Protein AF-0000000073617512 (afdb_homodimer)

Solvent-accessible surface area (backbone atoms only — not comparable to full-atom values): 23741 Å² total; per-residue (Å²): 112,66,62,58,48,48,47,46,51,42,56,72,45,36,41,57,59,31,53,53,16,34,51,36,30,54,50,8,42,49,33,20,38,52,28,38,46,51,22,51,51,40,49,53,52,50,40,54,72,69,28,33,79,49,63,83,48,45,46,67,49,50,52,52,48,52,51,50,44,53,50,36,54,52,49,48,54,50,51,55,53,50,40,50,50,52,36,51,52,33,45,53,68,53,35,68,53,55,67,65,57,76,48,72,65,55,36,53,52,48,31,53,50,29,50,49,50,37,51,51,49,51,53,49,47,57,56,47,50,54,51,41,30,57,42,40,50,62,38,49,54,44,49,38,49,51,52,51,34,51,45,58,74,36,52,90,81,36,88,44,60,51,72,71,49,52,49,47,40,33,59,73,62,67,29,50,73,62,34,59,72,26,44,37,39,26,68,62,35,39,53,50,60,70,34,66,62,46,50,51,26,44,52,24,31,47,44,13,38,52,10,39,51,37,27,50,52,14,48,52,39,37,38,40,43,35,29,31,53,27,37,53,34,51,48,60,62,64,51,54,63,92,112,66,63,59,50,48,48,46,51,42,56,71,45,35,41,56,60,30,53,53,18,33,52,37,30,52,51,9,41,47,33,21,38,53,27,37,45,51,22,51,52,40,47,52,52,49,39,53,72,70,27,33,80,49,63,84,47,44,45,67,50,50,51,51,48,52,52,51,45,53,49,34,54,51,49,46,52,50,51,53,52,50,39,50,50,52,40,51,51,34,46,54,69,53,36,68,54,55,67,65,57,73,50,72,66,54,35,52,53,47,31,53,50,30,49,50,49,37,51,51,48,51,55,49,46,55,56,46,48,54,51,40,30,58,40,41,50,63,38,48,54,43,49,38,49,52,50,51,33,51,44,59,75,36,51,90,79,36,88,44,60,51,70,72,49,51,49,49,41,31,60,73,64,68,29,52,74,63,32,60,73,24,45,39,38,25,70,64,35,38,54,49,60,67,34,66,62,45,48,50,25,46,52,24,31,47,44,14,40,52,11,40,52,37,27,51,53,14,49,52,40,38,39,40,43,34,30,32,51,28,38,51,35,51,47,58,63,64,51,55,64,95

Sequence (484 aa):
SSLLECCARCLVGAPFASLVATGLCFFGVALFCGCGHEALTGTEKLIETYFSKNYQDYEYLINVIHAFQYVIYGTASFFFLYGALLLAEGFYTTGAVRQIFGDYKTTICGKGLSATFVGITYALTVVWLLVFACSAVPVYIYFNTWTTCQSIAAPSKTSASIGTLCADARMYGVLPWNAFPGKVCGSNLLSICKTAEFQMTFHLFIAAFVGAAATLVSLLTFMIAATYNFAVLKLMGRGTKFSSLLECCARCLVGAPFASLVATGLCFFGVALFCGCGHEALTGTEKLIETYFSKNYQDYEYLINVIHAFQYVIYGTASFFFLYGALLLAEGFYTTGAVRQIFGDYKTTICGKGLSATFVGITYALTVVWLLVFACSAVPVYIYFNTWTTCQSIAAPSKTSASIGTLCADARMYGVLPWNAFPGKVCGSNLLSICKTAEFQMTFHLFIAAFVGAAATLVSLLTFMIAATYNFAVLKLMGRGTKF

Structure (mmCIF, N/CA/C/O backbone):
data_AF-0000000073617512-model_v1
#
loop_
_entity.id
_entity.type
_entity.pdbx_description
1 polymer 'Myelin proteolipid protein'
#
loop_
_atom_site.group_PDB
_atom_site.id
_atom_site.type_symbol
_atom_site.label_atom_id
_atom_site.label_alt_id
_atom_site.label_comp_id
_atom_site.label_asym_id
_atom_site.label_entity_id
_atom_site.label_seq_id
_atom_site.pdbx_PDB_ins_code
_atom_site.Cartn_x
_atom_site.Cartn_y
_atom_site.Cartn_z
_atom_site.occupancy
_atom_site.B_iso_or_equiv
_atom_site.auth_seq_id
_atom_site.auth_comp_id
_atom_site.auth_asym_id
_atom_site.auth_atom_id
_atom_site.pdbx_PDB_model_num
ATOM 1 N N . SER A 1 1 ? 34.281 -29.438 -24.172 1 50.84 1 SER A N 1
ATOM 2 C CA . SER A 1 1 ? 33.125 -29.641 -25.031 1 50.84 1 SER A CA 1
ATOM 3 C C . SER A 1 1 ? 31.969 -30.266 -24.266 1 50.84 1 SER A C 1
ATOM 5 O O . SER A 1 1 ? 30.828 -29.812 -24.391 1 50.84 1 SER A O 1
ATOM 7 N N . SER A 1 2 ? 32.219 -31.203 -23.469 1 51.16 2 SER A N 1
ATOM 8 C CA . SER A 1 2 ? 31.172 -31.906 -22.734 1 51.16 2 SER A CA 1
ATOM 9 C C . SER A 1 2 ? 30.609 -31.062 -21.594 1 51.16 2 SER A C 1
ATOM 11 O O . SER A 1 2 ? 29.406 -31.031 -21.375 1 51.16 2 SER A O 1
ATOM 13 N N . LEU A 1 3 ? 31.406 -30.359 -20.953 1 47.97 3 LEU A N 1
ATOM 14 C CA . LEU A 1 3 ? 30.969 -29.531 -19.844 1 47.97 3 LEU A CA 1
ATOM 15 C C . LEU A 1 3 ? 30.125 -28.359 -20.344 1 47.97 3 LEU A C 1
ATOM 17 O O . LEU A 1 3 ? 29.109 -28.016 -19.719 1 47.97 3 LEU A O 1
ATOM 21 N N . LEU A 1 4 ? 30.562 -27.781 -21.359 1 46.97 4 LEU A N 1
ATOM 22 C CA . LEU A 1 4 ? 29.781 -26.703 -21.922 1 46.97 4 LEU A CA 1
ATOM 23 C C . LEU A 1 4 ? 28.438 -27.203 -22.422 1 46.97 4 LEU A C 1
ATOM 25 O O . LEU A 1 4 ? 27.422 -26.5 -22.281 1 46.97 4 LEU A O 1
ATOM 29 N N . GLU A 1 5 ? 28.438 -28.359 -23.047 1 47.91 5 GLU A N 1
ATOM 30 C CA . GLU A 1 5 ? 27.156 -28.922 -23.484 1 47.91 5 GLU A CA 1
ATOM 31 C C . GLU A 1 5 ? 26.266 -29.25 -22.297 1 47.91 5 GLU A C 1
ATOM 33 O O . GLU A 1 5 ? 25.047 -29.078 -22.359 1 47.91 5 GLU A O 1
ATOM 38 N N . CYS A 1 6 ? 26.812 -29.781 -21.234 1 46.03 6 CYS A N 1
ATOM 39 C CA . CYS A 1 6 ? 26.047 -30.047 -20.031 1 46.03 6 CYS A CA 1
ATOM 40 C C . CYS A 1 6 ? 25.5 -28.75 -19.438 1 46.03 6 CYS A C 1
ATOM 42 O O . CYS A 1 6 ? 24.344 -28.688 -19.031 1 46.03 6 CYS A O 1
ATOM 44 N N . CYS A 1 7 ? 26.406 -27.844 -19.406 1 46.84 7 CYS A N 1
ATOM 45 C CA . CYS A 1 7 ? 25.984 -26.547 -18.891 1 46.84 7 CYS A CA 1
ATOM 46 C C . CYS A 1 7 ? 24.875 -25.953 -19.75 1 46.84 7 CYS A C 1
ATOM 48 O O . CYS A 1 7 ? 23.922 -25.359 -19.234 1 46.84 7 CYS A O 1
ATOM 50 N N . ALA A 1 8 ? 25.094 -26.078 -21.031 1 45.34 8 ALA A N 1
ATOM 51 C CA . ALA A 1 8 ? 24.094 -25.562 -21.969 1 45.34 8 ALA A CA 1
ATOM 52 C C . ALA A 1 8 ? 22.766 -26.312 -21.797 1 45.34 8 ALA A C 1
ATOM 54 O O . ALA A 1 8 ? 21.703 -25.703 -21.844 1 45.34 8 ALA A O 1
ATOM 55 N N . ARG A 1 9 ? 22.812 -27.625 -21.766 1 47.62 9 ARG A N 1
ATOM 56 C CA . ARG A 1 9 ? 21.609 -28.406 -21.5 1 47.62 9 ARG A CA 1
ATOM 57 C C . ARG A 1 9 ? 21 -28.047 -20.156 1 47.62 9 ARG A C 1
ATOM 59 O O . ARG A 1 9 ? 19.766 -28 -20.031 1 47.62 9 ARG A O 1
ATOM 66 N N . CYS A 1 10 ? 21.922 -27.812 -19.234 1 46.22 10 CYS A N 1
ATOM 67 C CA . CYS A 1 10 ? 21.469 -27.375 -17.922 1 46.22 10 CYS A CA 1
ATOM 68 C C . CYS A 1 10 ? 20.828 -26 -17.984 1 46.22 10 CYS A C 1
ATOM 70 O O . CYS A 1 10 ? 19.859 -25.719 -17.281 1 46.22 10 CYS A O 1
ATOM 72 N N . LEU A 1 11 ? 21.5 -25.234 -18.688 1 47.91 11 LEU A N 1
ATOM 73 C CA . LEU A 1 11 ? 20.969 -23.875 -18.828 1 47.91 11 LEU A CA 1
ATOM 74 C C . LEU A 1 11 ? 19.625 -23.891 -19.562 1 47.91 11 LEU A C 1
ATOM 76 O O . LEU A 1 11 ? 18.75 -23.094 -19.25 1 47.91 11 LEU A O 1
ATOM 80 N N . VAL A 1 12 ? 19.656 -24.719 -20.656 1 49.34 12 VAL A N 1
ATOM 81 C CA . VAL A 1 12 ? 18.406 -24.844 -21.391 1 49.34 12 VAL A CA 1
ATOM 82 C C . VAL A 1 12 ? 17.344 -25.484 -20.5 1 49.34 12 VAL A C 1
ATOM 84 O O . VAL A 1 12 ? 16.156 -25.172 -20.609 1 49.34 12 VAL A O 1
ATOM 87 N N . GLY A 1 13 ? 17.828 -26.406 -19.672 1 49.59 13 GLY A N 1
ATOM 88 C CA . GLY A 1 13 ? 16.922 -27.062 -18.734 1 49.59 13 GLY A CA 1
ATOM 89 C C . GLY A 1 13 ? 16.766 -26.312 -17.438 1 49.59 13 GLY A C 1
ATOM 90 O O . GLY A 1 13 ? 16.062 -26.766 -16.531 1 49.59 13 GLY A O 1
ATOM 91 N N . ALA A 1 14 ? 17.516 -25.25 -17.375 1 54.5 14 ALA A N 1
ATOM 92 C CA . ALA A 1 14 ? 17.562 -24.5 -16.125 1 54.5 14 ALA A CA 1
ATOM 93 C C . ALA A 1 14 ? 16.219 -23.844 -15.836 1 54.5 14 ALA A C 1
ATOM 95 O O . ALA A 1 14 ? 15.492 -23.453 -16.75 1 54.5 14 ALA A O 1
ATOM 96 N N . PRO A 1 15 ? 15.773 -24 -14.57 1 70.06 15 PRO A N 1
ATOM 97 C CA . PRO A 1 15 ? 14.523 -23.344 -14.18 1 70.06 15 PRO A CA 1
ATOM 98 C C . PRO A 1 15 ? 14.602 -21.828 -14.312 1 70.06 15 PRO A C 1
ATOM 100 O O . PRO A 1 15 ? 14.742 -21.125 -13.305 1 70.06 15 PRO A O 1
ATOM 103 N N . PHE A 1 16 ? 14.672 -21.375 -15.641 1 75.19 16 PHE A N 1
ATOM 104 C CA . PHE A 1 16 ? 14.859 -19.953 -15.961 1 75.19 16 PHE A CA 1
ATOM 105 C C . PHE A 1 16 ? 13.914 -19.094 -15.148 1 75.19 16 PHE A C 1
ATOM 107 O O . PHE A 1 16 ? 14.312 -18.031 -14.648 1 75.19 16 PHE A O 1
ATOM 114 N N . ALA A 1 17 ? 12.781 -19.562 -15.047 1 76.62 17 ALA A N 1
ATOM 115 C CA . ALA A 1 17 ? 11.812 -18.781 -14.281 1 76.62 17 ALA A CA 1
ATOM 116 C C . ALA A 1 17 ? 12.25 -18.641 -12.828 1 76.62 17 ALA A C 1
ATOM 118 O O . ALA A 1 17 ? 12.133 -17.562 -12.242 1 76.62 17 ALA A O 1
ATOM 119 N N . SER A 1 18 ? 12.852 -19.641 -12.273 1 82.75 18 SER A N 1
ATOM 120 C CA . SER A 1 18 ? 13.297 -19.609 -10.891 1 82.75 18 SER A CA 1
ATOM 121 C C . SER A 1 18 ? 14.547 -18.75 -10.727 1 82.75 18 SER A C 1
ATOM 123 O O . SER A 1 18 ? 14.719 -18.094 -9.703 1 82.75 18 SER A O 1
ATOM 125 N N . LEU A 1 19 ? 15.398 -18.781 -11.703 1 85.25 19 LEU A N 1
ATOM 126 C CA . LEU A 1 19 ? 16.609 -17.969 -11.664 1 85.25 19 LEU A CA 1
ATOM 127 C C . LEU A 1 19 ? 16.266 -16.484 -11.703 1 85.25 19 LEU A C 1
ATOM 129 O O . LEU A 1 19 ? 16.797 -15.688 -10.922 1 85.25 19 LEU A O 1
ATOM 133 N N . VAL A 1 20 ? 15.383 -16.156 -12.578 1 86.19 20 VAL A N 1
ATOM 134 C CA . VAL A 1 20 ? 14.945 -14.766 -12.688 1 86.19 20 VAL A CA 1
ATOM 135 C C . VAL A 1 20 ? 14.242 -14.344 -11.398 1 86.19 20 VAL A C 1
ATOM 137 O O . VAL A 1 20 ? 14.477 -13.242 -10.891 1 86.19 20 VAL A O 1
ATOM 140 N N . ALA A 1 21 ? 13.438 -15.203 -10.922 1 89.69 21 ALA A N 1
ATOM 141 C CA . ALA A 1 21 ? 12.727 -14.906 -9.68 1 89.69 21 ALA A CA 1
ATOM 142 C C . ALA A 1 21 ? 13.695 -14.68 -8.523 1 89.69 21 ALA A C 1
ATOM 144 O O . ALA A 1 21 ? 13.508 -13.766 -7.719 1 89.69 21 ALA A O 1
ATOM 145 N N . THR A 1 22 ? 14.727 -15.445 -8.453 1 90.31 22 THR A N 1
ATOM 146 C CA . THR A 1 22 ? 15.711 -15.312 -7.387 1 90.31 22 THR A CA 1
ATOM 147 C C . THR A 1 22 ? 16.469 -14 -7.516 1 90.31 22 THR A C 1
ATOM 149 O O . THR A 1 22 ? 16.688 -13.297 -6.527 1 90.31 22 THR A O 1
ATOM 152 N N . GLY A 1 23 ? 16.891 -13.695 -8.695 1 91.75 23 GLY A N 1
ATOM 153 C CA . GLY A 1 23 ? 17.562 -12.422 -8.922 1 91.75 23 GLY A CA 1
ATOM 154 C C . GLY A 1 23 ? 16.703 -11.234 -8.531 1 91.75 23 GLY A C 1
ATOM 155 O O . GLY A 1 23 ? 17.188 -10.305 -7.883 1 91.75 23 GLY A O 1
ATOM 156 N N . LEU A 1 24 ? 15.523 -11.273 -8.93 1 92.56 24 LEU A N 1
ATOM 157 C CA . LEU A 1 24 ? 14.602 -10.195 -8.602 1 92.56 24 LEU A CA 1
ATOM 158 C C . LEU A 1 24 ? 14.359 -10.125 -7.094 1 92.56 24 LEU A C 1
ATOM 160 O O . LEU A 1 24 ? 14.227 -9.039 -6.531 1 92.56 24 LEU A O 1
ATOM 164 N N . CYS A 1 25 ? 14.297 -11.281 -6.504 1 93.69 25 CYS A N 1
ATOM 165 C CA . CYS A 1 25 ? 14.094 -11.328 -5.059 1 93.69 25 CYS A CA 1
ATOM 166 C C . CYS A 1 25 ? 15.273 -10.727 -4.316 1 93.69 25 CYS A C 1
ATOM 168 O O . CYS A 1 25 ? 15.094 -9.906 -3.416 1 93.69 25 CYS A O 1
ATOM 170 N N . PHE A 1 26 ? 16.438 -11.094 -4.719 1 95.31 26 PHE A N 1
ATOM 171 C CA . PHE A 1 26 ? 17.641 -10.562 -4.078 1 95.31 26 PHE A CA 1
ATOM 172 C C . PHE A 1 26 ? 17.766 -9.062 -4.312 1 95.31 26 PHE A C 1
ATOM 174 O O . PHE A 1 26 ? 18.062 -8.305 -3.389 1 95.31 26 PHE A O 1
ATOM 181 N N . PHE A 1 27 ? 17.5 -8.695 -5.5 1 95.62 27 PHE A N 1
ATOM 182 C CA . PHE A 1 27 ? 17.531 -7.27 -5.82 1 95.62 27 PHE A CA 1
ATOM 183 C C . PHE A 1 27 ? 16.469 -6.508 -5.031 1 95.62 27 PHE A C 1
ATOM 185 O O . PHE A 1 27 ? 16.766 -5.48 -4.418 1 95.62 27 PHE A O 1
ATOM 192 N N . GLY A 1 28 ? 15.297 -6.98 -5.012 1 97.38 28 GLY A N 1
ATOM 193 C CA . GLY A 1 28 ? 14.195 -6.312 -4.336 1 97.38 28 GLY A CA 1
ATOM 194 C C . GLY A 1 28 ? 14.398 -6.191 -2.838 1 97.38 28 GLY A C 1
ATOM 195 O O . GLY A 1 28 ? 14.242 -5.105 -2.27 1 97.38 28 GLY A O 1
ATOM 196 N N . VAL A 1 29 ? 14.781 -7.242 -2.232 1 96.88 29 VAL A N 1
ATOM 197 C CA . VAL A 1 29 ? 14.961 -7.254 -0.784 1 96.88 29 VAL A CA 1
ATOM 198 C C . VAL A 1 29 ? 16.156 -6.383 -0.403 1 96.88 29 VAL A C 1
ATOM 200 O O . VAL A 1 29 ? 16.125 -5.672 0.605 1 96.88 29 VAL A O 1
ATOM 203 N N . ALA A 1 30 ? 17.203 -6.438 -1.189 1 96.81 30 ALA A N 1
ATOM 204 C CA . ALA A 1 30 ? 18.359 -5.59 -0.93 1 96.81 30 ALA A CA 1
ATOM 205 C C . ALA A 1 30 ? 17.984 -4.113 -1 1 96.81 30 ALA A C 1
ATOM 207 O O . ALA A 1 30 ? 18.406 -3.318 -0.156 1 96.81 30 ALA A O 1
ATOM 208 N N . LEU A 1 31 ? 17.219 -3.779 -1.963 1 97.38 31 LEU A N 1
ATOM 209 C CA . LEU A 1 31 ? 16.781 -2.396 -2.117 1 97.38 31 LEU A CA 1
ATOM 210 C C . LEU A 1 31 ? 15.867 -1.986 -0.97 1 97.38 31 LEU A C 1
ATOM 212 O O . LEU A 1 31 ? 16.031 -0.907 -0.396 1 97.38 31 LEU A O 1
ATOM 216 N N . PHE A 1 32 ? 14.93 -2.812 -0.643 1 98.25 32 PHE A N 1
ATOM 217 C CA . PHE A 1 32 ? 13.984 -2.502 0.423 1 98.25 32 PHE A CA 1
ATOM 218 C C . PHE A 1 32 ? 14.695 -2.391 1.765 1 98.25 32 PHE A C 1
ATOM 220 O O . PHE A 1 32 ? 14.523 -1.408 2.488 1 98.25 32 PHE A O 1
ATOM 227 N N . CYS A 1 33 ? 15.461 -3.389 2.1 1 97.06 33 CYS A N 1
ATOM 228 C CA . CYS A 1 33 ? 16.125 -3.43 3.4 1 97.06 33 CYS A CA 1
ATOM 229 C C . CYS A 1 33 ? 17.266 -2.416 3.469 1 97.06 33 CYS A C 1
ATOM 231 O O . CYS A 1 33 ? 17.406 -1.709 4.469 1 97.06 33 CYS A O 1
ATOM 233 N N . GLY A 1 34 ? 18.062 -2.355 2.445 1 97.38 34 GLY A N 1
ATOM 234 C CA . GLY A 1 34 ? 19.172 -1.416 2.441 1 97.38 34 GLY A CA 1
ATOM 235 C C . GLY A 1 34 ? 18.719 0.034 2.463 1 97.38 34 GLY A C 1
ATOM 236 O O . GLY A 1 34 ? 19.125 0.798 3.344 1 97.38 34 GLY A O 1
ATOM 237 N N . CYS A 1 35 ? 17.875 0.423 1.506 1 97.88 35 CYS A N 1
ATOM 238 C CA . CYS A 1 35 ? 17.406 1.803 1.423 1 97.88 35 CYS A CA 1
ATOM 239 C C . CYS A 1 35 ? 16.453 2.127 2.566 1 97.88 35 CYS A C 1
ATOM 241 O O . CYS A 1 35 ? 16.453 3.25 3.072 1 97.88 35 CYS A O 1
ATOM 243 N N . GLY A 1 36 ? 15.664 1.117 2.957 1 97.75 36 GLY A N 1
ATOM 244 C CA . GLY A 1 36 ? 14.773 1.333 4.09 1 97.75 36 GLY A CA 1
ATOM 245 C C . GLY A 1 36 ? 15.516 1.637 5.379 1 97.75 36 GLY A C 1
ATOM 246 O O . GLY A 1 36 ? 15.125 2.535 6.125 1 97.75 36 GLY A O 1
ATOM 247 N N . HIS A 1 37 ? 16.609 0.883 5.586 1 97.5 37 HIS A N 1
ATOM 248 C CA . HIS A 1 37 ? 17.406 1.088 6.789 1 97.5 37 HIS A CA 1
ATOM 249 C C . HIS A 1 37 ? 18.016 2.488 6.816 1 97.5 37 HIS A C 1
ATOM 251 O O . HIS A 1 37 ? 17.922 3.186 7.828 1 97.5 37 HIS A O 1
ATOM 257 N N . GLU A 1 38 ? 18.531 2.92 5.703 1 97.69 38 GLU A N 1
ATOM 258 C CA . GLU A 1 38 ? 19.156 4.238 5.609 1 97.69 38 GLU A CA 1
ATOM 259 C C . GLU A 1 38 ? 18.109 5.348 5.68 1 97.69 38 GLU A C 1
ATOM 261 O O . GLU A 1 38 ? 18.375 6.41 6.25 1 97.69 38 GLU A O 1
ATOM 266 N N . ALA A 1 39 ? 16.984 5.152 5.07 1 98.25 39 ALA A N 1
ATOM 267 C CA . ALA A 1 39 ? 15.914 6.152 5.098 1 98.25 39 ALA A CA 1
ATOM 268 C C . ALA A 1 39 ? 15.422 6.391 6.52 1 98.25 39 ALA A C 1
ATOM 270 O O . ALA A 1 39 ? 15.133 7.531 6.898 1 98.25 39 ALA A O 1
ATOM 271 N N . LEU A 1 40 ? 15.312 5.293 7.32 1 97.44 40 LEU A N 1
ATOM 272 C CA . LEU A 1 40 ? 14.883 5.418 8.711 1 97.44 40 LEU A CA 1
ATOM 273 C C . LEU A 1 40 ? 15.914 6.207 9.523 1 97.44 40 LEU A C 1
ATOM 275 O O . LEU A 1 40 ? 15.547 7.07 10.32 1 97.44 40 LEU A O 1
ATOM 279 N N . THR A 1 41 ? 17.156 5.996 9.234 1 96.62 41 THR A N 1
ATOM 280 C CA . THR A 1 41 ? 18.234 6.738 9.891 1 96.62 41 THR A CA 1
ATOM 281 C C . THR A 1 41 ? 18.188 8.211 9.5 1 96.62 41 THR A C 1
ATOM 283 O O . THR A 1 41 ? 18.375 9.094 10.344 1 96.62 41 THR A O 1
ATOM 286 N N . GLY A 1 42 ? 18.016 8.414 8.242 1 96.75 42 GLY A N 1
ATOM 287 C CA . GLY A 1 42 ? 17.875 9.789 7.785 1 96.75 42 GLY A CA 1
ATOM 288 C C . GLY A 1 42 ? 16.719 10.516 8.422 1 96.75 42 GLY A C 1
ATOM 289 O O . GLY A 1 42 ? 16.812 11.703 8.742 1 96.75 42 GLY A O 1
ATOM 290 N N . THR A 1 43 ? 15.594 9.875 8.602 1 96.31 43 THR A N 1
ATOM 291 C CA . THR A 1 43 ? 14.422 10.477 9.234 1 96.31 43 THR A CA 1
ATOM 292 C C . THR A 1 43 ? 14.711 10.836 10.688 1 96.31 43 THR A C 1
ATOM 294 O O . THR A 1 43 ? 14.289 11.891 11.164 1 96.31 43 THR A O 1
ATOM 297 N N . GLU A 1 44 ? 15.383 9.922 11.359 1 94.31 44 GLU A N 1
ATOM 298 C CA . GLU A 1 44 ? 15.773 10.203 12.734 1 94.31 44 GLU A CA 1
ATOM 299 C C . GLU A 1 44 ? 16.609 11.477 12.828 1 94.31 44 GLU A C 1
ATOM 301 O O . GLU A 1 44 ? 16.359 12.32 13.688 1 94.31 44 GLU A O 1
ATOM 306 N N . LYS A 1 45 ? 17.516 11.68 11.945 1 94.56 45 LYS A N 1
ATOM 307 C CA . LYS A 1 45 ? 18.375 12.859 11.93 1 94.56 45 LYS A CA 1
ATOM 308 C C . LYS A 1 45 ? 17.578 14.117 11.633 1 94.56 45 LYS A C 1
ATOM 310 O O . LYS A 1 45 ? 17.812 15.164 12.25 1 94.56 45 LYS A O 1
ATOM 315 N N . LEU A 1 46 ? 16.672 14.031 10.75 1 95.25 46 LEU A N 1
ATOM 316 C CA . LEU A 1 46 ? 15.859 15.188 10.383 1 95.25 46 LEU A CA 1
ATOM 317 C C . LEU A 1 46 ? 14.977 15.617 11.555 1 95.25 46 LE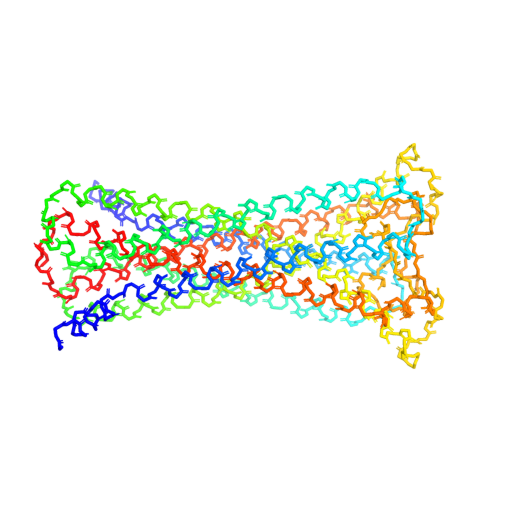U A C 1
ATOM 319 O O . LEU A 1 46 ? 14.828 16.812 11.82 1 95.25 46 LEU A O 1
ATOM 323 N N . ILE A 1 47 ? 14.445 14.633 12.258 1 94.12 47 ILE A N 1
ATOM 324 C CA . ILE A 1 47 ? 13.562 14.922 13.383 1 94.12 47 ILE A CA 1
ATOM 325 C C . ILE A 1 47 ? 14.367 15.555 14.516 1 94.12 47 ILE A C 1
ATOM 327 O O . ILE A 1 47 ? 13.961 16.578 15.078 1 94.12 47 ILE A O 1
ATOM 331 N N . GLU A 1 48 ? 15.523 15.07 14.789 1 91.81 48 GLU A N 1
ATOM 332 C CA . GLU A 1 48 ? 16.375 15.547 15.883 1 91.81 48 GLU A CA 1
ATOM 333 C C . GLU A 1 48 ? 16.922 16.938 15.594 1 91.81 48 GLU A C 1
ATOM 335 O O . GLU A 1 48 ? 17.109 17.734 16.516 1 91.81 48 GLU A O 1
ATOM 340 N N . THR A 1 49 ? 17.047 17.281 14.367 1 92.44 49 THR A N 1
ATOM 341 C CA . THR A 1 49 ? 17.703 18.531 14 1 92.44 49 THR A CA 1
ATOM 342 C C . THR A 1 49 ? 16.688 19.641 13.812 1 92.44 49 THR A C 1
ATOM 344 O O . THR A 1 49 ? 16.922 20.781 14.227 1 92.44 49 THR A O 1
ATOM 347 N N . TYR A 1 50 ? 15.516 19.25 13.234 1 92.88 50 TYR A N 1
ATOM 348 C CA . TYR A 1 50 ? 14.703 20.359 12.75 1 92.88 50 TYR A CA 1
ATOM 349 C C . TYR A 1 50 ? 13.336 20.375 13.422 1 92.88 50 TYR A C 1
ATOM 351 O O . TYR A 1 50 ? 12.648 21.391 13.43 1 92.88 50 TYR A O 1
ATOM 359 N N . PHE A 1 51 ? 12.844 19.328 14.008 1 92.19 51 PHE A N 1
ATOM 360 C CA . PHE A 1 51 ? 11.445 19.281 14.422 1 92.19 51 PHE A CA 1
ATOM 361 C C . PHE A 1 51 ? 11.328 19.25 15.938 1 92.19 51 PHE A C 1
ATOM 363 O O . PHE A 1 51 ? 10.305 19.656 16.5 1 92.19 51 PHE A O 1
ATOM 370 N N . SER A 1 52 ? 12.172 18.641 16.625 1 87.06 52 SER A N 1
ATOM 371 C CA . SER A 1 52 ? 12.141 18.656 18.078 1 87.06 52 SER A CA 1
ATOM 372 C C . SER A 1 52 ? 13.539 18.516 18.672 1 87.06 52 SER A C 1
ATOM 374 O O . SER A 1 52 ? 14.336 17.688 18.203 1 87.06 52 SER A O 1
ATOM 376 N N . LYS A 1 53 ? 13.789 19.391 19.688 1 83.62 53 LYS A N 1
ATOM 377 C CA . LYS A 1 53 ? 15.102 19.328 20.328 1 83.62 53 LYS A CA 1
ATOM 378 C C . LYS A 1 53 ? 15.031 18.578 21.656 1 83.62 53 LYS A C 1
ATOM 380 O O . LYS A 1 53 ? 16.062 18.266 22.25 1 83.62 53 LYS A O 1
ATOM 385 N N . ASN A 1 54 ? 13.883 18.219 22.016 1 87.75 54 ASN A N 1
ATOM 386 C CA . ASN A 1 54 ? 13.711 17.469 23.25 1 87.75 54 ASN A CA 1
ATOM 387 C C . ASN A 1 54 ? 13.609 15.961 22.984 1 87.75 54 ASN A C 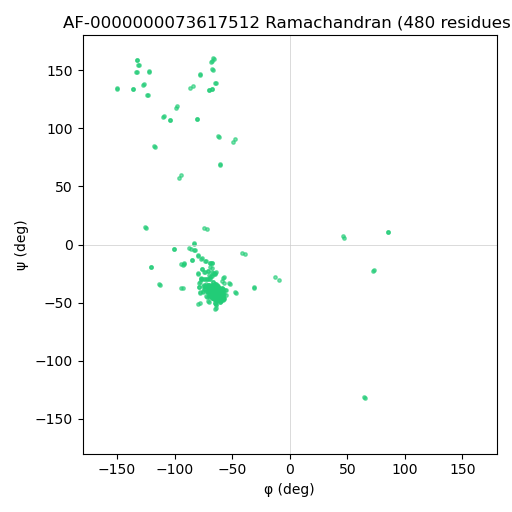1
ATOM 389 O O . ASN A 1 54 ? 12.633 15.5 22.406 1 87.75 54 ASN A O 1
ATOM 393 N N . TYR A 1 55 ? 14.508 15.281 23.531 1 87.81 55 TYR A N 1
ATOM 394 C CA . TYR A 1 55 ? 14.594 13.844 23.312 1 87.81 55 TYR A CA 1
ATOM 395 C C . TYR A 1 55 ? 13.32 13.141 23.75 1 87.81 55 TYR A C 1
ATOM 397 O O . TYR A 1 55 ? 12.898 12.156 23.125 1 87.81 55 TYR A O 1
ATOM 405 N N . GLN A 1 56 ? 12.641 13.602 24.719 1 85.94 56 GLN A N 1
ATOM 406 C CA . GLN A 1 56 ? 11.438 12.977 25.266 1 85.94 56 GLN A CA 1
ATOM 407 C C . GLN A 1 56 ? 10.312 12.977 24.234 1 85.94 56 GLN A C 1
ATOM 409 O O . GLN A 1 56 ? 9.438 12.102 24.25 1 85.94 56 GLN A O 1
ATOM 414 N N . ASP A 1 57 ? 10.383 13.891 23.312 1 87.31 57 ASP A N 1
ATOM 415 C CA . ASP A 1 57 ? 9.336 14.023 22.297 1 87.31 57 ASP A CA 1
ATOM 416 C C . ASP A 1 57 ? 9.453 12.938 21.234 1 87.31 57 ASP A C 1
ATOM 418 O O . ASP A 1 57 ? 8.445 12.523 20.656 1 87.31 57 ASP A O 1
ATOM 422 N N . TYR A 1 58 ? 10.664 12.484 20.984 1 88.19 58 TYR A N 1
ATOM 423 C CA . TYR A 1 58 ? 10.82 11.57 19.859 1 88.19 58 TYR A CA 1
ATOM 424 C C . TYR A 1 58 ? 11.484 10.273 20.281 1 88.19 58 TYR A C 1
ATOM 426 O O . TYR A 1 58 ? 11.914 9.477 19.453 1 88.19 58 TYR A O 1
ATOM 434 N N . GLU A 1 59 ? 11.57 10.008 21.547 1 89.25 59 GLU A N 1
ATOM 435 C CA . GLU A 1 59 ? 12.148 8.773 22.078 1 89.25 59 GLU A CA 1
ATOM 436 C C . GLU A 1 59 ? 11.414 7.547 21.562 1 89.25 59 GLU A C 1
ATOM 438 O O . GLU A 1 59 ? 12.039 6.574 21.125 1 89.25 59 GLU A O 1
ATOM 443 N N . TYR A 1 60 ? 10.094 7.637 21.641 1 88 60 TYR A N 1
ATOM 444 C CA . TYR A 1 60 ? 9.289 6.516 21.156 1 88 60 TYR A CA 1
ATOM 445 C C . TYR A 1 60 ? 9.555 6.254 19.688 1 88 60 TYR A C 1
ATOM 447 O O . TYR A 1 60 ? 9.719 5.105 19.266 1 88 60 TYR A O 1
ATOM 455 N N . LEU A 1 61 ? 9.57 7.277 18.922 1 89.62 61 LEU A N 1
ATOM 456 C CA . LEU A 1 61 ? 9.836 7.148 17.484 1 89.62 61 LEU A CA 1
ATOM 457 C C . LEU A 1 61 ? 11.195 6.496 17.25 1 89.62 61 LEU A C 1
ATOM 459 O O . LEU A 1 61 ? 11.328 5.617 16.391 1 89.62 61 LEU A O 1
ATOM 463 N N . ILE A 1 62 ? 12.219 6.844 18.016 1 91.69 62 ILE A N 1
ATOM 464 C CA . ILE A 1 62 ? 13.562 6.305 17.875 1 91.69 62 ILE A CA 1
ATOM 465 C C . ILE A 1 62 ? 13.562 4.816 18.203 1 91.69 62 ILE A C 1
ATOM 467 O O . ILE A 1 62 ? 14.195 4.016 17.516 1 91.69 62 ILE A O 1
ATOM 471 N N . ASN A 1 63 ? 12.875 4.457 19.188 1 92.56 63 ASN A N 1
ATOM 472 C CA . ASN A 1 63 ? 12.773 3.049 19.531 1 92.56 63 ASN A CA 1
ATOM 473 C C . ASN A 1 63 ? 12.078 2.242 18.438 1 92.56 63 ASN A C 1
ATOM 475 O O . ASN A 1 63 ? 12.484 1.12 18.141 1 92.56 63 ASN A O 1
ATOM 479 N N . VAL A 1 64 ? 11.039 2.854 17.938 1 91.62 64 VAL A N 1
ATOM 480 C CA . VAL A 1 64 ? 10.32 2.199 16.859 1 91.62 64 VAL A CA 1
ATOM 481 C C . VAL A 1 64 ? 11.234 2.053 15.641 1 91.62 64 VAL A C 1
ATOM 483 O O . VAL A 1 64 ? 11.258 1.002 15 1 91.62 64 VAL A O 1
ATOM 486 N N . ILE A 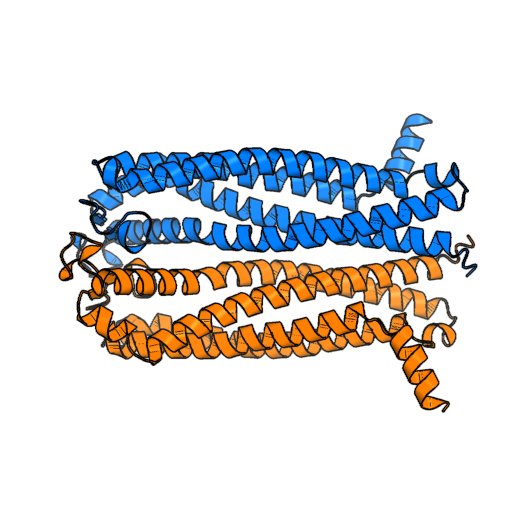1 65 ? 11.977 3.027 15.344 1 93.69 65 ILE A N 1
ATOM 487 C CA . ILE A 1 65 ? 12.898 2.998 14.219 1 93.69 65 ILE A CA 1
ATOM 488 C C . ILE A 1 65 ? 13.953 1.917 14.438 1 93.69 65 ILE A C 1
ATOM 490 O O . ILE A 1 65 ? 14.242 1.128 13.531 1 93.69 65 ILE A O 1
ATOM 494 N N . HIS A 1 66 ? 14.523 1.824 15.609 1 93.81 66 HIS A N 1
ATOM 495 C CA . HIS A 1 66 ? 15.523 0.809 15.906 1 93.81 66 HIS A CA 1
ATOM 496 C C . HIS A 1 66 ? 14.93 -0.594 15.812 1 93.81 66 HIS A C 1
ATOM 498 O O . HIS A 1 66 ? 15.578 -1.512 15.305 1 93.81 66 HIS A O 1
ATOM 504 N N . ALA A 1 67 ? 13.781 -0.711 16.312 1 93.75 67 ALA A N 1
ATOM 505 C CA . ALA A 1 67 ? 13.109 -2.002 16.188 1 93.75 67 ALA A CA 1
ATOM 506 C C . ALA A 1 67 ? 12.93 -2.389 14.719 1 93.75 67 ALA A C 1
ATOM 508 O O . ALA A 1 67 ? 13.172 -3.537 14.336 1 93.75 67 ALA A O 1
ATOM 509 N N . PHE A 1 68 ? 12.516 -1.445 13.898 1 94.44 68 PHE A N 1
ATOM 510 C CA . PHE A 1 68 ? 12.344 -1.699 12.469 1 94.44 68 PHE A CA 1
ATOM 511 C C . PHE A 1 68 ? 13.672 -2.066 11.82 1 94.44 68 PHE A C 1
ATOM 513 O O . PHE A 1 68 ? 13.719 -2.918 10.93 1 94.44 68 PHE A O 1
ATOM 520 N N . GLN A 1 69 ? 14.734 -1.472 12.242 1 94.69 69 GLN A N 1
ATOM 521 C CA . GLN A 1 69 ? 16.047 -1.768 11.688 1 94.69 69 GLN A CA 1
ATOM 522 C C . GLN A 1 69 ? 16.484 -3.189 12.031 1 94.69 69 GLN A C 1
ATOM 524 O O . GLN A 1 69 ? 17.062 -3.887 11.195 1 94.69 69 GLN A O 1
ATOM 529 N N . TYR A 1 70 ? 16.219 -3.609 13.188 1 93.62 70 TYR A N 1
ATOM 530 C CA . TYR A 1 70 ? 16.516 -4.988 13.562 1 93.62 70 TYR A CA 1
ATOM 531 C C . TYR A 1 70 ? 15.68 -5.965 12.734 1 93.62 70 TYR A C 1
ATOM 533 O O . TYR A 1 70 ? 16.188 -6.996 12.281 1 93.62 70 TYR A O 1
ATOM 541 N N . VAL A 1 71 ? 14.422 -5.637 12.586 1 94.56 71 VAL A N 1
ATOM 542 C CA . VAL A 1 71 ? 13.547 -6.48 11.781 1 94.56 71 VAL A CA 1
ATOM 543 C C . VAL A 1 71 ? 14.07 -6.543 10.344 1 94.56 71 VAL A C 1
ATOM 545 O O . VAL A 1 71 ? 14.016 -7.594 9.703 1 94.56 71 VAL A O 1
ATOM 548 N N . ILE A 1 72 ? 14.547 -5.445 9.891 1 95.25 72 ILE A N 1
ATOM 549 C CA . ILE A 1 72 ? 15.094 -5.363 8.539 1 95.25 72 ILE A CA 1
ATOM 550 C C . ILE A 1 72 ? 16.266 -6.336 8.391 1 95.25 72 ILE A C 1
ATOM 552 O O . ILE A 1 72 ? 16.359 -7.047 7.387 1 95.25 72 ILE A O 1
ATOM 556 N N . TYR A 1 73 ? 17.156 -6.43 9.336 1 93.75 73 TYR A N 1
ATOM 557 C CA . TYR A 1 73 ? 18.266 -7.371 9.297 1 93.75 73 TYR A CA 1
ATOM 558 C C . TYR A 1 73 ? 17.75 -8.812 9.234 1 93.75 73 TYR A C 1
ATOM 560 O O . TYR A 1 73 ? 18.266 -9.617 8.453 1 93.75 73 TYR A O 1
ATOM 568 N N . GLY A 1 74 ? 16.828 -9.109 10.016 1 94.31 74 GLY A N 1
ATOM 569 C CA . GLY A 1 74 ? 16.234 -10.438 10 1 94.31 74 GLY A CA 1
ATOM 570 C C . GLY A 1 74 ? 15.555 -10.781 8.695 1 94.31 74 GLY A C 1
ATOM 571 O O . GLY A 1 74 ? 15.719 -11.883 8.172 1 94.31 74 GLY A O 1
ATOM 572 N N . THR A 1 75 ? 14.844 -9.852 8.188 1 95.62 75 THR A N 1
ATOM 573 C CA . THR A 1 75 ? 14.125 -10.039 6.934 1 95.62 75 THR A CA 1
ATOM 574 C C . THR A 1 75 ? 15.094 -10.266 5.777 1 95.62 75 THR A C 1
ATOM 576 O O . THR A 1 75 ? 14.883 -11.148 4.945 1 95.62 75 THR A O 1
ATOM 579 N N . ALA A 1 76 ? 16.156 -9.461 5.754 1 95.25 76 ALA A N 1
ATOM 580 C CA . ALA A 1 76 ? 17.172 -9.609 4.707 1 95.25 76 ALA A CA 1
ATOM 581 C C . ALA A 1 76 ? 17.766 -11.016 4.727 1 95.25 76 ALA A C 1
ATOM 583 O O . ALA A 1 76 ? 17.859 -11.672 3.688 1 95.25 76 ALA A O 1
ATOM 584 N N . SER A 1 77 ? 18.109 -11.453 5.875 1 94.69 77 SER A N 1
ATOM 585 C CA . SER A 1 77 ? 18.703 -12.781 6.02 1 94.69 77 SER A CA 1
ATOM 586 C C . SER A 1 77 ? 17.703 -13.875 5.633 1 94.69 77 SER A C 1
ATOM 588 O O . SER A 1 77 ? 18.062 -14.828 4.938 1 94.69 77 SER A O 1
ATOM 590 N N . PHE A 1 78 ? 16.516 -13.75 6.055 1 95 78 PHE A N 1
ATOM 591 C CA . PHE A 1 78 ? 15.469 -14.734 5.766 1 95 78 PHE A CA 1
ATOM 592 C C . PHE A 1 78 ? 15.234 -14.852 4.266 1 95 78 PHE A C 1
ATOM 594 O O . PHE A 1 78 ? 15.211 -15.953 3.723 1 95 78 PHE A O 1
ATOM 601 N N . PHE A 1 79 ? 15.094 -13.773 3.555 1 94.5 79 PHE A N 1
ATOM 602 C CA . PHE A 1 79 ? 14.781 -13.805 2.131 1 94.5 79 PHE A CA 1
ATOM 603 C C . PHE A 1 79 ? 15.984 -14.281 1.322 1 94.5 79 PHE A C 1
ATOM 605 O O . PHE A 1 79 ? 15.82 -14.914 0.278 1 94.5 79 PHE A O 1
ATOM 612 N N . PHE A 1 80 ? 17.172 -14.008 1.816 1 92.44 80 PHE A N 1
ATOM 613 C CA . PHE A 1 80 ? 18.359 -14.516 1.135 1 92.44 80 PHE A CA 1
ATOM 614 C C . PHE A 1 80 ? 18.391 -16.047 1.186 1 92.44 80 PHE A C 1
ATOM 616 O O . PHE A 1 80 ? 18.609 -16.703 0.163 1 92.44 80 PHE A O 1
ATOM 623 N N . LEU A 1 81 ? 18.125 -16.578 2.32 1 92.5 81 LEU A N 1
ATOM 624 C CA . LEU A 1 81 ? 18.109 -18.016 2.475 1 92.5 81 LEU A CA 1
ATOM 625 C C . LEU A 1 81 ? 16.922 -18.641 1.727 1 92.5 81 LEU A C 1
ATOM 627 O O . LEU A 1 81 ? 17.078 -19.641 1.027 1 92.5 81 LEU A O 1
ATOM 631 N N . TYR A 1 82 ? 15.812 -18.047 1.84 1 91.12 82 TYR A N 1
ATOM 632 C CA . TYR A 1 82 ? 14.609 -18.562 1.202 1 91.12 82 TYR A CA 1
ATOM 633 C C . TYR A 1 82 ? 14.742 -18.547 -0.315 1 91.12 82 TYR A C 1
ATOM 635 O O . TYR A 1 82 ? 14.375 -19.5 -0.989 1 91.12 82 TYR A O 1
ATOM 643 N N . GLY A 1 83 ? 15.25 -17.422 -0.85 1 88.94 83 GLY A N 1
ATOM 644 C CA . GLY A 1 83 ? 15.484 -17.359 -2.283 1 88.94 83 GLY A CA 1
ATOM 645 C C . GLY A 1 83 ? 16.438 -18.438 -2.777 1 88.94 83 GLY A C 1
ATOM 646 O O . GLY A 1 83 ? 16.203 -19.047 -3.828 1 88.94 83 GLY A O 1
ATOM 647 N N . ALA A 1 84 ? 17.438 -18.734 -2.039 1 89.31 84 ALA A N 1
ATOM 648 C CA . ALA A 1 84 ? 18.406 -19.781 -2.398 1 89.31 84 ALA A CA 1
ATOM 649 C C . ALA A 1 84 ? 17.766 -21.156 -2.361 1 89.31 84 ALA A C 1
ATOM 651 O O . ALA A 1 84 ? 18.016 -22 -3.234 1 89.31 84 ALA A O 1
ATOM 652 N N . LEU A 1 85 ? 16.953 -21.344 -1.417 1 85.62 85 LEU A N 1
ATOM 653 C CA . LEU A 1 85 ? 16.266 -22.625 -1.281 1 85.62 85 LEU A CA 1
ATOM 654 C C . LEU A 1 85 ? 15.305 -22.859 -2.445 1 85.62 85 LEU A C 1
ATOM 656 O O . LEU A 1 85 ? 15.234 -23.969 -2.986 1 85.62 85 LEU A O 1
ATOM 660 N N . LEU A 1 86 ? 14.594 -21.859 -2.82 1 84 86 LEU A N 1
ATOM 661 C CA . LEU A 1 86 ? 13.648 -22 -3.922 1 84 86 LEU A CA 1
ATOM 662 C C . LEU A 1 86 ? 14.375 -22.25 -5.238 1 84 86 LEU A C 1
ATOM 664 O O . LEU A 1 86 ? 13.891 -22.984 -6.09 1 84 86 LEU A O 1
ATOM 668 N N . LEU A 1 87 ? 15.5 -21.609 -5.344 1 83.06 87 LEU A N 1
ATOM 669 C CA . LEU A 1 87 ? 16.297 -21.844 -6.539 1 83.06 87 LEU A CA 1
ATOM 670 C C . LEU A 1 87 ? 16.812 -23.281 -6.57 1 83.06 87 LEU A C 1
ATOM 672 O O . LEU A 1 87 ? 16.797 -23.922 -7.621 1 83.06 87 LEU A O 1
ATOM 676 N N . ALA A 1 88 ? 17.266 -23.797 -5.449 1 81.88 88 ALA A N 1
ATOM 677 C CA . ALA A 1 88 ? 17.75 -25.172 -5.348 1 81.88 88 ALA A CA 1
ATOM 678 C C . ALA A 1 88 ? 16.641 -26.156 -5.695 1 81.88 88 ALA A C 1
ATOM 680 O O . ALA A 1 88 ? 16.891 -27.172 -6.363 1 81.88 88 ALA A O 1
ATOM 681 N N . GLU A 1 89 ? 15.469 -25.875 -5.23 1 76.69 89 GLU A N 1
ATOM 682 C CA . GLU A 1 89 ? 14.328 -26.734 -5.555 1 76.69 89 GLU A CA 1
ATOM 683 C C . GLU A 1 89 ? 14.062 -26.734 -7.059 1 76.69 89 GLU A C 1
ATOM 685 O O . GLU A 1 89 ? 13.688 -27.766 -7.621 1 76.69 89 GLU A O 1
ATOM 690 N N . GLY A 1 90 ? 14.133 -25.562 -7.684 1 75 90 GLY A N 1
ATOM 691 C CA . GLY A 1 90 ? 13.977 -25.5 -9.125 1 75 90 GLY A CA 1
ATOM 692 C C . GLY A 1 90 ? 14.977 -26.344 -9.883 1 75 90 GLY A C 1
ATOM 693 O O . GLY A 1 90 ? 14.625 -27.016 -10.859 1 75 90 GLY A O 1
ATOM 694 N N . PHE A 1 91 ? 16.188 -26.406 -9.445 1 73.38 91 PHE A N 1
ATOM 695 C CA . PHE A 1 91 ? 17.234 -27.203 -10.086 1 73.38 91 PHE A CA 1
ATOM 696 C C . PHE A 1 91 ? 17 -28.688 -9.828 1 73.38 91 PHE A C 1
ATOM 698 O O . PHE A 1 91 ? 17.266 -29.531 -10.688 1 73.38 91 PHE A O 1
ATOM 705 N N . TYR A 1 92 ? 16.484 -28.938 -8.68 1 68.5 92 TYR A N 1
ATOM 706 C CA . TYR A 1 92 ? 16.25 -30.328 -8.32 1 68.5 92 TYR A CA 1
ATOM 707 C C . TYR A 1 92 ? 15.164 -30.938 -9.195 1 68.5 92 TYR A C 1
ATOM 709 O O . TYR A 1 92 ? 15.266 -32.094 -9.609 1 68.5 92 TYR A O 1
ATOM 717 N N . THR A 1 93 ? 14.156 -30.172 -9.484 1 66.44 93 THR A N 1
ATOM 718 C CA . THR A 1 93 ? 13.031 -30.703 -10.25 1 66.44 93 THR A CA 1
ATOM 719 C C . THR A 1 93 ? 13.383 -30.781 -11.734 1 66.44 93 THR A C 1
ATOM 721 O O . THR A 1 93 ? 12.898 -31.656 -12.445 1 66.44 93 THR A O 1
ATOM 724 N N . THR A 1 94 ? 14.086 -29.75 -12.312 1 60.19 94 THR A N 1
ATOM 725 C CA . THR A 1 94 ? 14.414 -29.75 -13.742 1 60.19 94 THR A CA 1
ATOM 726 C C . THR A 1 94 ? 15.555 -30.719 -14.031 1 60.19 94 THR A C 1
ATOM 728 O O . THR A 1 94 ? 15.641 -31.281 -15.125 1 60.19 94 THR A O 1
ATOM 731 N N . GLY A 1 95 ? 16.562 -30.75 -13.141 1 52.66 95 GLY A N 1
ATOM 732 C CA . GLY A 1 95 ? 17.719 -31.562 -13.453 1 52.66 95 GLY A CA 1
ATOM 733 C C . GLY A 1 95 ? 17.438 -33.062 -13.461 1 52.66 95 GLY A C 1
ATOM 734 O O . GLY A 1 95 ? 16.391 -33.5 -12.969 1 52.66 95 GLY A O 1
ATOM 735 N N . ALA A 1 96 ? 18.391 -33.688 -14.211 1 45.38 96 ALA A N 1
ATOM 736 C CA . ALA A 1 96 ? 18.719 -35.094 -14.531 1 45.38 96 ALA A CA 1
ATOM 737 C C . ALA A 1 96 ? 18.578 -35.969 -13.305 1 45.38 96 ALA A C 1
ATOM 739 O O . ALA A 1 96 ? 18.719 -37.219 -13.406 1 45.38 96 ALA A O 1
ATOM 740 N N . VAL A 1 97 ? 18.359 -35.281 -12.219 1 44.59 97 VAL A N 1
ATOM 741 C CA . VAL A 1 97 ? 18.312 -36.188 -11.078 1 44.59 97 VAL A CA 1
ATOM 742 C C . VAL A 1 97 ? 17.016 -36.969 -11.117 1 44.59 97 VAL A C 1
ATOM 744 O O . VAL A 1 97 ? 16.906 -38.031 -10.484 1 44.59 97 VAL A O 1
ATOM 747 N N . ARG A 1 98 ? 16.031 -36.312 -11.828 1 49.16 98 ARG A N 1
ATOM 748 C CA . ARG A 1 98 ? 14.844 -37.125 -12.094 1 49.16 98 ARG A CA 1
ATOM 749 C C . ARG A 1 98 ? 15.195 -38.438 -12.75 1 49.16 98 ARG A C 1
ATOM 751 O O . ARG A 1 98 ? 14.5 -39.438 -12.562 1 49.16 98 ARG A O 1
ATOM 758 N N . GLN A 1 99 ? 16.25 -38.25 -13.531 1 42.56 99 GLN A N 1
ATOM 759 C CA . GLN A 1 99 ? 16.641 -39.438 -14.234 1 42.56 99 GLN A CA 1
ATOM 760 C C . GLN A 1 99 ? 17.219 -40.5 -13.273 1 42.56 99 GLN A C 1
ATOM 762 O O . GLN A 1 99 ? 17.172 -41.688 -13.539 1 42.56 99 GLN A O 1
ATOM 767 N N . ILE A 1 100 ? 17.859 -39.875 -12.398 1 39.19 100 ILE A N 1
ATOM 768 C CA . ILE A 1 100 ? 18.562 -40.875 -11.602 1 39.19 100 ILE A CA 1
ATOM 769 C C . ILE A 1 100 ? 17.594 -41.5 -10.602 1 39.19 100 ILE A C 1
ATOM 771 O O . ILE A 1 100 ? 17.656 -42.719 -10.344 1 39.19 100 ILE A O 1
ATOM 775 N N . PHE A 1 101 ? 16.859 -40.75 -9.82 1 41.84 101 PHE A N 1
ATOM 776 C CA . PHE A 1 101 ? 16.141 -41.469 -8.766 1 41.84 101 PHE A CA 1
ATOM 777 C C . PHE A 1 101 ? 14.727 -41.812 -9.211 1 41.84 101 PHE A C 1
ATOM 779 O O . PHE A 1 101 ? 13.836 -40.938 -9.172 1 41.84 101 PHE A O 1
ATOM 786 N N . GLY A 1 102 ? 14.484 -42.531 -10.219 1 44.03 102 GLY A N 1
ATOM 787 C CA . GLY A 1 102 ? 13.391 -43.375 -10.695 1 44.03 102 GLY A CA 1
ATOM 788 C C . GLY A 1 102 ? 12.32 -43.594 -9.648 1 44.03 102 GLY A C 1
ATOM 789 O O . GLY A 1 102 ? 11.32 -44.281 -9.914 1 44.03 102 GLY A O 1
ATOM 790 N N . ASP A 1 103 ? 12.664 -43.594 -8.312 1 51.84 103 ASP A N 1
ATOM 791 C CA . ASP A 1 103 ? 11.828 -44.312 -7.367 1 51.84 103 ASP A CA 1
ATOM 792 C C . ASP A 1 103 ? 10.68 -43.438 -6.867 1 51.84 103 ASP A C 1
ATOM 794 O O . ASP A 1 103 ? 10.805 -42.219 -6.812 1 51.84 103 ASP A O 1
ATOM 798 N N . TYR A 1 104 ? 9.461 -43.938 -6.801 1 52.72 104 TYR A N 1
ATOM 799 C CA . TYR A 1 104 ? 8.172 -43.531 -6.242 1 52.72 104 TYR A CA 1
ATOM 800 C C . TYR A 1 104 ? 8.375 -42.688 -5.004 1 52.72 104 TYR A C 1
ATOM 802 O O . TYR A 1 104 ? 7.668 -41.688 -4.82 1 52.72 104 TYR A O 1
ATOM 810 N N . LYS A 1 105 ? 9.406 -43.031 -4.211 1 57.97 105 LYS A N 1
ATOM 811 C CA . LYS A 1 105 ? 9.586 -42.344 -2.949 1 57.97 105 LYS A CA 1
ATOM 812 C C . LYS A 1 105 ? 10.125 -40.938 -3.182 1 57.97 105 LYS A C 1
ATOM 814 O O . LYS A 1 105 ? 9.727 -39.969 -2.49 1 57.97 105 LYS A O 1
ATOM 819 N N . THR A 1 106 ? 10.859 -40.625 -4.156 1 56.41 106 THR A N 1
ATOM 820 C CA . THR A 1 106 ? 11.445 -39.344 -4.441 1 56.41 106 THR A CA 1
ATOM 821 C C . THR A 1 106 ? 10.391 -38.406 -5.031 1 56.41 106 THR A C 1
ATOM 823 O O . THR A 1 106 ? 10.375 -37.188 -4.719 1 56.41 106 THR A O 1
ATOM 826 N N . THR A 1 107 ? 9.531 -39.031 -5.664 1 63.84 107 THR A N 1
ATOM 827 C CA . THR A 1 107 ? 8.469 -38.219 -6.258 1 63.84 107 THR A CA 1
ATOM 828 C C . THR A 1 107 ? 7.496 -37.719 -5.188 1 63.84 107 THR A C 1
ATOM 830 O O . THR A 1 107 ? 7.043 -36.594 -5.223 1 63.84 107 THR A O 1
ATOM 833 N N . ILE A 1 108 ? 7.305 -38.625 -4.215 1 64.25 108 ILE A N 1
ATOM 834 C CA . ILE A 1 108 ? 6.375 -38.25 -3.152 1 64.25 108 ILE A CA 1
ATOM 835 C C . ILE A 1 108 ? 6.996 -37.156 -2.277 1 64.25 108 ILE A C 1
ATOM 837 O O . ILE A 1 108 ? 6.316 -36.188 -1.881 1 64.25 108 ILE A O 1
ATOM 841 N N . CYS A 1 109 ? 8.258 -37.375 -2.041 1 67.62 109 CYS A N 1
ATOM 842 C CA . CYS A 1 109 ? 8.945 -36.375 -1.241 1 67.62 109 CYS A CA 1
ATOM 843 C C . CYS A 1 109 ? 9.062 -35.062 -2 1 67.62 109 CYS A C 1
ATOM 845 O O . CYS A 1 109 ? 8.914 -34 -1.414 1 67.62 109 CYS A O 1
ATOM 847 N N . GLY A 1 110 ? 9.258 -35.125 -3.244 1 69.31 110 GLY A N 1
ATOM 848 C CA . GLY A 1 110 ? 9.344 -33.938 -4.066 1 69.31 110 GLY A CA 1
ATOM 849 C C . GLY A 1 110 ? 8.039 -33.188 -4.16 1 69.31 110 GLY A C 1
ATOM 850 O O . GLY A 1 110 ? 8.016 -31.953 -4.082 1 69.31 110 GLY A O 1
ATOM 851 N N . LYS A 1 111 ? 7 -33.938 -4.242 1 76.44 111 LYS A N 1
ATOM 852 C CA . LYS A 1 111 ? 5.668 -33.344 -4.301 1 76.44 111 LYS A CA 1
ATOM 853 C C . LYS A 1 111 ? 5.348 -32.562 -3.018 1 76.44 111 LYS A C 1
ATOM 855 O O . LYS A 1 111 ? 4.812 -31.453 -3.064 1 76.44 111 LYS A O 1
ATOM 860 N N . GLY A 1 112 ? 5.633 -33.219 -1.98 1 75.56 112 GLY A N 1
ATOM 861 C CA . GLY A 1 112 ? 5.391 -32.594 -0.695 1 75.56 112 GLY A CA 1
ATOM 862 C C . GLY A 1 112 ? 6.223 -31.328 -0.487 1 75.56 112 GLY A C 1
ATOM 863 O O . GLY A 1 112 ? 5.73 -30.328 0.047 1 75.56 112 GLY A O 1
ATOM 864 N N . LEU A 1 113 ? 7.406 -31.438 -0.909 1 77.12 113 LEU A N 1
ATOM 865 C CA . LEU A 1 113 ? 8.305 -30.297 -0.771 1 77.12 113 LEU A CA 1
ATOM 866 C C . LEU A 1 113 ? 7.836 -29.141 -1.633 1 77.12 113 LEU A C 1
ATOM 868 O O . LEU A 1 113 ? 7.816 -27.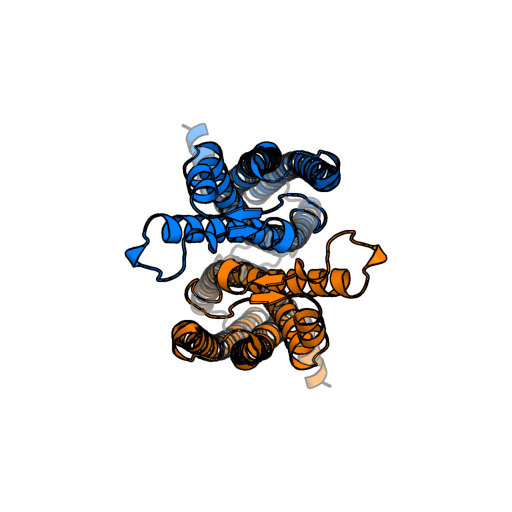984 -1.178 1 77.12 113 LEU A O 1
ATOM 872 N N . SER A 1 114 ? 7.449 -29.406 -2.781 1 77.94 114 SER A N 1
ATOM 873 C CA . SER A 1 114 ? 7 -28.359 -3.678 1 77.94 114 SER A CA 1
ATOM 874 C C . SER A 1 114 ? 5.703 -27.719 -3.182 1 77.94 114 SER A C 1
ATOM 876 O O . SER A 1 114 ? 5.527 -26.5 -3.262 1 77.94 114 SER A O 1
ATOM 878 N N . ALA A 1 115 ? 4.855 -28.531 -2.666 1 82.06 115 ALA A N 1
ATOM 879 C CA . ALA A 1 115 ? 3.607 -28.016 -2.107 1 82.06 115 ALA A CA 1
ATOM 880 C C . ALA A 1 115 ? 3.877 -27.109 -0.916 1 82.06 115 ALA A C 1
ATOM 882 O O . ALA A 1 115 ? 3.201 -26.094 -0.74 1 82.06 115 ALA A O 1
ATOM 883 N N . THR A 1 116 ? 4.785 -27.531 -0.148 1 84.75 116 THR A N 1
ATOM 884 C CA . THR A 1 116 ? 5.145 -26.719 1.013 1 84.75 116 THR A CA 1
ATOM 885 C C . THR A 1 116 ? 5.727 -25.375 0.579 1 84.75 116 THR A C 1
ATOM 887 O O . THR A 1 116 ? 5.414 -24.344 1.169 1 84.75 116 THR A O 1
ATOM 890 N N . PHE A 1 117 ? 6.48 -25.375 -0.46 1 83.56 117 PHE A N 1
ATOM 891 C CA . PHE A 1 117 ? 7.07 -24.141 -0.953 1 83.56 117 PHE A CA 1
ATOM 892 C C . PHE A 1 117 ? 6 -23.219 -1.519 1 83.56 117 PHE A C 1
ATOM 894 O O . PHE A 1 117 ? 6.062 -22 -1.341 1 83.56 117 PHE A O 1
ATOM 901 N N . VAL A 1 118 ? 5.074 -23.812 -2.178 1 85.69 118 VAL A N 1
ATOM 902 C CA . VAL A 1 118 ? 3.977 -23 -2.703 1 85.69 118 VAL A CA 1
ATOM 903 C C . VAL A 1 118 ? 3.217 -22.359 -1.551 1 85.69 118 VAL A C 1
ATOM 905 O O . VAL A 1 118 ? 2.922 -21.156 -1.591 1 85.69 118 VAL A O 1
ATOM 908 N N . GLY A 1 119 ? 2.977 -23.094 -0.537 1 88.62 119 GLY A N 1
ATOM 909 C CA . GLY A 1 119 ? 2.258 -22.594 0.622 1 88.62 119 GLY A CA 1
ATOM 910 C C . GLY A 1 119 ? 3.01 -21.5 1.359 1 88.62 119 GLY A C 1
ATOM 911 O O . GLY A 1 119 ? 2.434 -20.469 1.7 1 88.62 119 GLY A O 1
ATOM 912 N N . ILE A 1 120 ? 4.242 -21.734 1.59 1 90.12 120 ILE A N 1
ATOM 913 C CA . ILE A 1 120 ? 5.062 -20.75 2.301 1 90.12 120 ILE A CA 1
ATOM 914 C C . ILE A 1 120 ? 5.176 -19.484 1.475 1 90.12 120 ILE A C 1
ATOM 916 O O . ILE A 1 120 ? 5.074 -18.375 2.014 1 90.12 120 ILE A O 1
ATOM 920 N N . THR A 1 121 ? 5.387 -19.641 0.216 1 90.94 121 THR A N 1
ATOM 921 C CA . THR A 1 121 ? 5.492 -18.469 -0.655 1 90.94 121 THR A CA 1
ATOM 922 C C . THR A 1 121 ? 4.188 -17.688 -0.663 1 90.94 121 THR A C 1
ATOM 924 O O . THR A 1 121 ? 4.203 -16.453 -0.686 1 90.94 121 THR A O 1
ATOM 927 N N . TYR A 1 122 ? 3.117 -18.422 -0.65 1 91.94 122 TYR A N 1
ATOM 928 C CA . TYR A 1 122 ? 1.803 -17.781 -0.596 1 91.94 122 TYR A CA 1
ATOM 929 C C . TYR A 1 122 ? 1.65 -16.953 0.672 1 91.94 122 TYR A C 1
ATOM 931 O O . TYR A 1 122 ? 1.288 -15.773 0.611 1 91.94 122 TYR A O 1
ATOM 939 N N . ALA A 1 123 ? 1.964 -17.516 1.785 1 93.12 123 ALA A N 1
ATOM 940 C CA . ALA A 1 123 ? 1.863 -16.828 3.064 1 93.12 123 ALA A CA 1
ATOM 941 C C . ALA A 1 123 ? 2.807 -15.625 3.111 1 93.12 123 ALA A C 1
ATOM 943 O O . ALA A 1 123 ? 2.432 -14.555 3.588 1 93.12 123 ALA A O 1
ATOM 944 N N . LEU A 1 124 ? 3.975 -15.82 2.656 1 94.5 124 LEU A N 1
ATOM 945 C CA . LEU A 1 124 ? 4.961 -14.75 2.629 1 94.5 124 LEU A CA 1
ATOM 946 C C . LEU A 1 124 ? 4.488 -13.602 1.745 1 94.5 124 LEU A C 1
ATOM 948 O O . LEU A 1 124 ? 4.715 -12.43 2.066 1 94.5 124 LEU A O 1
ATOM 952 N N . THR A 1 125 ? 3.887 -13.93 0.661 1 94.88 125 THR A N 1
ATOM 953 C CA . THR A 1 125 ? 3.371 -12.906 -0.237 1 94.88 125 THR A CA 1
ATOM 954 C C . THR A 1 125 ? 2.293 -12.07 0.453 1 94.88 125 THR A C 1
ATOM 956 O O . THR A 1 125 ? 2.279 -10.844 0.336 1 94.88 125 THR A O 1
ATOM 959 N N . VAL A 1 126 ? 1.476 -12.68 1.203 1 94.38 126 VAL A N 1
ATOM 960 C CA . VAL A 1 126 ? 0.401 -11.977 1.898 1 94.38 126 VAL A CA 1
ATOM 961 C C . VAL A 1 126 ? 0.991 -11.039 2.945 1 94.38 126 VAL A C 1
ATOM 963 O O . VAL A 1 126 ? 0.582 -9.875 3.047 1 94.38 126 VAL A O 1
ATOM 966 N N . VAL A 1 127 ? 1.931 -11.484 3.68 1 95.25 127 VAL A N 1
ATOM 967 C CA . VAL A 1 127 ? 2.588 -10.656 4.688 1 95.25 127 VAL A CA 1
ATOM 968 C C . VAL A 1 127 ? 3.301 -9.492 4.008 1 95.25 127 VAL A C 1
ATOM 970 O O . VAL A 1 127 ? 3.252 -8.359 4.496 1 95.25 127 VAL A O 1
ATOM 973 N N . TRP A 1 128 ? 3.912 -9.789 2.906 1 96.69 128 TRP A N 1
ATOM 974 C CA . TRP A 1 128 ? 4.68 -8.766 2.203 1 96.69 128 TRP A CA 1
ATOM 975 C C . TRP A 1 128 ? 3.76 -7.73 1.567 1 96.69 128 TRP A C 1
ATOM 977 O O . TRP A 1 128 ? 4.172 -6.598 1.316 1 96.69 128 TRP A O 1
ATOM 987 N N . LEU A 1 129 ? 2.504 -8.102 1.316 1 96.25 129 LEU A N 1
ATOM 988 C CA . LEU A 1 129 ? 1.526 -7.125 0.851 1 96.25 129 LEU A CA 1
ATOM 989 C C . LEU A 1 129 ? 1.29 -6.047 1.904 1 96.25 129 LEU A C 1
ATOM 991 O O . LEU A 1 129 ? 1.189 -4.863 1.575 1 96.25 129 LEU A O 1
ATOM 995 N N . LEU A 1 130 ? 1.232 -6.492 3.109 1 94.62 130 LEU A N 1
ATOM 996 C CA . LEU A 1 130 ? 1.049 -5.539 4.199 1 94.62 130 LEU A CA 1
ATOM 997 C C . LEU A 1 130 ? 2.258 -4.617 4.328 1 94.62 130 LEU A C 1
ATOM 999 O O . LEU A 1 130 ? 2.104 -3.406 4.5 1 94.62 130 LEU A O 1
ATOM 1003 N N . VAL A 1 131 ? 3.396 -5.176 4.219 1 95.69 131 VAL A N 1
ATOM 1004 C CA . VAL A 1 131 ? 4.633 -4.402 4.277 1 95.69 131 VAL A CA 1
ATOM 1005 C C . VAL A 1 131 ? 4.66 -3.389 3.137 1 95.69 131 VAL A C 1
ATOM 1007 O O . VAL A 1 131 ? 5.035 -2.23 3.334 1 95.69 131 VAL A O 1
ATOM 1010 N N . PHE A 1 132 ? 4.289 -3.842 1.991 1 97.56 132 PHE A N 1
ATOM 1011 C CA . PHE A 1 132 ? 4.266 -2.996 0.803 1 97.56 132 PHE A CA 1
ATOM 1012 C C . PHE A 1 132 ? 3.314 -1.82 0.995 1 97.56 132 PHE A C 1
ATOM 1014 O O . PHE A 1 132 ? 3.668 -0.676 0.705 1 97.56 132 PHE A O 1
ATOM 1021 N N . ALA A 1 133 ? 2.168 -2.084 1.514 1 96.31 133 ALA A N 1
ATOM 1022 C CA . ALA A 1 133 ? 1.194 -1.024 1.76 1 96.31 133 ALA A CA 1
ATOM 1023 C C . ALA A 1 133 ? 1.714 -0.031 2.795 1 96.31 133 ALA A C 1
ATOM 1025 O O . ALA A 1 133 ? 1.57 1.183 2.627 1 96.31 133 ALA A O 1
ATOM 1026 N N . CYS A 1 134 ? 2.354 -0.489 3.797 1 95.06 134 CYS A N 1
ATOM 1027 C CA . CYS A 1 134 ? 2.877 0.359 4.863 1 95.06 134 CYS A CA 1
ATOM 1028 C C . CYS A 1 134 ? 4.039 1.208 4.359 1 95.06 134 CYS A C 1
ATOM 1030 O O . CYS A 1 134 ? 4.25 2.322 4.84 1 95.06 134 CYS A O 1
ATOM 1032 N N . SER A 1 135 ? 4.758 0.671 3.391 1 96.69 135 SER A N 1
ATOM 1033 C CA . SER A 1 135 ? 5.922 1.389 2.883 1 96.69 135 SER A CA 1
ATOM 1034 C C . SER A 1 135 ? 5.508 2.586 2.033 1 96.69 135 SER A C 1
ATOM 1036 O O . SER A 1 135 ? 6.32 3.469 1.756 1 96.69 135 SER A O 1
ATOM 1038 N N . ALA A 1 136 ? 4.258 2.641 1.642 1 97.31 136 ALA A N 1
ATOM 1039 C CA . ALA A 1 136 ? 3.764 3.756 0.839 1 97.31 136 ALA A CA 1
ATOM 1040 C C . ALA A 1 136 ? 3.555 5 1.698 1 97.31 136 ALA A C 1
ATOM 1042 O O . ALA A 1 136 ? 3.57 6.125 1.189 1 97.31 136 ALA A O 1
ATOM 1043 N N . VAL A 1 137 ? 3.412 4.836 2.977 1 96.38 137 VAL A N 1
ATOM 1044 C CA . VAL A 1 137 ? 3.029 5.918 3.875 1 96.38 137 VAL A CA 1
ATOM 1045 C C . VAL A 1 137 ? 4.184 6.91 4.012 1 96.38 137 VAL A C 1
ATOM 1047 O O . VAL A 1 137 ? 4 8.117 3.807 1 96.38 137 VAL A O 1
ATOM 1050 N N . PRO A 1 138 ? 5.418 6.43 4.281 1 97.25 138 PRO A N 1
ATOM 1051 C CA . PRO A 1 138 ? 6.5 7.41 4.355 1 97.25 138 PRO A CA 1
ATOM 1052 C C . PRO A 1 138 ? 6.762 8.109 3.021 1 97.25 138 PRO A C 1
ATOM 1054 O O . PRO A 1 138 ? 7.129 9.289 2.996 1 97.25 138 PRO A O 1
ATOM 1057 N N . VAL A 1 139 ? 6.633 7.414 1.895 1 97.88 139 VAL A N 1
ATOM 1058 C CA . VAL A 1 139 ? 6.793 8.031 0.583 1 97.88 139 VAL A CA 1
ATOM 1059 C C . VAL A 1 139 ? 5.777 9.164 0.419 1 97.88 139 VAL A C 1
ATOM 1061 O O . VAL A 1 139 ? 6.113 10.242 -0.072 1 97.88 139 VAL A O 1
ATOM 1064 N N . TYR A 1 140 ? 4.598 8.891 0.909 1 97.75 140 TYR A N 1
ATOM 1065 C CA . TYR A 1 140 ? 3.527 9.883 0.827 1 97.75 140 TYR A CA 1
ATOM 1066 C C . TYR A 1 140 ? 3.857 11.109 1.664 1 97.75 140 TYR A C 1
ATOM 1068 O O . TYR A 1 140 ? 3.67 12.242 1.215 1 97.75 140 TYR A O 1
ATOM 1076 N N . ILE A 1 141 ? 4.32 10.961 2.867 1 97.25 141 ILE A N 1
ATOM 1077 C CA . ILE A 1 141 ? 4.641 12.055 3.775 1 97.25 141 ILE A CA 1
ATOM 1078 C C . ILE A 1 141 ? 5.738 12.922 3.17 1 97.25 141 ILE A C 1
ATOM 1080 O O . ILE A 1 141 ? 5.613 14.148 3.125 1 97.25 141 ILE A O 1
ATOM 1084 N N . TYR A 1 142 ? 6.762 12.258 2.648 1 97.94 142 TYR A N 1
ATOM 1085 C CA . TYR A 1 142 ? 7.875 13.008 2.084 1 97.94 142 TYR A CA 1
ATOM 1086 C C . TYR A 1 142 ? 7.477 13.672 0.772 1 97.94 142 TYR A C 1
ATOM 1088 O O . TYR A 1 142 ? 7.949 14.766 0.456 1 97.94 142 TYR A O 1
ATOM 1096 N N . PHE A 1 143 ? 6.672 13.016 0.031 1 96.62 143 PHE A N 1
ATOM 1097 C CA . PHE A 1 143 ? 6.195 13.594 -1.217 1 96.62 143 PHE A CA 1
ATOM 1098 C C . PHE A 1 143 ? 5.402 14.867 -0.952 1 96.62 143 PHE A C 1
ATOM 1100 O O . PHE A 1 143 ? 5.594 15.875 -1.633 1 96.62 143 PHE A O 1
ATOM 1107 N N . ASN A 1 144 ? 4.516 14.828 0.035 1 96.19 144 ASN A N 1
ATOM 1108 C CA . ASN A 1 144 ? 3.719 16 0.38 1 96.19 144 ASN A CA 1
ATOM 1109 C C . ASN A 1 144 ? 4.594 17.141 0.898 1 96.19 144 ASN A C 1
ATOM 1111 O O . ASN A 1 144 ? 4.34 18.312 0.598 1 96.19 144 ASN A O 1
ATOM 1115 N N . THR A 1 145 ? 5.52 16.781 1.723 1 96.56 145 THR A N 1
ATOM 1116 C CA . THR A 1 145 ? 6.438 17.797 2.223 1 96.56 145 THR A CA 1
ATOM 1117 C C . THR A 1 145 ? 7.223 18.438 1.075 1 96.56 145 THR A C 1
ATOM 1119 O O . THR A 1 145 ? 7.391 19.656 1.03 1 96.56 145 THR A O 1
ATOM 1122 N N . TRP A 1 146 ? 7.699 17.547 0.183 1 95.75 146 TRP A N 1
ATOM 1123 C CA . TRP A 1 146 ? 8.398 18.031 -1.001 1 95.75 146 TRP A CA 1
ATOM 1124 C C . TRP A 1 146 ? 7.512 18.953 -1.822 1 95.75 146 TRP A C 1
ATOM 1126 O O . TRP A 1 146 ? 7.969 19.984 -2.312 1 95.75 146 TRP A O 1
ATOM 1136 N N . THR A 1 147 ? 6.258 18.672 -2.01 1 94.06 147 THR A N 1
ATOM 1137 C CA . THR A 1 147 ? 5.32 19.484 -2.771 1 94.06 147 THR A CA 1
ATOM 1138 C C . THR A 1 147 ? 5.07 20.812 -2.072 1 94.06 147 THR A C 1
ATOM 1140 O O . THR A 1 147 ? 4.918 21.844 -2.73 1 94.06 147 THR A O 1
ATOM 1143 N N . THR A 1 148 ? 4.953 20.781 -0.767 1 94.38 148 THR A N 1
ATOM 1144 C CA . THR A 1 148 ? 4.801 22 0.003 1 94.38 148 THR A CA 1
ATOM 1145 C C . THR A 1 148 ? 5.996 22.922 -0.212 1 94.38 148 THR A C 1
ATOM 1147 O O . THR A 1 148 ? 5.828 24.141 -0.403 1 94.38 148 THR A O 1
ATOM 1150 N N . CYS A 1 149 ? 7.148 22.344 -0.204 1 95.19 149 CYS A N 1
ATOM 1151 C CA . CYS A 1 149 ? 8.359 23.125 -0.428 1 95.19 149 CYS A CA 1
ATOM 1152 C C . CYS A 1 149 ? 8.367 23.719 -1.829 1 95.19 149 CYS A C 1
ATOM 1154 O O . CYS A 1 149 ? 8.828 24.844 -2.023 1 95.19 149 CYS A O 1
ATOM 1156 N N . GLN A 1 150 ? 7.883 22.984 -2.809 1 92.88 150 GLN A N 1
ATOM 1157 C CA . GLN A 1 150 ? 7.789 23.5 -4.168 1 92.88 150 GLN A CA 1
ATOM 1158 C C . GLN A 1 150 ? 6.836 24.688 -4.242 1 92.88 150 GLN A C 1
ATOM 1160 O O . GLN A 1 150 ? 7.07 25.641 -4.996 1 92.88 150 GLN A O 1
ATOM 1165 N N . SER A 1 151 ? 5.812 24.625 -3.463 1 91 151 SER A N 1
ATOM 1166 C CA . SER A 1 151 ? 4.859 25.719 -3.416 1 91 151 SER A CA 1
ATOM 1167 C C . SER A 1 151 ? 5.469 26.953 -2.764 1 91 151 SER A C 1
ATOM 1169 O O . SER A 1 151 ? 5.16 28.094 -3.15 1 91 151 SER A O 1
ATOM 1171 N N . ILE A 1 152 ? 6.273 26.75 -1.794 1 92.5 152 ILE A N 1
ATOM 1172 C CA . ILE A 1 152 ? 6.949 27.859 -1.133 1 92.5 152 ILE A CA 1
ATOM 1173 C C . ILE A 1 152 ? 7.965 28.484 -2.088 1 92.5 152 ILE A C 1
ATOM 1175 O O . ILE A 1 152 ? 8.102 29.703 -2.143 1 92.5 152 ILE A O 1
ATOM 1179 N N . ALA A 1 153 ? 8.664 27.641 -2.781 1 91.5 153 ALA A N 1
ATOM 1180 C CA . ALA A 1 153 ? 9.719 28.094 -3.691 1 91.5 153 ALA A CA 1
ATOM 1181 C C . ALA A 1 153 ? 9.125 28.844 -4.879 1 91.5 153 ALA A C 1
ATOM 1183 O O . ALA A 1 153 ? 9.805 29.672 -5.504 1 91.5 153 ALA A O 1
ATOM 1184 N N . ALA A 1 154 ? 7.879 28.547 -5.254 1 87.25 154 ALA A N 1
ATOM 1185 C CA . ALA A 1 154 ? 7.199 29.219 -6.359 1 87.25 154 ALA A CA 1
ATOM 1186 C C . ALA A 1 154 ? 5.969 29.969 -5.867 1 87.25 154 ALA A C 1
ATOM 1188 O O . ALA A 1 154 ? 4.836 29.531 -6.082 1 87.25 154 ALA A O 1
ATOM 1189 N N . PRO A 1 155 ? 6.188 31.172 -5.383 1 76.81 155 PRO A N 1
ATOM 1190 C CA . PRO A 1 155 ? 5.078 31.906 -4.777 1 76.81 155 PRO A CA 1
ATOM 1191 C C . PRO A 1 155 ? 4.016 32.312 -5.797 1 76.81 155 PRO A C 1
ATOM 1193 O O . PRO A 1 155 ? 2.877 32.594 -5.422 1 76.81 155 PRO A O 1
ATOM 1196 N N . SER A 1 156 ? 4.352 32.344 -6.957 1 76.56 156 SER A N 1
ATOM 1197 C CA . SER A 1 156 ? 3.381 32.719 -7.98 1 76.56 156 SER A CA 1
ATOM 1198 C C . SER A 1 156 ? 2.281 31.656 -8.109 1 76.56 156 SER A C 1
ATOM 1200 O O . SER A 1 156 ? 1.183 31.953 -8.578 1 76.56 156 SER A O 1
ATOM 1202 N N . LYS A 1 157 ? 2.516 30.484 -7.578 1 71.94 157 LYS A N 1
ATOM 1203 C CA . LYS A 1 157 ? 1.564 29.391 -7.766 1 71.94 157 LYS A CA 1
ATOM 1204 C C . LYS A 1 157 ? 0.54 29.359 -6.633 1 71.94 157 LYS A C 1
ATOM 1206 O O . LYS A 1 157 ? -0.497 28.703 -6.75 1 71.94 157 LYS A O 1
ATOM 1211 N N . THR A 1 158 ? 0.878 30.047 -5.539 1 73.62 158 THR A N 1
ATOM 1212 C CA . THR A 1 158 ? -0.058 30.078 -4.422 1 73.62 158 THR A CA 1
ATOM 1213 C C . THR A 1 158 ? -0.189 31.484 -3.848 1 73.62 158 THR A C 1
ATOM 1215 O O . THR A 1 158 ? 0.803 32.188 -3.73 1 73.62 158 THR A O 1
ATOM 1218 N N . SER A 1 159 ? -1.408 31.891 -3.617 1 74.12 159 SER A N 1
ATOM 1219 C CA . SER A 1 159 ? -1.67 33.188 -3.029 1 74.12 159 SER A CA 1
ATOM 1220 C C . SER A 1 159 ? -1.55 33.156 -1.51 1 74.12 159 SER A C 1
ATOM 1222 O O . SER A 1 159 ? -1.652 34.188 -0.845 1 74.12 159 SER A O 1
ATOM 1224 N N . ALA A 1 160 ? -1.221 31.969 -1.037 1 79.69 160 ALA A N 1
ATOM 1225 C CA . ALA A 1 160 ? -1.11 31.828 0.412 1 79.69 160 ALA A CA 1
ATOM 1226 C C . ALA A 1 160 ? 0.207 32.406 0.922 1 79.69 160 ALA A C 1
ATOM 1228 O O . ALA A 1 160 ? 1.213 32.406 0.209 1 79.69 160 ALA A O 1
ATOM 1229 N N . SER A 1 161 ? 0.138 32.938 2.086 1 85.19 161 SER A N 1
ATOM 1230 C CA . SER A 1 161 ? 1.352 33.469 2.713 1 85.19 161 SER A CA 1
ATOM 1231 C C . SER A 1 161 ? 2.344 32.344 2.998 1 85.19 161 SER A C 1
ATOM 1233 O O . SER A 1 161 ? 1.956 31.266 3.457 1 85.19 161 SER A O 1
ATOM 1235 N N . ILE A 1 162 ? 3.549 32.562 2.781 1 85.69 162 ILE A N 1
ATOM 1236 C CA . ILE A 1 162 ? 4.629 31.594 2.902 1 85.69 162 ILE A CA 1
ATOM 1237 C C . ILE A 1 162 ? 4.66 31.031 4.32 1 85.69 162 ILE A C 1
ATOM 1239 O O . ILE A 1 162 ? 4.965 29.844 4.52 1 85.69 162 ILE A O 1
ATOM 1243 N N . GLY A 1 163 ? 4.242 31.766 5.238 1 86.19 163 GLY A N 1
ATOM 1244 C CA . GLY A 1 163 ? 4.273 31.359 6.637 1 86.19 163 GLY A CA 1
ATOM 1245 C C . GLY A 1 163 ? 3.197 30.359 6.996 1 86.19 163 GLY A C 1
ATOM 1246 O O . GLY A 1 163 ? 3.271 29.703 8.039 1 86.19 163 GLY A O 1
ATOM 1247 N N . THR A 1 164 ? 2.246 30.156 6.121 1 86.81 164 THR A N 1
ATOM 1248 C CA . THR A 1 164 ? 1.149 29.25 6.418 1 86.81 164 THR A CA 1
ATOM 1249 C C . THR A 1 164 ? 1.444 27.859 5.863 1 86.81 164 THR A C 1
ATOM 1251 O O . THR A 1 164 ? 0.763 26.891 6.207 1 86.81 164 THR A O 1
ATOM 1254 N N . LEU A 1 165 ? 2.377 27.844 4.992 1 91.75 165 LEU A N 1
ATOM 1255 C CA . LEU A 1 165 ? 2.787 26.547 4.449 1 91.75 165 LEU A CA 1
ATOM 1256 C C . LEU A 1 165 ? 3.736 25.828 5.406 1 91.75 165 LEU A C 1
ATOM 1258 O O . LEU A 1 165 ? 4.867 26.281 5.617 1 91.75 165 LEU A O 1
ATOM 1262 N N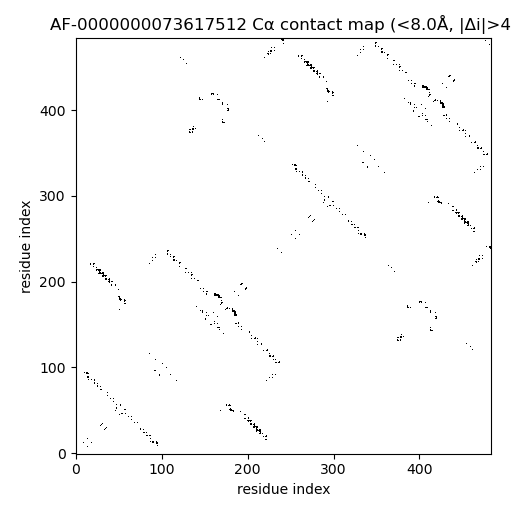 . CYS A 1 166 ? 3.25 24.797 6.035 1 93.56 166 CYS A N 1
ATOM 1263 C CA . CYS A 1 166 ? 4.016 24.141 7.086 1 93.56 166 CYS A CA 1
ATOM 1264 C C . CYS A 1 166 ? 4.039 22.625 6.883 1 93.56 166 CYS A C 1
ATOM 1266 O O . CYS A 1 166 ? 3.191 22.078 6.176 1 93.56 166 CYS A O 1
ATOM 1268 N N . ALA A 1 167 ? 4.996 22.031 7.379 1 94.69 167 ALA A N 1
ATOM 1269 C CA . ALA A 1 167 ? 5.039 20.594 7.609 1 94.69 167 ALA A CA 1
ATOM 1270 C C . ALA A 1 167 ? 4.977 20.266 9.102 1 94.69 167 ALA A C 1
ATOM 1272 O O . ALA A 1 167 ? 5.91 20.578 9.844 1 94.69 167 ALA A O 1
ATOM 1273 N N . ASP A 1 168 ? 3.871 19.719 9.469 1 95.06 168 ASP A N 1
ATOM 1274 C CA . ASP A 1 168 ? 3.65 19.391 10.875 1 95.06 168 ASP A CA 1
ATOM 1275 C C . ASP A 1 168 ? 3.805 17.891 11.109 1 95.06 168 ASP A C 1
ATOM 1277 O O . ASP A 1 168 ? 2.924 17.109 10.75 1 95.06 168 ASP A O 1
ATOM 1281 N N . ALA A 1 169 ? 4.93 17.5 11.773 1 94.25 169 ALA A N 1
ATOM 1282 C CA . ALA A 1 169 ? 5.219 16.094 12.016 1 94.25 169 ALA A CA 1
ATOM 1283 C C . ALA A 1 169 ? 4.207 15.484 12.992 1 94.25 169 ALA A C 1
ATOM 1285 O O . ALA A 1 169 ? 4.008 14.266 13.008 1 94.25 169 ALA A O 1
ATOM 1286 N N . ARG A 1 170 ? 3.57 16.281 13.82 1 91.62 170 ARG A N 1
ATOM 1287 C CA . ARG A 1 170 ? 2.566 15.828 14.773 1 91.62 170 ARG A CA 1
ATOM 1288 C C . ARG A 1 170 ? 1.287 15.398 14.055 1 91.62 170 ARG A C 1
ATOM 1290 O O . ARG A 1 170 ? 0.69 14.375 14.398 1 91.62 170 ARG A O 1
ATOM 1297 N N . MET A 1 171 ? 0.94 16.156 13.031 1 92.69 171 MET A N 1
ATOM 1298 C CA . MET A 1 171 ? -0.268 15.852 12.266 1 92.69 171 MET A CA 1
ATOM 1299 C C . MET A 1 171 ? -0.116 14.539 11.508 1 92.69 171 MET A C 1
ATOM 1301 O O . MET A 1 171 ? -1.086 13.797 11.344 1 92.69 171 MET A O 1
ATOM 1305 N N . TYR A 1 172 ? 1.1 14.227 11.094 1 93.44 172 TYR A N 1
ATOM 1306 C CA . TYR A 1 172 ? 1.368 12.984 10.383 1 93.44 172 TYR A CA 1
ATOM 1307 C C . TYR A 1 172 ? 1.473 11.812 11.344 1 93.44 172 TYR A C 1
ATOM 1309 O O . TYR A 1 172 ? 1.638 10.664 10.922 1 93.44 172 TYR A O 1
ATOM 1317 N N . GLY A 1 173 ? 1.511 12.094 12.633 1 90.5 173 GLY A N 1
ATOM 1318 C CA . GLY A 1 173 ? 1.586 11.047 13.633 1 90.5 173 GLY A CA 1
ATOM 1319 C C . GLY A 1 173 ? 3.006 10.586 13.914 1 90.5 173 GLY A C 1
ATOM 1320 O O . GLY A 1 173 ? 3.215 9.555 14.555 1 90.5 173 GLY A O 1
ATOM 1321 N N . VAL A 1 174 ? 3.936 11.312 13.406 1 92.06 174 VAL A N 1
ATOM 1322 C CA . VAL A 1 174 ? 5.344 10.984 13.594 1 92.06 174 VAL A CA 1
ATOM 1323 C C . VAL A 1 174 ? 5.797 11.43 14.984 1 92.06 174 VAL A C 1
ATOM 1325 O O . VAL A 1 174 ? 6.594 10.75 15.633 1 92.06 174 VAL A O 1
ATOM 1328 N N . LEU A 1 175 ? 5.305 12.555 15.469 1 91.94 175 LEU A N 1
ATOM 1329 C CA . LEU A 1 175 ? 5.57 13.094 16.797 1 91.94 175 LEU A CA 1
ATOM 1330 C C . LEU A 1 175 ? 4.273 13.281 17.578 1 91.94 175 LEU A C 1
ATOM 1332 O O . LEU A 1 175 ? 3.205 13.453 16.984 1 91.94 175 LEU A O 1
ATOM 1336 N N . PRO A 1 176 ? 4.414 13.133 18.844 1 89.31 176 PRO A N 1
ATOM 1337 C CA . PRO A 1 176 ? 3.223 13.422 19.641 1 89.31 176 PRO A CA 1
ATOM 1338 C C . PRO A 1 176 ? 2.834 14.898 19.594 1 89.31 176 PRO A C 1
ATOM 1340 O O . PRO A 1 176 ? 3.676 15.758 19.312 1 89.31 176 PRO A O 1
ATOM 1343 N N . TRP A 1 177 ? 1.637 15.234 19.906 1 89.62 177 TRP A N 1
ATOM 1344 C CA . TRP A 1 177 ? 1.123 16.594 19.797 1 89.62 177 TRP A CA 1
ATOM 1345 C C . TRP A 1 177 ? 1.764 17.5 20.828 1 89.62 177 TRP A C 1
ATOM 1347 O O . TRP A 1 177 ? 1.716 18.734 20.703 1 89.62 177 TRP A O 1
ATOM 1357 N N . ASN A 1 178 ? 2.416 16.938 21.859 1 87.06 178 ASN A N 1
ATOM 1358 C CA . ASN A 1 178 ? 3.084 17.734 22.875 1 87.06 178 ASN A CA 1
ATOM 1359 C C . ASN A 1 178 ? 4.48 18.156 22.438 1 87.06 178 ASN A C 1
ATOM 1361 O O . ASN A 1 178 ? 5.137 18.953 23.109 1 87.06 178 ASN A O 1
ATOM 1365 N N . ALA A 1 179 ? 4.898 17.672 21.281 1 89.19 179 ALA A N 1
ATOM 1366 C CA . ALA A 1 179 ? 6.234 18 20.781 1 89.19 179 ALA A CA 1
ATOM 1367 C C . ALA A 1 179 ? 6.324 19.469 20.359 1 89.19 179 ALA A C 1
ATOM 1369 O O . ALA A 1 179 ? 5.398 20 19.734 1 89.19 179 ALA A O 1
ATOM 1370 N N . PHE A 1 180 ? 7.367 20.172 20.781 1 85.69 180 PHE A N 1
ATOM 1371 C CA . PHE A 1 180 ? 7.617 21.562 20.422 1 85.69 180 PHE A CA 1
ATOM 1372 C C . PHE A 1 180 ? 8.992 21.719 19.766 1 85.69 180 PHE A C 1
ATOM 1374 O O . PHE A 1 180 ? 9.992 21.234 20.312 1 85.69 180 PHE A O 1
ATOM 1381 N N . PRO A 1 181 ? 9.109 22.391 18.547 1 88.38 181 PRO A N 1
ATOM 1382 C CA . PRO A 1 181 ? 8.016 23.062 17.844 1 88.38 181 PRO A CA 1
ATOM 1383 C C . PRO A 1 181 ? 7.133 22.094 17.062 1 88.38 181 PRO A C 1
ATOM 1385 O O . PRO A 1 181 ? 5.949 22.359 16.844 1 88.38 181 PRO A O 1
ATOM 1388 N N . GLY A 1 182 ? 7.668 20.922 16.672 1 91.62 182 GLY A N 1
ATOM 1389 C CA . GLY A 1 182 ? 6.938 19.844 16.047 1 91.62 182 GLY A CA 1
ATOM 1390 C C . GLY A 1 182 ? 6.555 20.141 14.609 1 91.62 182 GLY A C 1
ATOM 1391 O O . GLY A 1 182 ? 6.137 19.234 13.875 1 91.62 182 GLY A O 1
ATOM 1392 N N . LYS A 1 183 ? 6.52 21.438 14.258 1 93.75 183 LYS A N 1
ATOM 1393 C CA . LYS A 1 183 ? 6.199 21.844 12.891 1 93.75 183 LYS A CA 1
ATOM 1394 C C . LYS A 1 183 ? 7.18 22.891 12.375 1 93.75 183 LYS A C 1
ATOM 1396 O O . LYS A 1 183 ? 7.777 23.625 13.172 1 93.75 183 LYS A O 1
ATOM 1401 N N . VAL A 1 184 ? 7.441 22.891 11.148 1 95.06 184 VAL A N 1
ATOM 1402 C CA . VAL A 1 184 ? 8.297 23.875 10.484 1 95.06 184 VAL A CA 1
ATOM 1403 C C . VAL A 1 184 ? 7.555 24.484 9.305 1 95.06 184 VAL A C 1
ATOM 1405 O O . VAL A 1 184 ? 6.844 23.797 8.578 1 95.06 184 VAL A O 1
ATOM 1408 N N . CYS A 1 185 ? 7.742 25.859 9.211 1 94.62 185 CYS A N 1
ATOM 1409 C CA . CYS A 1 185 ? 6.949 26.547 8.195 1 94.62 185 CYS A CA 1
ATOM 1410 C C . CYS A 1 185 ? 7.82 27.484 7.371 1 94.62 185 CYS A C 1
ATOM 1412 O O . CYS A 1 185 ? 8.906 27.875 7.809 1 94.62 185 CYS A O 1
ATOM 1414 N N . GLY A 1 186 ? 7.332 27.812 6.184 1 93.81 186 GLY A N 1
ATOM 1415 C CA . GLY A 1 186 ? 7.863 28.891 5.379 1 93.81 186 GLY A CA 1
ATOM 1416 C C . GLY A 1 186 ? 9.289 28.656 4.914 1 93.81 186 GLY A C 1
ATOM 1417 O O . GLY A 1 186 ? 9.602 27.578 4.406 1 93.81 186 GLY A O 1
ATOM 1418 N N . SER A 1 187 ? 10.117 29.688 5.125 1 93.81 187 SER A N 1
ATOM 1419 C CA . SER A 1 187 ? 11.484 29.641 4.617 1 93.81 187 SER A CA 1
ATOM 1420 C C . SER A 1 187 ? 12.312 28.578 5.336 1 93.81 187 SER A C 1
ATOM 1422 O O . SER A 1 187 ? 13.203 27.969 4.738 1 93.81 187 SER A O 1
ATOM 1424 N N . ASN A 1 188 ? 12.008 28.438 6.574 1 95.56 188 ASN A N 1
ATOM 1425 C CA . ASN A 1 188 ? 12.711 27.406 7.32 1 95.56 188 ASN A CA 1
ATOM 1426 C C . ASN A 1 188 ? 12.445 26.016 6.738 1 95.56 188 ASN A C 1
ATOM 1428 O O . ASN A 1 188 ? 13.359 25.188 6.652 1 95.56 188 ASN A O 1
ATOM 1432 N N . LEU A 1 189 ? 11.211 25.766 6.352 1 96.38 189 LEU A N 1
ATOM 1433 C CA . LEU A 1 189 ? 10.867 24.484 5.734 1 96.38 189 LEU A CA 1
ATOM 1434 C C . LEU A 1 189 ? 11.57 24.328 4.391 1 96.38 189 LEU A C 1
ATOM 1436 O O . LEU A 1 189 ? 12.094 23.25 4.082 1 96.38 189 LEU A O 1
ATOM 1440 N N . LEU A 1 190 ? 11.492 25.359 3.602 1 96.19 190 LEU A N 1
ATOM 1441 C CA . LEU A 1 190 ? 12.172 25.328 2.311 1 96.19 190 LEU A CA 1
ATOM 1442 C C . LEU A 1 190 ? 13.656 25.016 2.48 1 96.19 190 LEU A C 1
ATOM 1444 O O . LEU A 1 190 ? 14.227 24.25 1.695 1 96.19 190 LEU A O 1
ATOM 1448 N N . SER A 1 191 ? 14.312 25.562 3.506 1 96.56 191 SER A N 1
ATOM 1449 C CA . SER A 1 191 ? 15.719 25.297 3.781 1 96.56 191 SER A CA 1
ATOM 1450 C C . SER A 1 191 ? 15.953 23.828 4.094 1 96.56 191 SER A C 1
ATOM 1452 O O . SER A 1 191 ? 16.969 23.25 3.689 1 96.56 191 SER A O 1
ATOM 1454 N N . ILE A 1 192 ? 15.062 23.203 4.809 1 96.56 192 ILE A N 1
ATOM 1455 C CA . ILE A 1 192 ? 15.156 21.781 5.145 1 96.56 192 ILE A CA 1
ATOM 1456 C C . ILE A 1 192 ? 15.07 20.953 3.873 1 96.56 192 ILE A C 1
ATOM 1458 O O . ILE A 1 192 ? 15.844 20.016 3.686 1 96.56 192 ILE A O 1
ATOM 1462 N N . CYS A 1 193 ? 14.133 21.297 2.977 1 96.5 193 CYS A N 1
ATOM 1463 C CA . CYS A 1 193 ? 13.914 20.547 1.748 1 96.5 193 CYS A CA 1
ATOM 1464 C C . CYS A 1 193 ? 15.125 20.641 0.829 1 96.5 193 CYS A C 1
ATOM 1466 O O . CYS A 1 193 ? 15.344 19.766 -0.009 1 96.5 193 CYS A O 1
ATOM 1468 N N . LYS A 1 194 ? 15.891 21.656 0.947 1 96.38 194 LYS A N 1
ATOM 1469 C CA . LYS A 1 194 ? 17.047 21.875 0.085 1 96.38 194 LYS A CA 1
ATOM 1470 C C . LYS A 1 194 ? 18.266 21.141 0.612 1 96.38 194 LYS A C 1
ATOM 1472 O O . LYS A 1 194 ? 19.266 20.969 -0.103 1 96.38 194 LYS A O 1
ATOM 1477 N N . THR A 1 195 ? 18.25 20.656 1.814 1 96.81 195 THR A N 1
ATOM 1478 C CA . THR A 1 195 ? 19.359 19.891 2.363 1 96.81 195 THR A CA 1
ATOM 1479 C C . THR A 1 195 ? 19.531 18.562 1.633 1 96.81 195 THR A C 1
ATOM 1481 O O . THR A 1 195 ? 18.562 18 1.147 1 96.81 195 THR A O 1
ATOM 1484 N N . ALA A 1 196 ? 20.75 18.109 1.593 1 96.5 196 ALA A N 1
ATOM 1485 C CA . ALA A 1 196 ? 21.047 16.797 1.011 1 96.5 196 ALA A CA 1
ATOM 1486 C C . ALA A 1 196 ? 20.391 15.68 1.818 1 96.5 196 ALA A C 1
ATOM 1488 O O . ALA A 1 196 ? 19.953 14.68 1.255 1 96.5 196 ALA A O 1
ATOM 1489 N N . GLU A 1 197 ? 20.312 15.875 3.053 1 96.56 197 GLU A N 1
ATOM 1490 C CA . GLU A 1 197 ? 19.734 14.867 3.945 1 96.56 197 GLU A CA 1
ATOM 1491 C C . GLU A 1 197 ? 18.266 14.609 3.605 1 96.56 197 GLU A C 1
ATOM 1493 O O . GLU A 1 197 ? 17.844 13.453 3.514 1 96.56 197 GLU A O 1
ATOM 1498 N N . PHE A 1 198 ? 17.5 15.633 3.426 1 97.75 198 PHE A N 1
ATOM 1499 C CA . PHE A 1 198 ? 16.094 15.477 3.098 1 97.75 198 PHE A CA 1
ATOM 1500 C C . PHE A 1 198 ? 15.922 14.82 1.734 1 97.75 198 PHE A C 1
ATOM 1502 O O . PHE A 1 198 ? 15.164 13.852 1.596 1 97.75 198 PHE A O 1
ATOM 1509 N N . GLN A 1 199 ? 16.594 15.328 0.751 1 97.5 199 GLN A N 1
ATOM 1510 C CA . GLN A 1 199 ? 16.469 14.805 -0.606 1 97.5 199 GLN A CA 1
ATOM 1511 C C . GLN A 1 199 ? 16.891 13.336 -0.674 1 97.5 199 GLN A C 1
ATOM 1513 O O . GLN A 1 199 ? 16.203 12.523 -1.294 1 97.5 199 GLN A O 1
ATOM 1518 N N . MET A 1 200 ? 17.984 13.094 -0.039 1 97.81 200 MET A N 1
ATOM 1519 C CA . MET A 1 200 ? 18.469 11.711 -0.036 1 97.81 200 MET A CA 1
ATOM 1520 C C . MET A 1 200 ? 17.469 10.797 0.681 1 97.81 200 MET A C 1
ATOM 1522 O O . MET A 1 200 ? 17.172 9.703 0.197 1 97.81 200 MET A O 1
ATOM 1526 N N . THR A 1 201 ? 16.953 11.148 1.815 1 98.19 201 THR A N 1
ATOM 1527 C CA . THR A 1 201 ? 16.016 10.336 2.572 1 98.19 201 THR A CA 1
ATOM 1528 C C . THR A 1 201 ? 14.734 10.094 1.765 1 98.19 201 THR A C 1
ATOM 1530 O O . THR A 1 201 ? 14.227 8.969 1.729 1 98.19 201 THR A O 1
ATOM 1533 N N . PHE A 1 202 ? 14.227 11.125 1.066 1 98.19 202 PHE A N 1
ATOM 1534 C CA . PHE A 1 202 ? 13.047 11.008 0.224 1 98.19 202 PHE A CA 1
ATOM 1535 C C . PHE A 1 202 ? 13.266 9.984 -0.881 1 98.19 202 PHE A C 1
ATOM 1537 O O . PHE A 1 202 ? 12.453 9.07 -1.055 1 98.19 202 PHE A O 1
ATOM 1544 N N . HIS A 1 203 ? 14.406 10.07 -1.585 1 98.31 203 HIS A N 1
ATOM 1545 C CA . HIS A 1 203 ? 14.703 9.141 -2.664 1 98.31 203 HIS A CA 1
ATOM 1546 C C . HIS A 1 203 ? 14.922 7.727 -2.129 1 98.31 203 HIS A C 1
ATOM 1548 O O . HIS A 1 203 ? 14.594 6.746 -2.799 1 98.31 203 HIS A O 1
ATOM 1554 N N . LEU A 1 204 ? 15.523 7.637 -0.942 1 98.56 204 LEU A N 1
ATOM 1555 C CA . LEU A 1 204 ? 15.742 6.328 -0.335 1 98.56 204 LEU A CA 1
ATOM 1556 C C . LEU A 1 204 ? 14.414 5.656 -0.013 1 98.56 204 LEU A C 1
ATOM 1558 O O . LEU A 1 204 ? 14.266 4.445 -0.19 1 98.56 204 LEU A O 1
ATOM 1562 N N . PHE A 1 205 ? 13.406 6.398 0.449 1 98.5 205 PHE A N 1
ATOM 1563 C CA . PHE A 1 205 ? 12.094 5.809 0.717 1 98.5 205 PHE A CA 1
ATOM 1564 C C . PHE A 1 205 ? 11.43 5.359 -0.577 1 98.5 205 PHE A C 1
ATOM 1566 O O . PHE A 1 205 ? 10.766 4.324 -0.61 1 98.5 205 PHE A O 1
ATOM 1573 N N . ILE A 1 206 ? 11.586 6.141 -1.643 1 98.31 206 ILE A N 1
ATOM 1574 C CA . ILE A 1 206 ? 11.047 5.742 -2.938 1 98.31 206 ILE A CA 1
ATOM 1575 C C . ILE A 1 206 ? 11.703 4.438 -3.391 1 98.31 206 ILE A C 1
ATOM 1577 O O . ILE A 1 206 ? 11.016 3.514 -3.834 1 98.31 206 ILE A O 1
ATOM 1581 N N . ALA A 1 207 ? 12.992 4.41 -3.26 1 98.19 207 ALA A N 1
ATOM 1582 C CA . ALA A 1 207 ? 13.727 3.209 -3.645 1 98.19 207 ALA A CA 1
ATOM 1583 C C . ALA A 1 207 ? 13.297 2.01 -2.809 1 98.19 207 ALA A C 1
ATOM 1585 O O . ALA A 1 207 ? 13.172 0.896 -3.326 1 98.19 207 ALA A O 1
ATOM 1586 N N . ALA A 1 208 ? 13.133 2.213 -1.524 1 98.25 208 ALA A N 1
ATOM 1587 C CA . ALA A 1 208 ? 12.664 1.135 -0.657 1 98.25 208 ALA A CA 1
ATOM 1588 C C . ALA A 1 208 ? 11.281 0.648 -1.084 1 98.25 208 ALA A C 1
ATOM 1590 O O . ALA A 1 208 ? 11.008 -0.554 -1.07 1 98.25 208 ALA A O 1
ATOM 1591 N N . PHE A 1 209 ? 10.391 1.533 -1.464 1 98.19 209 PHE A N 1
ATOM 1592 C CA . PHE A 1 209 ? 9.055 1.196 -1.938 1 98.19 209 PHE A CA 1
ATOM 1593 C C . PHE A 1 209 ? 9.125 0.363 -3.211 1 98.19 209 PHE A C 1
ATOM 1595 O O . PHE A 1 209 ? 8.438 -0.656 -3.332 1 98.19 209 PHE A O 1
ATOM 1602 N N . VAL A 1 210 ? 9.953 0.805 -4.141 1 97.75 210 VAL A N 1
ATOM 1603 C CA . VAL A 1 210 ? 10.148 0.075 -5.391 1 97.75 210 VAL A CA 1
ATOM 1604 C C . VAL A 1 210 ? 10.734 -1.305 -5.094 1 97.75 210 VAL A C 1
ATOM 1606 O O . VAL A 1 210 ? 10.367 -2.291 -5.734 1 97.75 210 VAL A O 1
ATOM 1609 N N . GLY A 1 211 ? 11.633 -1.334 -4.156 1 97.88 211 GLY A N 1
ATOM 1610 C CA . GLY A 1 211 ? 12.188 -2.617 -3.748 1 97.88 211 GLY A CA 1
ATOM 1611 C C . GLY A 1 211 ? 11.141 -3.568 -3.199 1 97.88 211 GLY A C 1
ATOM 1612 O O . GLY A 1 211 ? 11.172 -4.766 -3.486 1 97.88 211 GLY A O 1
ATOM 1613 N N . ALA A 1 212 ? 10.289 -3.059 -2.354 1 97.69 212 ALA A N 1
ATOM 1614 C CA . ALA A 1 212 ? 9.203 -3.885 -1.831 1 97.69 212 ALA A CA 1
ATOM 1615 C C . ALA A 1 212 ? 8.328 -4.414 -2.961 1 97.69 212 ALA A C 1
ATOM 1617 O O . ALA A 1 212 ? 7.914 -5.578 -2.941 1 97.69 212 ALA A O 1
ATOM 1618 N N . ALA A 1 213 ? 8.039 -3.564 -3.941 1 97.12 213 ALA A N 1
ATOM 1619 C CA . ALA A 1 213 ? 7.246 -3.979 -5.098 1 97.12 213 ALA A CA 1
ATOM 1620 C C . ALA A 1 213 ? 7.965 -5.062 -5.895 1 97.12 213 ALA A C 1
ATOM 1622 O O . ALA A 1 213 ? 7.352 -6.055 -6.297 1 97.12 213 ALA A O 1
ATOM 1623 N N . ALA A 1 214 ? 9.203 -4.867 -6.105 1 96.38 214 ALA A N 1
ATOM 1624 C CA . ALA A 1 214 ? 10 -5.84 -6.852 1 96.38 214 ALA A CA 1
ATOM 1625 C C . ALA A 1 214 ? 10.016 -7.188 -6.141 1 96.38 214 ALA A C 1
ATOM 1627 O O . ALA A 1 214 ? 9.984 -8.242 -6.785 1 96.38 214 ALA A O 1
ATOM 1628 N N . THR A 1 215 ? 10.125 -7.148 -4.844 1 96.62 215 THR A N 1
ATOM 1629 C CA . THR A 1 215 ? 10.102 -8.383 -4.07 1 96.62 215 THR A CA 1
ATOM 1630 C C . THR A 1 215 ? 8.781 -9.117 -4.27 1 96.62 215 THR A C 1
ATOM 1632 O O . THR A 1 215 ? 8.766 -10.344 -4.434 1 96.62 215 THR A O 1
ATOM 1635 N N . LEU A 1 216 ? 7.695 -8.406 -4.293 1 96.25 216 LEU A N 1
ATOM 1636 C CA . LEU A 1 216 ? 6.391 -9.023 -4.508 1 96.25 216 LEU A CA 1
ATOM 1637 C C . LEU A 1 216 ? 6.312 -9.656 -5.895 1 96.25 216 LEU A C 1
ATOM 1639 O O . LEU A 1 216 ? 5.801 -10.766 -6.047 1 96.25 216 LEU A O 1
ATOM 1643 N N . VAL A 1 217 ? 6.836 -9 -6.84 1 94.38 217 VAL A N 1
ATOM 1644 C CA . VAL A 1 217 ? 6.844 -9.531 -8.203 1 94.38 217 VAL A CA 1
ATOM 1645 C C . VAL A 1 217 ? 7.668 -10.812 -8.25 1 94.38 217 VAL A C 1
ATOM 1647 O O . VAL A 1 217 ? 7.301 -11.773 -8.938 1 94.38 217 VAL A O 1
ATOM 1650 N N . SER A 1 218 ? 8.742 -10.773 -7.543 1 94.25 218 SER A N 1
ATOM 1651 C CA . SER A 1 218 ? 9.57 -11.977 -7.469 1 94.25 218 SER A CA 1
ATOM 1652 C C . SER A 1 218 ? 8.812 -13.133 -6.832 1 94.25 218 SER A C 1
ATOM 1654 O O . SER A 1 218 ? 8.875 -14.266 -7.312 1 94.25 218 SER A O 1
ATOM 1656 N N . LEU A 1 219 ? 8.133 -12.859 -5.785 1 92.81 219 LEU A N 1
ATOM 1657 C CA . LEU A 1 219 ? 7.367 -13.898 -5.102 1 92.81 219 LEU A CA 1
ATOM 1658 C C . LEU A 1 219 ? 6.273 -14.453 -6.008 1 92.81 219 LEU A C 1
ATOM 1660 O O . LEU A 1 219 ? 6 -15.656 -5.992 1 92.81 219 LEU A O 1
ATOM 1664 N N . LEU A 1 220 ? 5.711 -13.625 -6.801 1 91.69 220 LEU A N 1
ATOM 1665 C CA . LEU A 1 220 ? 4.723 -14.062 -7.777 1 91.69 220 LEU A CA 1
ATOM 1666 C C . LEU A 1 220 ? 5.344 -15.023 -8.789 1 91.69 220 LEU A C 1
ATOM 1668 O O . LEU A 1 220 ? 4.758 -16.062 -9.109 1 91.69 220 LEU A O 1
ATOM 1672 N N . THR A 1 221 ? 6.445 -14.656 -9.219 1 89.81 221 THR A N 1
ATOM 1673 C CA . THR A 1 221 ? 7.145 -15.477 -10.195 1 89.81 221 THR A CA 1
ATOM 1674 C C . THR A 1 221 ? 7.547 -16.812 -9.586 1 89.81 221 THR A C 1
ATOM 1676 O O . THR A 1 221 ? 7.414 -17.859 -10.234 1 89.81 221 THR A O 1
ATOM 1679 N N . PHE A 1 222 ? 7.961 -16.766 -8.391 1 87.81 222 PHE A N 1
ATOM 1680 C CA . PHE A 1 222 ? 8.297 -18 -7.688 1 87.81 222 PHE A CA 1
ATOM 1681 C C . PHE A 1 222 ? 7.066 -18.891 -7.551 1 87.81 222 PHE A C 1
ATOM 1683 O O . PHE A 1 222 ? 7.164 -20.109 -7.652 1 87.81 222 PHE A O 1
ATOM 1690 N N . MET A 1 223 ? 6.02 -18.266 -7.223 1 87.69 223 MET A N 1
ATOM 1691 C CA . MET A 1 223 ? 4.785 -19.016 -7.055 1 87.69 223 MET A CA 1
ATOM 1692 C C . MET A 1 223 ? 4.41 -19.734 -8.344 1 87.69 223 MET A C 1
ATOM 1694 O O . MET A 1 223 ? 3.984 -20.891 -8.32 1 87.69 223 MET A O 1
ATOM 1698 N N . ILE A 1 224 ? 4.547 -19.094 -9.438 1 85.94 224 ILE A N 1
ATOM 1699 C CA . ILE A 1 224 ? 4.27 -19.688 -10.742 1 85.94 224 ILE A CA 1
ATOM 1700 C C . ILE A 1 224 ? 5.211 -20.859 -10.984 1 85.94 224 ILE A C 1
ATOM 1702 O O . ILE A 1 224 ? 4.773 -21.953 -11.367 1 85.94 224 ILE A O 1
ATOM 1706 N N . ALA A 1 225 ? 6.465 -20.641 -10.742 1 82.56 225 ALA A N 1
ATOM 1707 C CA . ALA A 1 225 ? 7.473 -21.688 -10.977 1 82.56 225 ALA A CA 1
ATOM 1708 C C . ALA A 1 225 ? 7.254 -22.875 -10.047 1 82.56 225 ALA A C 1
ATOM 1710 O O . ALA A 1 225 ? 7.328 -24.031 -10.477 1 82.56 225 ALA A O 1
ATOM 1711 N N . ALA A 1 226 ? 7.047 -22.578 -8.828 1 80.62 226 ALA A N 1
ATOM 1712 C CA . ALA A 1 226 ? 6.836 -23.641 -7.855 1 80.62 226 ALA A CA 1
ATOM 1713 C C . ALA A 1 226 ? 5.574 -24.438 -8.18 1 80.62 226 ALA A C 1
ATOM 1715 O O . ALA A 1 226 ? 5.539 -25.656 -8.008 1 80.62 226 ALA A O 1
ATOM 1716 N N . THR A 1 227 ? 4.539 -23.797 -8.594 1 82.62 227 THR A N 1
ATOM 1717 C CA . THR A 1 227 ? 3.307 -24.484 -8.961 1 82.62 227 THR A CA 1
ATOM 1718 C C . THR A 1 227 ? 3.521 -25.359 -10.195 1 82.62 227 THR A C 1
ATOM 1720 O O . THR A 1 227 ? 3.01 -26.469 -10.266 1 82.62 227 THR A O 1
ATOM 1723 N N . TYR A 1 228 ? 4.215 -24.797 -11.141 1 81.81 228 TYR A N 1
ATOM 1724 C CA . TYR A 1 228 ? 4.547 -25.594 -12.32 1 81.81 228 TYR A CA 1
ATOM 1725 C C . TYR A 1 228 ? 5.312 -26.844 -11.93 1 81.81 228 TYR A C 1
ATOM 1727 O O . TYR A 1 228 ? 5.012 -27.938 -12.414 1 81.81 228 TYR A O 1
ATOM 1735 N N . ASN A 1 229 ? 6.316 -26.703 -11.094 1 76.94 229 ASN A N 1
ATOM 1736 C CA . ASN A 1 229 ? 7.102 -27.844 -10.633 1 76.94 229 ASN A CA 1
ATOM 1737 C C . ASN A 1 229 ? 6.234 -28.859 -9.891 1 76.94 229 ASN A C 1
ATOM 1739 O O . ASN A 1 229 ? 6.406 -30.062 -10.055 1 76.94 229 ASN A O 1
ATOM 1743 N N . PHE A 1 230 ? 5.422 -28.344 -9.055 1 77.38 230 PHE A N 1
ATOM 1744 C CA . PHE A 1 230 ? 4.5 -29.203 -8.32 1 77.38 230 PHE A CA 1
ATOM 1745 C C . PHE A 1 230 ? 3.627 -30 -9.281 1 77.38 230 PHE A C 1
ATOM 1747 O O . PHE A 1 230 ? 3.408 -31.203 -9.086 1 77.38 230 PHE A O 1
ATOM 1754 N N . ALA A 1 231 ? 3.057 -29.422 -10.297 1 76.25 231 ALA A N 1
ATOM 1755 C CA . ALA A 1 231 ? 2.186 -30.078 -11.266 1 76.25 231 ALA A CA 1
ATOM 1756 C C . ALA A 1 231 ? 2.939 -31.156 -12.039 1 76.25 231 ALA A C 1
ATOM 1758 O O . ALA A 1 231 ? 2.406 -32.25 -12.281 1 76.25 231 ALA A O 1
ATOM 1759 N N . VAL A 1 232 ? 4.168 -30.859 -12.367 1 73.25 232 VAL A N 1
ATOM 1760 C CA . VAL A 1 232 ? 4.984 -31.812 -13.109 1 73.25 232 VAL A CA 1
ATOM 1761 C C . VAL A 1 232 ? 5.262 -33.031 -12.25 1 73.25 232 VAL A C 1
ATOM 1763 O O . VAL A 1 232 ? 5.113 -34.188 -12.711 1 73.25 232 VAL A O 1
ATOM 1766 N N . LEU A 1 233 ? 5.551 -32.812 -11.023 1 70.25 233 LEU A N 1
ATOM 1767 C CA . LEU A 1 233 ? 5.871 -33.938 -10.117 1 70.25 233 LEU A CA 1
ATOM 1768 C C . LEU A 1 233 ? 4.625 -34.75 -9.797 1 70.25 233 LEU A C 1
ATOM 1770 O O . LEU A 1 233 ? 4.695 -35.969 -9.664 1 70.25 233 LEU A O 1
ATOM 1774 N N . LYS A 1 234 ? 3.514 -34.094 -9.586 1 72.75 234 LYS A N 1
ATOM 1775 C CA . LYS A 1 234 ? 2.252 -34.781 -9.305 1 72.75 234 LYS A CA 1
ATOM 1776 C C . LYS A 1 234 ? 1.832 -35.656 -10.477 1 72.75 234 LYS A C 1
ATOM 1778 O O . LYS A 1 234 ? 1.348 -36.781 -10.281 1 72.75 234 LYS A O 1
ATOM 1783 N N . LEU A 1 235 ? 2.029 -35.281 -11.68 1 69.12 235 LEU A N 1
ATOM 1784 C CA . LEU A 1 235 ? 1.641 -36.031 -12.867 1 69.12 235 LEU A CA 1
ATOM 1785 C C . LEU A 1 235 ? 2.619 -37.156 -13.133 1 69.12 235 LEU A C 1
ATOM 1787 O O . LEU A 1 235 ? 2.219 -38.25 -13.594 1 69.12 235 LEU A O 1
ATOM 1791 N N . MET A 1 236 ? 3.869 -36.969 -12.812 1 66 236 MET A N 1
ATOM 1792 C CA . MET A 1 236 ? 4.867 -38 -12.953 1 66 236 MET A CA 1
ATOM 1793 C C . MET A 1 236 ? 4.613 -39.125 -11.953 1 66 236 MET A C 1
ATOM 1795 O O . MET A 1 236 ? 4.797 -40.312 -12.266 1 66 236 MET A O 1
ATOM 1799 N N . GLY A 1 237 ? 4.293 -38.688 -10.727 1 59.06 237 GLY A N 1
ATOM 1800 C CA . GLY A 1 237 ? 4.027 -39.688 -9.695 1 59.06 237 GLY A CA 1
ATOM 1801 C C . GLY A 1 237 ? 2.797 -40.531 -9.984 1 59.06 237 GLY A C 1
ATOM 1802 O O . GLY A 1 237 ? 2.719 -41.688 -9.57 1 59.06 237 GLY A O 1
ATOM 1803 N N . ARG A 1 238 ? 1.675 -40.031 -10.586 1 57.06 238 ARG A N 1
ATOM 1804 C CA . ARG A 1 238 ? 0.476 -40.812 -10.891 1 57.06 238 ARG A CA 1
ATOM 1805 C C . ARG A 1 238 ? 0.72 -41.781 -12.055 1 57.06 238 ARG A C 1
ATOM 1807 O O . ARG A 1 238 ? -0.067 -42.688 -12.281 1 57.06 238 ARG A O 1
ATOM 1814 N N . GLY A 1 239 ? 1.935 -41.969 -12.398 1 47.28 239 GLY A N 1
ATOM 1815 C CA . GLY A 1 239 ? 2.156 -42.906 -13.492 1 47.28 239 GLY A CA 1
ATOM 1816 C C . GLY A 1 239 ? 1.229 -42.656 -14.672 1 47.28 239 GLY A C 1
ATOM 1817 O O . GLY A 1 239 ? 0.908 -43.594 -15.406 1 47.28 239 GLY A O 1
ATOM 1818 N N . THR A 1 240 ? 0.481 -41.719 -14.734 1 41.66 240 THR A N 1
ATOM 1819 C CA . THR A 1 240 ? -0.571 -41.594 -15.734 1 41.66 240 THR A CA 1
ATOM 1820 C C . THR A 1 240 ? 0.024 -41.531 -17.141 1 41.66 240 THR A C 1
ATOM 1822 O O . THR A 1 240 ? 0.924 -40.75 -17.406 1 41.66 240 THR A O 1
ATOM 1825 N N . LYS A 1 241 ? 0.113 -42.719 -17.781 1 44 241 LYS A N 1
ATOM 1826 C CA . LYS A 1 241 ? 0.298 -42.969 -19.203 1 44 241 LYS A CA 1
ATOM 1827 C C . LYS A 1 241 ? -0.671 -42.156 -20.031 1 44 241 LYS A C 1
ATOM 1829 O O . LYS A 1 241 ? -1.888 -42.219 -19.859 1 44 241 LYS A O 1
ATOM 1834 N N . PHE A 1 242 ? -0.312 -41.031 -20.359 1 33.94 242 PHE A N 1
ATOM 1835 C CA . PHE A 1 242 ? -1.207 -40.5 -21.391 1 33.94 242 PHE A CA 1
ATOM 1836 C C . PHE A 1 242 ? -0.825 -41 -22.766 1 33.94 242 PHE A C 1
ATOM 1838 O O . PHE A 1 242 ? 0.349 -41.281 -23.031 1 33.94 242 PHE A O 1
ATOM 1845 N N . SER B 1 1 ? -30.125 -39.875 -9.008 1 50.91 1 SER B N 1
ATOM 1846 C CA . SER B 1 1 ? -28.906 -40.562 -8.586 1 50.91 1 SER B CA 1
ATOM 1847 C C . SER B 1 1 ? -27.75 -40.281 -9.523 1 50.91 1 SER B C 1
ATOM 1849 O O . SER B 1 1 ? -26.641 -39.969 -9.078 1 50.91 1 SER B O 1
ATOM 1851 N N . SER B 1 2 ? -27.953 -40.281 -10.758 1 51.44 2 SER B N 1
ATOM 1852 C CA . SER B 1 2 ? -26.906 -40.062 -11.75 1 51.44 2 SER B CA 1
ATOM 1853 C C . SER B 1 2 ? -26.469 -38.594 -11.797 1 51.44 2 SER B C 1
ATOM 1855 O O . SER B 1 2 ? -25.281 -38.312 -11.883 1 51.44 2 SER B O 1
ATOM 1857 N N . LEU B 1 3 ? -27.344 -37.75 -11.672 1 48.12 3 LEU B N 1
ATOM 1858 C CA . LEU B 1 3 ? -27.031 -36.312 -11.727 1 48.12 3 LEU B CA 1
ATOM 1859 C C . LEU B 1 3 ? -26.25 -35.906 -10.484 1 48.12 3 LEU B C 1
ATOM 1861 O O . LEU B 1 3 ? -25.297 -35.125 -10.586 1 48.12 3 LEU B O 1
ATOM 1865 N N . LEU B 1 4 ? -26.688 -36.344 -9.414 1 46.47 4 LEU B N 1
ATOM 1866 C CA . LEU B 1 4 ? -25.953 -36.031 -8.188 1 46.47 4 LEU B CA 1
ATOM 1867 C C . LEU B 1 4 ? -24.531 -36.625 -8.242 1 46.47 4 LEU B C 1
ATOM 1869 O O . LEU B 1 4 ? -23.578 -35.969 -7.785 1 46.47 4 LEU B O 1
ATOM 1873 N N . GLU B 1 5 ? -24.406 -37.844 -8.727 1 48.03 5 GLU B N 1
ATOM 1874 C CA . GLU B 1 5 ? -23.078 -38.438 -8.867 1 48.03 5 GLU B CA 1
ATOM 1875 C C . GLU B 1 5 ? -22.219 -37.625 -9.859 1 48.03 5 GLU B C 1
ATOM 1877 O O . GLU B 1 5 ? -21.016 -37.469 -9.648 1 48.03 5 GLU B O 1
ATOM 1882 N N . CYS B 1 6 ? -22.781 -37.188 -10.938 1 46.12 6 CYS B N 1
ATOM 1883 C CA . CYS B 1 6 ? -22.062 -36.344 -11.883 1 46.12 6 CYS B CA 1
ATOM 1884 C C . CYS B 1 6 ? -21.656 -35.031 -11.242 1 46.12 6 CYS B C 1
ATOM 1886 O O . CYS B 1 6 ? -20.516 -34.562 -11.43 1 46.12 6 CYS B O 1
ATOM 1888 N N . CYS B 1 7 ? -22.625 -34.531 -10.578 1 46.94 7 CYS B N 1
ATOM 1889 C CA . CYS B 1 7 ? -22.312 -33.25 -9.898 1 46.94 7 CYS B CA 1
ATOM 1890 C C . CYS B 1 7 ? -21.203 -33.469 -8.875 1 46.94 7 CYS B C 1
ATOM 1892 O O . CYS B 1 7 ? -20.328 -32.594 -8.727 1 46.94 7 CYS B O 1
ATOM 1894 N N . ALA B 1 8 ? -21.344 -34.562 -8.156 1 45.28 8 ALA B N 1
ATOM 1895 C CA . ALA B 1 8 ? -20.328 -34.875 -7.16 1 45.28 8 ALA B CA 1
ATOM 1896 C C . ALA B 1 8 ? -18.969 -35.094 -7.816 1 45.28 8 ALA B C 1
ATOM 1898 O O . ALA B 1 8 ? -17.938 -34.656 -7.297 1 45.28 8 ALA B O 1
ATOM 1899 N N . ARG B 1 9 ? -18.922 -35.875 -8.859 1 47.5 9 ARG B N 1
ATOM 1900 C CA . ARG B 1 9 ? -17.688 -36.094 -9.602 1 47.5 9 ARG B CA 1
ATOM 1901 C C . ARG B 1 9 ? -17.172 -34.75 -10.156 1 47.5 9 ARG B C 1
ATOM 1903 O O . ARG B 1 9 ? -15.961 -34.531 -10.18 1 47.5 9 ARG B O 1
ATOM 1910 N N . CYS B 1 10 ? -18.141 -33.969 -10.578 1 46.25 10 CYS B N 1
ATOM 1911 C CA . CYS B 1 10 ? -17.797 -32.656 -11.07 1 46.25 10 CYS B CA 1
ATOM 1912 C C . CYS B 1 10 ? -17.25 -31.781 -9.945 1 46.25 10 CYS B C 1
ATOM 1914 O O . CYS B 1 10 ? -16.344 -30.984 -10.164 1 46.25 10 CYS B O 1
ATOM 1916 N N . LEU B 1 11 ? -17.938 -31.906 -8.93 1 47.69 11 LEU B N 1
ATOM 1917 C CA . LEU B 1 11 ? -17.5 -31.109 -7.781 1 47.69 11 LEU B CA 1
ATOM 1918 C C . LEU B 1 11 ? -16.125 -31.562 -7.297 1 47.69 11 LEU B C 1
ATOM 1920 O O . LEU B 1 11 ? -15.312 -30.75 -6.859 1 47.69 11 LEU B O 1
ATOM 1924 N N . VAL B 1 12 ? -16.031 -32.938 -7.242 1 49.5 12 VAL B N 1
ATOM 1925 C CA . VAL B 1 12 ? -14.742 -33.5 -6.855 1 49.5 12 VAL B CA 1
ATOM 1926 C C . VAL B 1 12 ? -13.688 -33.094 -7.891 1 49.5 12 VAL B C 1
ATOM 1928 O O . VAL B 1 12 ? -12.516 -32.906 -7.547 1 49.5 12 VAL B O 1
ATOM 1931 N N . GLY B 1 13 ? -14.133 -33.094 -9.148 1 49.5 13 GLY B N 1
ATOM 1932 C CA . GLY B 1 13 ? -13.242 -32.688 -10.227 1 49.5 13 GLY B CA 1
ATOM 1933 C C . GLY B 1 13 ? -13.203 -31.203 -10.461 1 49.5 13 GLY B C 1
ATOM 1934 O O . GLY B 1 13 ? -12.516 -30.719 -11.367 1 49.5 13 GLY B O 1
ATOM 1935 N N . ALA B 1 14 ? -14.055 -30.547 -9.695 1 54.59 14 ALA B N 1
ATOM 1936 C CA . ALA B 1 14 ? -14.219 -29.125 -9.906 1 54.59 14 ALA B CA 1
ATOM 1937 C C . ALA B 1 14 ? -12.953 -28.359 -9.531 1 54.59 14 ALA B C 1
ATOM 1939 O O . ALA B 1 14 ? -12.219 -28.766 -8.633 1 54.59 14 ALA B O 1
ATOM 1940 N N . PRO B 1 15 ? -12.555 -27.438 -10.438 1 70.19 15 PRO B N 1
ATOM 1941 C CA . PRO B 1 15 ? -11.391 -26.609 -10.117 1 70.19 15 PRO B CA 1
ATOM 1942 C C . PRO B 1 15 ? -11.586 -25.766 -8.859 1 70.19 15 PRO B C 1
ATOM 1944 O O . PRO B 1 15 ? -11.836 -24.562 -8.945 1 70.19 15 PRO B O 1
ATOM 1947 N N . PHE B 1 16 ? -11.648 -26.531 -7.68 1 75.31 16 PHE B N 1
ATOM 1948 C CA . PHE B 1 16 ? -11.938 -25.922 -6.391 1 75.31 16 PHE B CA 1
ATOM 1949 C C . PHE B 1 16 ? -11.109 -24.672 -6.184 1 75.31 16 PHE B C 1
ATOM 1951 O O . PHE B 1 16 ? -11.609 -23.656 -5.691 1 75.31 16 PHE B O 1
ATOM 1958 N N . ALA B 1 17 ? -9.945 -24.797 -6.566 1 76.75 17 ALA B N 1
ATOM 1959 C CA . ALA B 1 17 ? -9.07 -23.641 -6.398 1 76.75 17 ALA B CA 1
ATOM 1960 C C . ALA B 1 17 ? -9.578 -22.453 -7.219 1 76.75 17 ALA B C 1
ATOM 1962 O O . ALA B 1 17 ? -9.578 -21.312 -6.746 1 76.75 17 ALA B O 1
ATOM 1963 N N . SER B 1 18 ? -10.117 -22.703 -8.375 1 82.69 18 SER B N 1
ATOM 1964 C CA . SER B 1 18 ? -10.617 -21.641 -9.242 1 82.69 18 SER B CA 1
ATOM 1965 C C . SER B 1 18 ? -11.938 -21.078 -8.727 1 82.69 18 SER B C 1
ATOM 1967 O O . SER B 1 18 ? -12.211 -19.891 -8.859 1 82.69 18 SER B O 1
ATOM 1969 N N . LEU B 1 19 ? -12.742 -21.922 -8.164 1 85.06 19 LEU B N 1
ATOM 1970 C CA . LEU B 1 19 ? -14.016 -21.484 -7.605 1 85.06 19 LEU B CA 1
ATOM 1971 C C . LEU B 1 19 ? -13.797 -20.562 -6.41 1 85.06 19 LEU B C 1
ATOM 1973 O O . LEU B 1 19 ? -14.422 -19.5 -6.312 1 85.06 19 LEU B O 1
ATOM 1977 N N . VAL B 1 20 ? -12.922 -20.969 -5.574 1 86.19 20 VAL B N 1
ATOM 1978 C CA . VAL B 1 20 ? -12.594 -20.141 -4.41 1 86.19 20 VAL B CA 1
ATOM 1979 C C . VAL B 1 20 ? -11.984 -18.828 -4.863 1 86.19 20 VAL B C 1
ATOM 1981 O O . VAL B 1 20 ? -12.32 -17.766 -4.336 1 86.19 20 VAL B O 1
ATOM 1984 N N . ALA B 1 21 ? -11.125 -18.922 -5.797 1 89.69 21 ALA B N 1
ATOM 1985 C CA . ALA B 1 21 ? -10.484 -17.719 -6.312 1 89.69 21 ALA B CA 1
ATOM 1986 C C . ALA B 1 21 ? -11.516 -16.766 -6.906 1 89.69 21 ALA B C 1
ATOM 1988 O O . ALA B 1 21 ? -11.43 -15.547 -6.695 1 89.69 21 ALA B O 1
ATOM 1989 N N . THR B 1 22 ? -12.484 -17.266 -7.586 1 90.31 22 THR B N 1
ATOM 1990 C CA . THR B 1 22 ? -13.516 -16.438 -8.195 1 90.31 22 THR B CA 1
ATOM 1991 C C . THR B 1 22 ? -14.383 -15.789 -7.129 1 90.31 22 THR B C 1
ATOM 1993 O O . THR B 1 22 ? -14.695 -14.602 -7.211 1 90.31 22 THR B O 1
ATOM 1996 N N . GLY B 1 23 ? -14.781 -16.562 -6.176 1 91.81 23 GLY B N 1
ATOM 1997 C CA . GLY B 1 23 ? -15.539 -15.992 -5.074 1 91.81 23 GLY B CA 1
ATOM 1998 C C . GLY B 1 23 ? -14.812 -14.875 -4.352 1 91.81 23 GLY B C 1
ATOM 1999 O O . GLY B 1 23 ? -15.398 -13.828 -4.062 1 91.81 23 GLY B O 1
ATOM 2000 N N . LEU B 1 24 ? -13.625 -15.109 -4.078 1 92.62 24 LEU B N 1
ATOM 2001 C CA . LEU B 1 24 ? -12.812 -14.109 -3.406 1 92.62 24 LEU B CA 1
ATOM 2002 C C . LEU B 1 24 ? -12.633 -12.875 -4.289 1 92.62 24 LEU B C 1
ATOM 2004 O O . LEU B 1 24 ? -12.609 -11.75 -3.789 1 92.62 24 LEU B O 1
ATOM 2008 N N . CYS B 1 25 ? -12.492 -13.125 -5.547 1 93.75 25 CYS B N 1
ATOM 2009 C CA . CYS B 1 25 ? -12.336 -12.016 -6.484 1 93.75 25 CYS B CA 1
ATOM 2010 C C . CYS B 1 25 ? -13.594 -11.156 -6.531 1 93.75 25 CYS B C 1
ATOM 2012 O O . CYS B 1 25 ? -13.523 -9.93 -6.449 1 93.75 25 CYS B O 1
ATOM 2014 N N . PHE B 1 26 ? -14.703 -11.797 -6.621 1 95.31 26 PHE B N 1
ATOM 2015 C CA . PHE B 1 26 ? -15.969 -11.062 -6.664 1 95.31 26 PHE B CA 1
ATOM 2016 C C . PHE B 1 26 ? -16.219 -10.328 -5.355 1 95.31 26 PHE B C 1
ATOM 2018 O O . PHE B 1 26 ? -16.609 -9.164 -5.359 1 95.31 26 PHE B O 1
ATOM 2025 N N . PHE B 1 27 ? -15.93 -10.992 -4.305 1 95.62 27 PHE B N 1
ATOM 2026 C CA . PHE B 1 27 ? -16.078 -10.359 -3.002 1 95.62 27 PHE B CA 1
ATOM 2027 C C . PHE B 1 27 ? -15.117 -9.18 -2.861 1 95.62 27 PHE B C 1
ATOM 2029 O O . PHE B 1 27 ? -15.523 -8.086 -2.465 1 95.62 27 PHE B O 1
ATOM 2036 N N . GLY B 1 28 ? -13.906 -9.367 -3.188 1 97.38 28 GLY B N 1
ATOM 2037 C CA . GLY B 1 28 ? -12.898 -8.328 -3.049 1 97.38 28 GLY B CA 1
ATOM 2038 C C . GLY B 1 28 ? -13.172 -7.109 -3.904 1 97.38 28 GLY B C 1
ATOM 2039 O O . GLY B 1 28 ? -13.125 -5.977 -3.416 1 97.38 28 GLY B O 1
ATOM 2040 N N . VAL B 1 29 ? -13.484 -7.332 -5.121 1 96.88 29 VAL B N 1
ATOM 2041 C CA . VAL B 1 29 ? -13.719 -6.23 -6.051 1 96.88 29 VAL B CA 1
ATOM 2042 C C . VAL B 1 29 ? -15 -5.492 -5.66 1 96.88 29 VAL B C 1
ATOM 2044 O O . VAL B 1 29 ? -15.062 -4.262 -5.742 1 96.88 29 VAL B O 1
ATOM 2047 N N . ALA B 1 30 ? -16 -6.223 -5.254 1 96.88 30 ALA B N 1
ATOM 2048 C CA . ALA B 1 30 ? -17.234 -5.59 -4.805 1 96.88 30 ALA B CA 1
ATOM 2049 C C . ALA B 1 30 ? -16.984 -4.691 -3.598 1 96.88 30 ALA B C 1
ATOM 2051 O O . ALA B 1 30 ? -17.516 -3.576 -3.525 1 96.88 30 ALA B O 1
ATOM 2052 N N . LEU B 1 31 ? -16.219 -5.16 -2.699 1 97.31 31 LEU B N 1
ATOM 2053 C CA . LEU B 1 31 ? -15.891 -4.383 -1.509 1 97.31 31 LEU B CA 1
ATOM 2054 C C . LEU B 1 31 ? -15.062 -3.156 -1.874 1 97.31 31 LEU B C 1
ATOM 2056 O O . LEU B 1 31 ? -15.344 -2.051 -1.402 1 97.31 31 LEU B O 1
ATOM 2060 N N . PHE B 1 32 ? -14.062 -3.336 -2.684 1 98.19 32 PHE B N 1
ATOM 2061 C CA . PHE B 1 32 ? -13.188 -2.234 -3.074 1 98.19 32 PHE B CA 1
ATOM 2062 C C . PHE B 1 32 ? -13.961 -1.184 -3.859 1 98.19 32 PHE B C 1
ATOM 2064 O O . PHE B 1 32 ? -13.906 0.006 -3.543 1 98.19 32 PHE B O 1
ATOM 2071 N N . CYS B 1 33 ? -14.664 -1.608 -4.867 1 97.06 33 CYS B N 1
ATOM 2072 C CA . CYS B 1 33 ? -15.375 -0.68 -5.742 1 97.06 33 CYS B CA 1
ATOM 2073 C C . CYS B 1 33 ? -16.594 -0.09 -5.043 1 97.06 33 CYS B C 1
ATOM 2075 O O . CYS B 1 33 ? -16.844 1.114 -5.133 1 97.06 33 CYS B O 1
ATOM 2077 N N . GLY B 1 34 ? -17.344 -0.914 -4.379 1 97.38 34 GLY B N 1
ATOM 2078 C CA . GLY B 1 34 ? -18.531 -0.425 -3.691 1 97.38 34 GLY B CA 1
ATOM 2079 C C . GLY B 1 34 ? -18.203 0.537 -2.564 1 97.38 34 GLY B C 1
ATOM 2080 O O . GLY B 1 34 ? -18.703 1.664 -2.541 1 97.38 34 GLY B O 1
ATOM 2081 N N . CYS B 1 35 ? -17.359 0.11 -1.625 1 97.81 35 CYS B N 1
ATOM 2082 C CA . CYS B 1 35 ? -17 0.948 -0.484 1 97.81 35 CYS B CA 1
ATOM 2083 C C . CYS B 1 35 ? -16.125 2.121 -0.916 1 97.81 35 CYS B C 1
ATOM 2085 O O . CYS B 1 35 ? -16.234 3.217 -0.365 1 97.81 35 CYS B O 1
ATOM 2087 N N . GLY B 1 36 ? -15.266 1.864 -1.931 1 97.75 36 GLY B N 1
ATOM 2088 C CA . GLY B 1 36 ? -14.445 2.951 -2.439 1 97.75 36 GLY B CA 1
ATOM 2089 C C . GLY B 1 36 ? -15.258 4.082 -3.043 1 97.75 36 GLY B C 1
ATOM 2090 O O . GLY B 1 36 ? -14.977 5.258 -2.803 1 97.75 36 GLY B O 1
ATOM 2091 N N . HIS B 1 37 ? -16.297 3.674 -3.787 1 97.5 37 HIS B N 1
ATOM 2092 C CA . HIS B 1 37 ? -17.172 4.668 -4.414 1 97.5 37 HIS B CA 1
ATOM 2093 C C . HIS B 1 37 ? -17.875 5.516 -3.367 1 97.5 37 HIS B C 1
ATOM 2095 O O . HIS B 1 37 ? -17.891 6.742 -3.459 1 97.5 37 HIS B O 1
ATOM 2101 N N . GLU B 1 38 ? -18.391 4.879 -2.365 1 97.62 38 GLU B N 1
ATOM 2102 C CA . GLU B 1 38 ? -19.109 5.574 -1.308 1 97.62 38 GLU B CA 1
ATOM 2103 C C . GLU B 1 38 ? -18.172 6.414 -0.448 1 97.62 38 GLU B C 1
ATOM 2105 O O . GLU B 1 38 ? -18.547 7.5 0.005 1 97.62 38 GLU B O 1
ATOM 2110 N N . ALA B 1 39 ? -17 5.91 -0.168 1 98.19 39 ALA B N 1
ATOM 2111 C CA . ALA B 1 39 ? -16.031 6.641 0.634 1 98.19 39 ALA B CA 1
ATOM 2112 C C . ALA B 1 39 ? -15.609 7.938 -0.054 1 98.19 39 ALA B C 1
ATOM 2114 O O . ALA B 1 39 ? -15.438 8.969 0.602 1 98.19 39 ALA B O 1
ATOM 2115 N N . LEU B 1 40 ? -15.438 7.887 -1.402 1 97.44 40 LEU B N 1
ATOM 2116 C CA . LEU B 1 40 ? -15.086 9.078 -2.162 1 97.44 40 LEU B CA 1
ATOM 2117 C C . LEU B 1 40 ? -16.203 10.117 -2.104 1 97.44 40 LEU B C 1
ATOM 2119 O O . LEU B 1 40 ? -15.945 11.305 -1.918 1 97.44 40 LEU B O 1
ATOM 2123 N N . THR B 1 41 ? -17.422 9.648 -2.135 1 96.56 41 THR B N 1
ATOM 2124 C CA . THR B 1 41 ? -18.562 10.539 -2.016 1 96.56 41 THR B CA 1
ATOM 2125 C C . THR B 1 41 ? -18.625 11.156 -0.622 1 96.56 41 THR B C 1
ATOM 2127 O O . THR B 1 41 ? -18.922 12.344 -0.476 1 96.56 41 THR B O 1
ATOM 2130 N N . GLY B 1 42 ? -18.422 10.32 0.335 1 96.69 42 GLY B N 1
ATOM 2131 C CA . GLY B 1 42 ? -18.391 10.836 1.695 1 96.69 42 GLY B CA 1
ATOM 2132 C C . GLY B 1 42 ? -17.312 11.883 1.905 1 96.69 42 GLY B C 1
ATOM 2133 O O . GLY B 1 42 ? -17.516 12.859 2.623 1 96.69 42 GLY B O 1
ATOM 2134 N N . THR B 1 43 ? -16.156 11.734 1.337 1 96.19 43 THR B N 1
ATOM 2135 C CA . THR B 1 43 ? -15.062 12.688 1.453 1 96.19 43 THR B CA 1
ATOM 2136 C C . THR B 1 43 ? -15.445 14.023 0.812 1 96.19 43 THR B C 1
ATOM 2138 O O . THR B 1 43 ? -15.125 15.086 1.347 1 96.19 43 THR B O 1
ATOM 2141 N N . GLU B 1 44 ? -16.047 13.914 -0.345 1 94.25 44 GLU B N 1
ATOM 2142 C CA . GLU B 1 44 ? -16.531 15.125 -1.008 1 94.25 44 GLU B CA 1
ATOM 2143 C C . GLU B 1 44 ? -17.469 15.922 -0.106 1 94.25 44 GLU B C 1
ATOM 2145 O O . GLU B 1 44 ? -17.328 17.141 0.024 1 94.25 44 GLU B O 1
ATOM 2150 N N . LYS B 1 45 ? -18.359 15.281 0.566 1 94.5 45 LYS B N 1
ATOM 2151 C CA . LYS B 1 45 ? -19.312 15.938 1.454 1 94.5 45 LYS B CA 1
ATOM 2152 C C . LYS B 1 45 ? -18.609 16.562 2.656 1 94.5 45 LYS B C 1
ATOM 2154 O O . LYS B 1 45 ? -18.938 17.672 3.068 1 94.5 45 LYS B O 1
ATOM 2159 N N . LEU B 1 46 ? -17.656 15.891 3.178 1 95.19 46 LEU B N 1
ATOM 2160 C CA . LEU B 1 46 ? -16.938 16.391 4.336 1 95.19 46 LEU B CA 1
ATOM 2161 C C . LEU B 1 46 ? -16.141 17.641 3.971 1 95.19 46 LEU B C 1
ATOM 2163 O O . LEU B 1 46 ? -16.094 18.609 4.738 1 95.19 46 LEU B O 1
ATOM 2167 N N . ILE B 1 47 ? -15.555 17.625 2.789 1 94.06 47 ILE B N 1
ATOM 2168 C CA . ILE B 1 47 ? -14.75 18.75 2.344 1 94.06 47 ILE B CA 1
ATOM 2169 C C . ILE B 1 47 ? -15.641 19.969 2.09 1 94.06 47 ILE B C 1
ATOM 2171 O O . ILE B 1 47 ? -15.352 21.078 2.549 1 94.06 47 ILE B O 1
ATOM 2175 N N . GLU B 1 48 ? -16.766 19.781 1.491 1 91.75 48 GLU B N 1
ATOM 2176 C CA . GLU B 1 48 ? -17.688 20.844 1.143 1 91.75 48 GLU B CA 1
ATOM 2177 C C . GLU B 1 48 ? -18.344 21.453 2.389 1 91.75 48 GLU B C 1
ATOM 2179 O O . GLU B 1 48 ? -18.641 22.641 2.428 1 91.75 48 GLU B O 1
ATOM 2184 N N . THR B 1 49 ? -18.469 20.688 3.408 1 92.25 49 THR B N 1
ATOM 2185 C CA . THR B 1 49 ? -19.203 21.125 4.582 1 92.25 49 THR B CA 1
ATOM 2186 C C . THR B 1 49 ? -18.281 21.766 5.609 1 92.25 49 THR B C 1
ATOM 2188 O O . THR B 1 49 ? -18.625 22.766 6.227 1 92.25 49 THR B O 1
ATOM 2191 N N . TYR B 1 50 ? -17.062 21.172 5.723 1 92.75 50 TYR B N 1
ATOM 2192 C CA . TYR B 1 50 ? -16.312 21.562 6.918 1 92.75 50 TYR B CA 1
ATOM 2193 C C . TYR B 1 50 ? -14.992 22.203 6.551 1 92.75 50 TYR B C 1
ATOM 2195 O O . TYR B 1 50 ? -14.391 22.922 7.363 1 92.75 50 TYR B O 1
ATOM 2203 N N . PHE B 1 51 ? -14.43 22.047 5.387 1 92.06 51 PHE B N 1
ATOM 2204 C CA . PHE B 1 51 ? -13.047 22.453 5.145 1 92.06 51 PHE B CA 1
ATOM 2205 C C . PHE B 1 51 ? -12.992 23.609 4.168 1 92.06 51 PHE B C 1
ATOM 2207 O O . PHE B 1 51 ? -12.023 24.375 4.164 1 92.06 51 PHE B O 1
ATOM 2214 N N . SER B 1 52 ? -13.812 23.703 3.238 1 86.81 52 SER B N 1
ATOM 2215 C CA . SER B 1 52 ? -13.836 24.844 2.328 1 86.81 52 SER B CA 1
ATOM 2216 C C . SER B 1 52 ? -15.242 25.109 1.801 1 86.81 52 SER B C 1
ATOM 2218 O O . SER B 1 52 ? -15.945 24.172 1.42 1 86.81 52 SER B O 1
ATOM 2220 N N . LYS B 1 53 ? -15.602 26.422 1.84 1 83.06 53 LYS B N 1
ATOM 2221 C CA . LYS B 1 53 ? -16.922 26.781 1.336 1 83.06 53 LYS B CA 1
ATOM 2222 C C . LYS B 1 53 ? -16.844 27.344 -0.078 1 83.06 53 LYS B C 1
ATOM 2224 O O . LYS B 1 53 ? -17.859 27.531 -0.74 1 83.06 53 LYS B O 1
ATOM 2229 N N . ASN B 1 54 ? -15.672 27.484 -0.549 1 87.62 54 ASN B N 1
ATOM 2230 C CA . ASN B 1 54 ? -15.484 28 -1.903 1 87.62 54 ASN B CA 1
ATOM 2231 C C . ASN B 1 54 ? -15.25 26.875 -2.9 1 87.62 54 ASN B C 1
ATOM 2233 O O . ASN B 1 54 ? -14.219 26.203 -2.855 1 87.62 54 ASN B O 1
ATOM 2237 N N . TYR B 1 55 ? -16.109 26.766 -3.795 1 87.69 55 TYR B N 1
ATOM 2238 C CA . TYR B 1 55 ? -16.078 25.703 -4.781 1 87.69 55 TYR B CA 1
ATOM 2239 C C . TYR B 1 55 ? -14.758 25.703 -5.551 1 87.69 55 TYR B C 1
ATOM 2241 O O . TYR B 1 55 ? -14.234 24.656 -5.914 1 87.69 55 TYR B O 1
ATOM 2249 N N . GLN B 1 56 ? -14.172 26.812 -5.785 1 85.69 56 GLN B N 1
ATOM 2250 C CA . GLN B 1 56 ? -12.945 26.938 -6.559 1 85.69 56 GLN B CA 1
ATOM 2251 C C . GLN B 1 56 ? -11.781 26.234 -5.867 1 85.69 56 GLN B C 1
ATOM 2253 O O . GLN B 1 56 ? -10.852 25.781 -6.527 1 85.69 56 GLN B O 1
ATOM 2258 N N . ASP B 1 57 ? -11.891 26.078 -4.578 1 87.12 57 ASP B N 1
ATOM 2259 C CA . ASP B 1 57 ? -10.812 25.453 -3.799 1 87.12 57 ASP B CA 1
ATOM 2260 C C . ASP B 1 57 ? -10.805 23.938 -3.979 1 87.12 57 ASP B C 1
ATOM 2262 O O . ASP B 1 57 ? -9.75 23.312 -3.895 1 87.12 57 ASP B O 1
ATOM 2266 N N . TYR B 1 58 ? -11.961 23.375 -4.227 1 88.06 58 TYR B N 1
ATOM 2267 C CA . TYR B 1 58 ? -11.992 21.922 -4.227 1 88.06 58 TYR B CA 1
ATOM 2268 C C . TYR B 1 58 ? -12.57 21.391 -5.535 1 88.06 58 TYR B C 1
ATOM 2270 O O . TYR B 1 58 ? -12.898 20.203 -5.641 1 88.06 58 TYR B O 1
ATOM 2278 N N . GLU B 1 59 ? -12.672 22.188 -6.551 1 89.19 59 GLU B N 1
ATOM 2279 C CA . GLU B 1 59 ? -13.172 21.781 -7.859 1 89.19 59 GLU B CA 1
ATOM 2280 C C . GLU B 1 59 ? -12.312 20.672 -8.453 1 89.19 59 GLU B C 1
ATOM 2282 O O . GLU B 1 59 ? -12.844 19.672 -8.961 1 89.19 59 GLU B O 1
ATOM 2287 N N . TYR B 1 60 ? -11 20.906 -8.391 1 88.12 60 TYR B N 1
ATOM 2288 C CA . TYR B 1 60 ? -10.094 19.906 -8.922 1 88.12 60 TYR B CA 1
ATOM 2289 C C . TYR B 1 60 ? -10.281 18.578 -8.203 1 88.12 60 TYR B C 1
ATOM 2291 O O . TYR B 1 60 ? -10.336 17.516 -8.844 1 88.12 60 TYR B O 1
ATOM 2299 N N . LEU B 1 61 ? -10.359 18.609 -6.93 1 89.69 61 LEU B N 1
ATOM 2300 C CA . LEU B 1 61 ? -10.562 17.391 -6.141 1 89.69 61 LEU B CA 1
ATOM 2301 C C . LEU B 1 61 ? -11.852 16.688 -6.547 1 89.69 61 LEU B C 1
ATOM 2303 O O . LEU B 1 61 ? -11.875 15.469 -6.699 1 89.69 61 LEU B O 1
ATOM 2307 N N . ILE B 1 62 ? -12.93 17.422 -6.805 1 91.62 62 ILE B N 1
ATOM 2308 C CA . ILE B 1 62 ? -14.219 16.859 -7.184 1 91.62 62 ILE B CA 1
ATOM 2309 C C . ILE B 1 62 ? -14.109 16.188 -8.547 1 91.62 62 ILE B C 1
ATOM 2311 O O . ILE B 1 62 ? -14.641 15.102 -8.758 1 91.62 62 ILE B O 1
ATOM 2315 N N . ASN B 1 63 ? -13.43 16.781 -9.422 1 92.38 63 ASN B N 1
ATOM 2316 C CA . ASN B 1 63 ? -13.219 16.188 -10.734 1 92.38 63 ASN B CA 1
ATOM 2317 C C . ASN B 1 63 ? -12.414 14.891 -10.641 1 92.38 63 ASN B C 1
ATOM 2319 O O . ASN B 1 63 ? -12.719 13.914 -11.336 1 92.38 63 ASN B O 1
ATOM 2323 N N . VAL B 1 64 ? -11.414 14.961 -9.805 1 91.44 64 VAL B N 1
ATOM 2324 C CA . VAL B 1 64 ? -10.602 13.773 -9.602 1 91.44 64 VAL B CA 1
ATOM 2325 C C . VAL B 1 64 ? -11.453 12.656 -8.984 1 91.44 64 VAL B C 1
ATOM 2327 O O . VAL B 1 64 ? -11.359 11.5 -9.398 1 91.44 64 VAL B O 1
ATOM 2330 N N . ILE B 1 65 ? -12.266 12.977 -8.07 1 93.62 65 ILE B N 1
ATOM 2331 C CA . ILE B 1 65 ? -13.141 12.008 -7.422 1 93.62 65 ILE B CA 1
ATOM 2332 C C . ILE B 1 65 ? -14.109 11.414 -8.445 1 93.62 65 ILE B C 1
ATOM 2334 O O . ILE B 1 65 ? -14.289 10.195 -8.508 1 93.62 65 ILE B O 1
ATOM 2338 N N . HIS B 1 66 ? -14.703 12.227 -9.273 1 93.69 66 HIS B N 1
ATOM 2339 C CA . HIS B 1 66 ? -15.625 11.742 -10.289 1 93.69 66 HIS B CA 1
ATOM 2340 C C . HIS B 1 66 ? -14.914 10.836 -11.297 1 93.69 66 HIS B C 1
ATOM 2342 O O . HIS B 1 66 ? -15.469 9.82 -11.711 1 93.69 66 HIS B O 1
ATOM 2348 N N . ALA B 1 67 ? -13.781 11.242 -11.664 1 93.56 67 ALA B N 1
ATOM 2349 C CA . ALA B 1 67 ? -12.992 10.398 -12.555 1 93.56 67 ALA B CA 1
ATOM 2350 C C . ALA B 1 67 ? -12.727 9.031 -11.93 1 93.56 67 ALA B C 1
ATOM 2352 O O . ALA B 1 67 ? -12.859 8 -12.594 1 93.56 67 ALA B O 1
ATOM 2353 N N . PHE B 1 68 ? -12.367 9.023 -10.656 1 94.31 68 PHE B N 1
ATOM 2354 C CA . PHE B 1 68 ? -12.117 7.77 -9.953 1 94.31 68 PHE B CA 1
ATOM 2355 C C . PHE B 1 68 ? -13.383 6.926 -9.883 1 94.31 68 PHE B C 1
ATOM 2357 O O . PHE B 1 68 ? -13.328 5.699 -9.984 1 94.31 68 PHE B O 1
ATOM 2364 N N . GLN B 1 69 ? -14.508 7.535 -9.727 1 94.62 69 GLN B N 1
ATOM 2365 C CA . GLN B 1 69 ? -15.773 6.812 -9.664 1 94.62 69 GLN B CA 1
ATOM 2366 C C . GLN B 1 69 ? -16.109 6.156 -11 1 94.62 69 GLN B C 1
ATOM 2368 O O . GLN B 1 69 ? -16.578 5.02 -11.039 1 94.62 69 GLN B O 1
ATOM 2373 N N . TYR B 1 70 ? -15.836 6.812 -12.055 1 93.5 70 TYR B N 1
ATOM 2374 C CA . TYR B 1 70 ? -16.031 6.211 -13.367 1 93.5 70 TYR B CA 1
ATOM 2375 C C . TYR B 1 70 ? -15.094 5.027 -13.57 1 93.5 70 TYR B C 1
ATOM 2377 O O . TYR B 1 70 ? -15.492 3.992 -14.102 1 93.5 70 TYR B O 1
ATOM 2385 N N . VAL B 1 71 ? -13.859 5.23 -13.172 1 94.38 71 VAL B N 1
ATOM 2386 C CA . VAL B 1 71 ? -12.883 4.148 -13.281 1 94.38 71 VAL B CA 1
ATOM 2387 C C . VAL B 1 71 ? -13.344 2.953 -12.453 1 94.38 71 VAL B C 1
ATOM 2389 O O . VAL B 1 71 ? -13.18 1.803 -12.859 1 94.38 71 VAL B O 1
ATOM 2392 N N . ILE B 1 72 ? -13.898 3.24 -11.328 1 95.19 72 ILE B N 1
ATOM 2393 C CA . ILE B 1 72 ? -14.391 2.195 -10.43 1 95.19 72 ILE B CA 1
ATOM 2394 C C . ILE B 1 72 ? -15.461 1.375 -11.141 1 95.19 72 ILE B C 1
ATOM 2396 O O . ILE B 1 72 ? -15.461 0.144 -11.07 1 95.19 72 ILE B O 1
ATOM 2400 N N . TYR B 1 73 ? -16.375 1.981 -11.852 1 93.62 73 TYR B N 1
ATOM 2401 C CA . TYR B 1 73 ? -17.406 1.264 -12.602 1 93.62 73 TYR B CA 1
ATOM 2402 C C . TYR B 1 73 ? -16.781 0.362 -13.656 1 93.62 73 TYR B C 1
ATOM 2404 O O . TYR B 1 73 ? -17.188 -0.791 -13.82 1 93.62 73 TYR B O 1
ATOM 2412 N N . GLY B 1 74 ? -15.852 0.849 -14.336 1 94.19 74 GLY B N 1
ATOM 2413 C CA . GLY B 1 74 ? -15.164 0.058 -15.344 1 94.19 74 GLY B CA 1
ATOM 2414 C C . GLY B 1 74 ? -14.398 -1.115 -14.758 1 94.19 74 GLY B C 1
ATOM 2415 O O . GLY B 1 74 ? -14.438 -2.223 -15.297 1 94.19 74 GLY B O 1
ATOM 2416 N N . THR B 1 75 ? -13.75 -0.858 -13.688 1 95.56 75 THR B N 1
ATOM 2417 C CA . THR B 1 75 ? -12.961 -1.889 -13.023 1 95.56 75 THR B CA 1
ATOM 2418 C C . THR B 1 75 ? -13.859 -3.008 -12.508 1 95.56 75 THR B C 1
ATOM 2420 O O . THR B 1 75 ? -13.539 -4.188 -12.656 1 95.56 75 THR B O 1
ATOM 2423 N N . ALA B 1 76 ? -14.992 -2.611 -11.914 1 95.25 76 ALA B N 1
ATOM 2424 C CA . ALA B 1 76 ? -15.938 -3.605 -11.414 1 95.25 76 ALA B CA 1
ATOM 2425 C C . ALA B 1 76 ? -16.422 -4.516 -12.539 1 95.25 76 ALA B C 1
ATOM 2427 O O . ALA B 1 76 ? -16.422 -5.742 -12.398 1 95.25 76 ALA B O 1
ATOM 2428 N N . SER B 1 77 ? -16.766 -3.932 -13.617 1 94.62 77 SER B N 1
ATOM 2429 C CA . SER B 1 77 ? -17.25 -4.699 -14.758 1 94.62 77 SER B CA 1
ATOM 2430 C C . SER B 1 77 ? -16.156 -5.598 -15.328 1 94.62 77 SER B C 1
ATOM 2432 O O . SER B 1 77 ? -16.406 -6.762 -15.641 1 94.62 77 SER B O 1
ATOM 2434 N N . PHE B 1 78 ? -14.984 -5.09 -15.453 1 95 78 PHE B N 1
ATOM 2435 C CA . PHE B 1 78 ? -13.852 -5.836 -15.992 1 95 78 PHE B CA 1
ATOM 2436 C C . PHE B 1 78 ? -13.547 -7.055 -15.133 1 95 78 PHE B C 1
ATOM 2438 O O . PHE B 1 78 ? -13.406 -8.164 -15.648 1 95 78 PHE B O 1
ATOM 2445 N N . PHE B 1 79 ? -13.477 -6.926 -13.844 1 94.44 79 PHE B N 1
ATOM 2446 C CA . PHE B 1 79 ? -13.109 -8.023 -12.961 1 94.44 79 PHE B CA 1
ATOM 2447 C C . PHE B 1 79 ? -14.227 -9.047 -12.867 1 94.44 79 PHE B C 1
ATOM 2449 O O . PHE B 1 79 ? -13.969 -10.242 -12.703 1 94.44 79 PHE B O 1
ATOM 2456 N N . PHE B 1 80 ? -15.461 -8.602 -13.016 1 92.5 80 PHE B N 1
ATOM 2457 C CA . PHE B 1 80 ? -16.562 -9.547 -13.031 1 92.5 80 PHE B CA 1
ATOM 2458 C C . PHE B 1 80 ? -16.484 -10.461 -14.242 1 92.5 80 PHE B C 1
ATOM 2460 O O . PHE B 1 80 ? -16.594 -11.68 -14.117 1 92.5 80 PHE B O 1
ATOM 2467 N N . LEU B 1 81 ? -16.203 -9.891 -15.352 1 92.31 81 LEU B N 1
ATOM 2468 C CA . LEU B 1 81 ? -16.062 -10.68 -16.578 1 92.31 81 LEU B CA 1
ATOM 2469 C C . LEU B 1 81 ? -14.812 -11.539 -16.531 1 92.31 81 LEU B C 1
ATOM 2471 O O . LEU B 1 81 ? -14.852 -12.727 -16.875 1 92.31 81 LEU B O 1
ATOM 2475 N N . TYR B 1 82 ? -13.758 -10.984 -16.109 1 91.12 82 TYR B N 1
ATOM 2476 C CA . TYR B 1 82 ? -12.492 -11.695 -16.062 1 91.12 82 TYR B CA 1
ATOM 2477 C C . TYR B 1 82 ? -12.562 -12.883 -15.102 1 91.12 82 TYR B C 1
ATOM 2479 O O . TYR B 1 82 ? -12.086 -13.977 -15.414 1 91.12 82 TYR B O 1
ATOM 2487 N N . GLY B 1 83 ? -13.148 -12.641 -13.914 1 88.88 83 GLY B N 1
ATOM 2488 C CA . GLY B 1 83 ? -13.328 -13.742 -12.984 1 88.88 83 GLY B CA 1
ATOM 2489 C C . GLY B 1 83 ? -14.164 -14.875 -13.547 1 88.88 83 GLY B C 1
ATOM 2490 O O . GLY B 1 83 ? -13.844 -16.047 -13.344 1 88.88 83 GLY B O 1
ATOM 2491 N N . ALA B 1 84 ? -15.156 -14.57 -14.289 1 89.31 84 ALA B N 1
ATOM 2492 C CA . ALA B 1 84 ? -16.016 -15.578 -14.906 1 89.31 84 ALA B CA 1
ATOM 2493 C C . ALA B 1 84 ? -15.258 -16.359 -15.977 1 89.31 84 ALA B C 1
ATOM 2495 O O . ALA B 1 84 ? -15.406 -17.578 -16.094 1 89.31 84 ALA B O 1
ATOM 2496 N N . LEU B 1 85 ? -14.477 -15.672 -16.688 1 85.56 85 LEU B N 1
ATOM 2497 C CA . LEU B 1 85 ? -13.695 -16.312 -17.734 1 85.56 85 LEU B CA 1
ATOM 2498 C C . LEU B 1 85 ? -12.672 -17.281 -17.141 1 85.56 85 LEU B C 1
ATOM 2500 O O . LEU B 1 85 ? -12.484 -18.375 -17.656 1 85.56 85 LEU B O 1
ATOM 2504 N N . LEU B 1 86 ? -12.039 -16.875 -16.094 1 84.06 86 LEU B N 1
ATOM 2505 C CA . LEU B 1 86 ? -11.039 -17.734 -15.469 1 84.06 86 LEU B CA 1
ATOM 2506 C C . LEU B 1 86 ? -11.688 -18.969 -14.867 1 84.06 86 LEU B C 1
ATOM 2508 O O . LEU B 1 86 ? -11.109 -20.062 -14.891 1 84.06 86 LEU B O 1
ATOM 2512 N N . LEU B 1 87 ? -12.859 -18.75 -14.352 1 83 87 LEU B N 1
ATOM 2513 C CA . LEU B 1 87 ? -13.586 -19.891 -13.82 1 83 87 LEU B CA 1
ATOM 2514 C C . LEU B 1 87 ? -13.977 -20.859 -14.938 1 83 87 LEU B C 1
ATOM 2516 O O . LEU B 1 87 ? -13.867 -22.078 -14.773 1 83 87 LEU B O 1
ATOM 2520 N N . ALA B 1 88 ? -14.422 -20.344 -16.062 1 81.69 88 ALA B N 1
ATOM 2521 C CA . ALA B 1 88 ? -14.781 -21.172 -17.203 1 81.69 88 ALA B CA 1
ATOM 2522 C C . ALA B 1 88 ? -13.578 -21.969 -17.719 1 81.69 88 ALA B C 1
ATOM 2524 O O . ALA B 1 88 ? -13.711 -23.141 -18.078 1 81.69 88 ALA B O 1
ATOM 2525 N N . GLU B 1 89 ? -12.469 -21.328 -17.734 1 76.56 89 GLU B N 1
ATOM 2526 C CA . GLU B 1 89 ? -11.25 -22.016 -18.156 1 76.56 89 GLU B CA 1
ATOM 2527 C C . GLU B 1 89 ? -10.922 -23.172 -17.203 1 76.56 89 GLU B C 1
ATOM 2529 O O . GLU B 1 89 ? -10.438 -24.219 -17.625 1 76.56 89 GLU B O 1
ATOM 2534 N N . GLY B 1 90 ? -11.07 -22.938 -15.906 1 75.06 90 GLY B N 1
ATOM 2535 C CA . GLY B 1 90 ? -10.859 -24 -14.93 1 75.06 90 GLY B CA 1
ATOM 2536 C C . GLY B 1 90 ? -11.758 -25.203 -15.156 1 75.06 90 GLY B C 1
ATOM 2537 O O . GLY B 1 90 ? -11.312 -26.344 -15.047 1 75.06 90 GLY B O 1
ATOM 2538 N N . PHE B 1 91 ? -12.984 -25 -15.516 1 73.56 91 PHE B N 1
ATOM 2539 C CA . PHE B 1 91 ? -13.922 -26.078 -15.789 1 73.56 91 PHE B CA 1
ATOM 2540 C C . PHE B 1 91 ? -13.57 -26.797 -17.094 1 73.56 91 PHE B C 1
ATOM 2542 O O . PHE B 1 91 ? -13.734 -28.016 -17.203 1 73.56 91 PHE B O 1
ATOM 2549 N N . TYR B 1 92 ? -13.086 -26.016 -17.984 1 68.75 92 TYR B N 1
ATOM 2550 C CA . TYR B 1 92 ? -12.742 -26.594 -19.281 1 68.75 92 TYR B CA 1
ATOM 2551 C C . TYR B 1 92 ? -11.57 -27.547 -19.156 1 68.75 92 TYR B C 1
ATOM 2553 O O . TYR B 1 92 ? -11.555 -28.609 -19.797 1 68.75 92 TYR B O 1
ATOM 2561 N N . THR B 1 93 ? -10.617 -27.219 -18.328 1 66.44 93 THR B N 1
ATOM 2562 C CA . THR B 1 93 ? -9.422 -28.047 -18.203 1 66.44 93 THR B CA 1
ATOM 2563 C C . THR B 1 93 ? -9.703 -29.281 -17.344 1 66.44 93 THR B C 1
ATOM 2565 O O . THR B 1 93 ? -9.117 -30.344 -17.547 1 66.44 93 THR B O 1
ATOM 2568 N N . THR B 1 94 ? -10.477 -29.125 -16.203 1 60.31 94 THR B N 1
ATOM 2569 C CA . THR B 1 94 ? -10.742 -30.266 -15.32 1 60.31 94 THR B CA 1
ATOM 2570 C C . THR B 1 94 ? -11.781 -31.203 -15.938 1 60.31 94 THR B C 1
ATOM 2572 O O . THR B 1 94 ? -11.773 -32.406 -15.672 1 60.31 94 THR B O 1
ATOM 2575 N N . GLY B 1 95 ? -12.805 -30.625 -16.562 1 52.75 95 GLY B N 1
ATOM 2576 C CA . GLY B 1 95 ? -13.883 -31.469 -17.031 1 52.75 95 GLY B CA 1
ATOM 2577 C C . GLY B 1 95 ? -13.469 -32.375 -18.172 1 52.75 95 GLY B C 1
ATOM 2578 O O . GLY B 1 95 ? -12.422 -32.188 -18.781 1 52.75 95 GLY B O 1
ATOM 2579 N N . ALA B 1 96 ? -14.336 -33.5 -18.219 1 45.16 96 ALA B N 1
ATOM 2580 C CA . ALA B 1 96 ? -14.547 -34.625 -19.109 1 45.16 96 ALA B CA 1
ATOM 2581 C C . ALA B 1 96 ? -14.406 -34.219 -20.562 1 45.16 96 ALA B C 1
ATOM 2583 O O . ALA B 1 96 ? -14.398 -35.062 -21.453 1 45.16 96 ALA B O 1
ATOM 2584 N N . VAL B 1 97 ? -14.305 -32.906 -20.672 1 45.03 97 VAL B N 1
ATOM 2585 C CA . VAL B 1 97 ? -14.25 -32.594 -22.094 1 45.03 97 VAL B CA 1
ATOM 2586 C C . VAL B 1 97 ? -12.883 -32.969 -22.656 1 45.03 97 VAL B C 1
ATOM 2588 O O . VAL B 1 97 ? -12.734 -33.125 -23.875 1 45.03 97 VAL B O 1
ATOM 2591 N N . ARG B 1 98 ? -11.922 -33 -21.688 1 49.41 98 ARG B N 1
ATOM 2592 C CA . ARG B 1 98 ? -10.648 -33.594 -22.109 1 49.41 98 ARG B CA 1
ATOM 2593 C C . ARG B 1 98 ? -10.859 -34.969 -22.75 1 49.41 98 ARG B C 1
ATOM 2595 O O . ARG B 1 98 ? -10.094 -35.375 -23.625 1 49.41 98 ARG B O 1
ATOM 2602 N N . GLN B 1 99 ? -11.867 -35.531 -22.125 1 42.91 99 GLN B N 1
ATOM 2603 C CA . GLN B 1 99 ? -12.117 -36.875 -22.641 1 42.91 99 GLN B CA 1
ATOM 2604 C C . GLN B 1 99 ? -12.664 -36.812 -24.062 1 42.91 99 GLN B C 1
ATOM 2606 O O . GLN B 1 99 ? -12.484 -37.75 -24.844 1 42.91 99 GLN B O 1
ATOM 2611 N N . ILE B 1 100 ? -13.422 -35.812 -24.141 1 39.41 100 ILE B N 1
ATOM 2612 C CA . ILE B 1 100 ? -14.078 -35.875 -25.438 1 39.41 100 ILE B CA 1
ATOM 2613 C C . ILE B 1 100 ? -13.117 -35.406 -26.531 1 39.41 100 ILE B C 1
ATOM 2615 O O . ILE B 1 100 ? -13.102 -35.938 -27.625 1 39.41 100 ILE B O 1
ATOM 2619 N N . PHE B 1 101 ? -12.469 -34.281 -26.406 1 42.31 101 PHE B N 1
ATOM 2620 C CA . PHE B 1 101 ? -11.734 -33.812 -27.578 1 42.31 101 PHE B CA 1
ATOM 2621 C C . PHE B 1 101 ? -10.273 -34.219 -27.5 1 42.31 101 PHE B C 1
ATOM 2623 O O . PHE B 1 101 ? -9.461 -33.562 -26.875 1 42.31 101 PHE B O 1
ATOM 2630 N N . GLY B 1 102 ? -9.906 -35.438 -27.375 1 44.44 102 GLY B N 1
ATOM 2631 C CA . GLY B 1 102 ? -8.719 -36.219 -27.641 1 44.44 102 GLY B CA 1
ATOM 2632 C C . GLY B 1 102 ? -7.703 -35.5 -28.5 1 44.44 102 GLY B C 1
ATOM 2633 O O . GLY B 1 102 ? -6.637 -36.031 -28.812 1 44.44 102 GLY B O 1
ATOM 2634 N N . ASP B 1 103 ? -8.133 -34.562 -29.375 1 51.78 103 ASP B N 1
ATOM 2635 C CA . ASP B 1 103 ? -7.285 -34.219 -30.516 1 51.78 103 ASP B CA 1
ATOM 2636 C C . ASP B 1 103 ? -6.238 -33.188 -30.125 1 51.78 103 ASP B C 1
ATOM 2638 O O . ASP B 1 103 ? -6.457 -32.375 -29.219 1 51.78 103 ASP B O 1
ATOM 2642 N N . TYR B 1 104 ? -4.977 -33.344 -30.547 1 53.19 104 TYR B N 1
ATOM 2643 C CA . TYR B 1 104 ? -3.752 -32.531 -30.547 1 53.19 104 TYR B CA 1
ATOM 2644 C C . TYR B 1 104 ? -4.066 -31.047 -30.656 1 53.19 104 TYR B C 1
ATOM 2646 O O . TYR B 1 104 ? -3.455 -30.234 -29.969 1 53.19 104 TYR B O 1
ATOM 2654 N N . LYS B 1 105 ? -5.109 -30.734 -31.469 1 58.47 105 LYS B N 1
ATOM 2655 C CA . LYS B 1 105 ? -5.391 -29.328 -31.719 1 58.47 105 LYS B CA 1
ATOM 2656 C C . LYS B 1 105 ? -6.023 -28.672 -30.5 1 58.47 105 LYS B C 1
ATOM 2658 O O . LYS B 1 105 ? -5.727 -27.516 -30.188 1 58.47 105 LYS B O 1
ATOM 2663 N N . THR B 1 106 ? -6.742 -29.328 -29.672 1 57.25 106 THR B N 1
ATOM 2664 C CA . THR B 1 106 ? -7.406 -28.781 -28.5 1 57.25 106 THR B CA 1
ATOM 2665 C C . THR B 1 106 ? -6.41 -28.562 -27.359 1 57.25 106 THR B C 1
ATOM 2667 O O . THR B 1 106 ? -6.5 -27.578 -26.625 1 57.25 106 THR B O 1
ATOM 2670 N N . THR B 1 107 ? -5.469 -29.375 -27.422 1 64.44 107 THR B N 1
ATOM 2671 C CA . THR B 1 107 ? -4.449 -29.25 -26.391 1 64.44 107 THR B CA 1
ATOM 2672 C C . THR B 1 107 ? -3.562 -28.031 -26.641 1 64.44 107 THR B C 1
ATOM 2674 O O . THR B 1 107 ? -3.203 -27.312 -25.719 1 64.44 107 THR B O 1
ATOM 2677 N N . ILE B 1 108 ? -3.334 -27.812 -27.938 1 64.5 108 ILE B N 1
ATOM 2678 C CA . ILE B 1 108 ? -2.479 -26.688 -28.281 1 64.5 108 ILE B CA 1
ATOM 2679 C C . ILE B 1 108 ? -3.219 -25.375 -28.016 1 64.5 108 ILE B C 1
ATOM 2681 O O . ILE B 1 108 ? -2.637 -24.422 -27.5 1 64.5 108 ILE B O 1
ATOM 2685 N N . CYS B 1 109 ? -4.477 -25.438 -28.391 1 68 109 CYS B N 1
ATOM 2686 C CA . CYS B 1 109 ? -5.273 -24.234 -28.141 1 68 109 CYS B CA 1
ATOM 2687 C C . CYS B 1 109 ? -5.469 -24.016 -26.656 1 68 109 CYS B C 1
ATOM 2689 O O . CYS B 1 109 ? -5.43 -22.875 -26.172 1 68 109 CYS B O 1
ATOM 2691 N N . GLY B 1 110 ? -5.605 -25.031 -25.938 1 69.75 110 GLY B N 1
ATOM 2692 C CA . GLY B 1 110 ? -5.762 -24.922 -24.484 1 69.75 110 GLY B CA 1
ATOM 2693 C C . GLY B 1 110 ? -4.516 -24.422 -23.797 1 69.75 110 GLY B C 1
ATOM 2694 O O . GLY B 1 110 ? -4.598 -23.594 -22.891 1 69.75 110 GLY B O 1
ATOM 2695 N N . LYS B 1 111 ? -3.42 -24.875 -24.266 1 76.69 111 LYS B N 1
ATOM 2696 C CA . LYS B 1 111 ? -2.141 -24.438 -23.719 1 76.69 111 LYS B CA 1
ATOM 2697 C C . LYS B 1 111 ? -1.935 -22.938 -23.922 1 76.69 111 LYS B C 1
ATOM 2699 O O . LYS B 1 111 ? -1.491 -22.234 -23.016 1 76.69 111 LYS B O 1
ATOM 2704 N N . GLY B 1 112 ? -2.201 -22.562 -25.109 1 75.62 112 GLY B N 1
ATOM 2705 C CA . GLY B 1 112 ? -2.068 -21.156 -25.406 1 75.62 112 GLY B CA 1
ATOM 2706 C C . GLY B 1 112 ? -3.008 -20.281 -24.594 1 75.62 112 GLY B C 1
ATOM 2707 O O . GLY B 1 112 ? -2.621 -19.203 -24.141 1 75.62 112 GLY B O 1
ATOM 2708 N N . LEU B 1 113 ? -4.156 -20.766 -24.453 1 77.12 113 LEU B N 1
ATOM 2709 C CA . LEU B 1 113 ? -5.148 -20.031 -23.688 1 77.12 113 LEU B CA 1
ATOM 2710 C C . LEU B 1 113 ? -4.746 -19.922 -22.219 1 77.12 113 LEU B C 1
ATOM 2712 O O . LEU B 1 113 ? -4.836 -18.859 -21.625 1 77.12 113 LEU B O 1
ATOM 2716 N N . SER B 1 114 ? -4.297 -20.953 -21.703 1 78.06 114 SER B N 1
ATOM 2717 C CA . SER B 1 114 ? -3.898 -20.953 -20.297 1 78.06 114 SER B CA 1
ATOM 2718 C C . SER B 1 114 ? -2.678 -20.062 -20.078 1 78.06 114 SER B C 1
ATOM 2720 O O . SER B 1 114 ? -2.602 -19.359 -19.078 1 78.06 114 SER B O 1
ATOM 2722 N N . ALA B 1 115 ? -1.788 -20.109 -21 1 82 115 ALA B N 1
ATOM 2723 C CA . ALA B 1 115 ? -0.612 -19.25 -20.891 1 82 115 ALA B CA 1
ATOM 2724 C C . ALA B 1 115 ? -1.004 -17.781 -20.953 1 82 115 ALA B C 1
ATOM 2726 O O . ALA B 1 115 ? -0.424 -16.953 -20.234 1 82 115 ALA B O 1
ATOM 2727 N N . THR B 1 116 ? -1.905 -17.516 -21.797 1 84.81 116 THR B N 1
ATOM 2728 C CA . THR B 1 116 ? -2.377 -16.141 -21.922 1 84.81 116 THR B CA 1
ATOM 2729 C C . THR B 1 116 ? -3.051 -15.695 -20.625 1 84.81 116 THR B C 1
ATOM 2731 O O . THR B 1 116 ? -2.855 -14.562 -20.172 1 84.81 116 THR B O 1
ATOM 2734 N N . PHE B 1 117 ? -3.756 -16.562 -20 1 83.62 117 PHE B N 1
ATOM 2735 C CA . PHE B 1 117 ? -4.43 -16.219 -18.75 1 83.62 117 PHE B CA 1
ATOM 2736 C C . PHE B 1 117 ? -3.416 -15.992 -17.625 1 83.62 117 PHE B C 1
ATOM 2738 O O . PHE B 1 117 ? -3.592 -15.102 -16.797 1 83.62 117 PHE B O 1
ATOM 2745 N N . VAL B 1 118 ? -2.42 -16.812 -17.641 1 85.69 118 VAL B N 1
ATOM 2746 C CA . VAL B 1 118 ? -1.377 -16.625 -16.641 1 85.69 118 VAL B CA 1
ATOM 2747 C C . VAL B 1 118 ? -0.722 -15.25 -16.828 1 85.69 118 VAL B C 1
ATOM 2749 O O . VAL B 1 118 ? -0.529 -14.508 -15.859 1 85.69 118 VAL B O 1
ATOM 2752 N N . GLY B 1 119 ? -0.454 -14.914 -18.031 1 88.56 119 GLY B N 1
ATOM 2753 C CA . GLY B 1 119 ? 0.172 -13.633 -18.344 1 88.56 119 GLY B CA 1
ATOM 2754 C C . GLY B 1 119 ? -0.699 -12.445 -17.984 1 88.56 119 GLY B C 1
ATOM 2755 O O . GLY B 1 119 ? -0.228 -11.484 -17.375 1 88.56 119 GLY B O 1
ATOM 2756 N N . ILE B 1 120 ? -1.919 -12.508 -18.359 1 90.25 120 ILE B N 1
ATOM 2757 C CA . ILE B 1 120 ? -2.846 -11.414 -18.094 1 90.25 120 ILE B CA 1
ATOM 2758 C C . ILE B 1 120 ? -3.033 -11.266 -16.578 1 90.25 120 ILE B C 1
ATOM 2760 O O . ILE B 1 120 ? -3.049 -10.148 -16.062 1 90.25 120 ILE B O 1
ATOM 2764 N N . THR B 1 121 ? -3.176 -12.367 -15.922 1 90.94 121 THR B N 1
ATOM 2765 C CA . THR B 1 121 ? -3.344 -12.32 -14.477 1 90.94 121 THR B CA 1
ATOM 2766 C C . THR B 1 121 ? -2.109 -11.727 -13.805 1 90.94 121 THR B C 1
ATOM 2768 O O . THR B 1 121 ? -2.227 -10.977 -12.836 1 90.94 121 THR B O 1
ATOM 2771 N N . TYR B 1 122 ? -0.984 -12.078 -14.328 1 91.81 122 TYR B N 1
ATOM 2772 C CA . TYR B 1 122 ? 0.268 -11.531 -13.82 1 91.81 122 TYR B CA 1
ATOM 2773 C C . TYR B 1 122 ? 0.299 -10.016 -13.969 1 91.81 122 TYR B C 1
ATOM 2775 O O . TYR B 1 122 ? 0.564 -9.297 -13 1 91.81 122 TYR B O 1
ATOM 2783 N N . ALA B 1 123 ? -0.004 -9.531 -15.125 1 93.12 123 ALA B N 1
ATOM 2784 C CA . ALA B 1 123 ? -0.015 -8.094 -15.391 1 93.12 123 ALA B CA 1
ATOM 2785 C C . ALA B 1 123 ? -1.056 -7.387 -14.523 1 93.12 123 ALA B C 1
ATOM 2787 O O . ALA B 1 123 ? -0.791 -6.312 -13.969 1 93.12 123 ALA B O 1
ATOM 2788 N N . LEU B 1 124 ? -2.188 -7.969 -14.438 1 94.38 124 LEU B N 1
ATOM 2789 C CA . LEU B 1 124 ? -3.258 -7.402 -13.625 1 94.38 124 LEU B CA 1
ATOM 2790 C C . LEU B 1 124 ? -2.846 -7.332 -12.156 1 94.38 124 LEU B C 1
ATOM 2792 O O . LEU B 1 124 ? -3.182 -6.371 -11.461 1 94.38 124 LEU B O 1
ATOM 2796 N N . THR B 1 125 ? -2.178 -8.328 -11.703 1 94.88 125 THR B N 1
ATOM 2797 C CA . THR B 1 125 ? -1.716 -8.344 -10.32 1 94.88 125 THR B CA 1
ATOM 2798 C C . THR B 1 125 ? -0.74 -7.199 -10.062 1 94.88 125 THR B C 1
ATOM 2800 O O . THR B 1 125 ? -0.822 -6.527 -9.031 1 94.88 125 THR B O 1
ATOM 2803 N N . VAL B 1 126 ? 0.099 -6.926 -10.969 1 94.25 126 VAL B N 1
ATOM 2804 C CA . VAL B 1 126 ? 1.082 -5.859 -10.82 1 94.25 126 VAL B CA 1
ATOM 2805 C C . VAL B 1 126 ? 0.373 -4.508 -10.766 1 94.25 126 VAL B C 1
ATOM 2807 O O . VAL B 1 126 ? 0.678 -3.672 -9.914 1 94.25 126 VAL B O 1
ATOM 2810 N N . VAL B 1 127 ? -0.561 -4.293 -11.625 1 95.19 127 VAL B N 1
ATOM 2811 C CA . VAL B 1 127 ? -1.325 -3.051 -11.633 1 95.19 127 VAL B CA 1
ATOM 2812 C C . VAL B 1 127 ? -2.107 -2.91 -10.328 1 95.19 127 VAL B C 1
ATOM 2814 O O . VAL B 1 127 ? -2.172 -1.821 -9.758 1 95.19 127 VAL B O 1
ATOM 2817 N N . TRP B 1 128 ? -2.643 -4.004 -9.891 1 96.69 128 TRP B N 1
ATOM 2818 C CA . TRP B 1 128 ? -3.467 -3.979 -8.688 1 96.69 128 TRP B CA 1
ATOM 2819 C C . TRP B 1 128 ? -2.611 -3.748 -7.449 1 96.69 128 TRP B C 1
ATOM 2821 O O . TRP B 1 128 ? -3.105 -3.273 -6.426 1 96.69 128 TRP B O 1
ATOM 2831 N N . LEU B 1 129 ? -1.321 -4.066 -7.531 1 96.25 129 LEU B N 1
ATOM 2832 C CA . LEU B 1 129 ? -0.412 -3.732 -6.438 1 96.25 129 LEU B CA 1
ATOM 2833 C C . LEU B 1 129 ? -0.31 -2.223 -6.258 1 96.25 129 LEU B C 1
ATOM 2835 O O . LEU B 1 129 ? -0.294 -1.729 -5.129 1 96.25 129 LEU B O 1
ATOM 2839 N N . LEU B 1 130 ? -0.264 -1.555 -7.355 1 94.56 130 LEU B N 1
ATOM 2840 C CA . LEU B 1 130 ? -0.208 -0.098 -7.297 1 94.56 130 LEU B CA 1
ATOM 2841 C C . LEU B 1 130 ? -1.493 0.473 -6.707 1 94.56 130 LEU B C 1
ATOM 2843 O O . LEU B 1 130 ? -1.448 1.376 -5.871 1 94.56 130 LEU B O 1
ATOM 2847 N N . VAL B 1 131 ? -2.58 -0.065 -7.117 1 95.69 131 VAL B N 1
ATOM 2848 C CA . VAL B 1 131 ? -3.877 0.364 -6.602 1 95.69 131 VAL B CA 1
ATOM 2849 C C . VAL B 1 131 ? -3.945 0.106 -5.098 1 95.69 131 VAL B C 1
ATOM 2851 O O . VAL B 1 131 ? -4.426 0.951 -4.34 1 95.69 131 VAL B O 1
ATOM 2854 N N . PHE B 1 132 ? -3.488 -1.031 -4.715 1 97.5 132 PHE B N 1
ATOM 2855 C CA . PHE B 1 132 ? -3.488 -1.422 -3.311 1 97.5 132 PHE B CA 1
ATOM 2856 C C . PHE B 1 132 ? -2.646 -0.458 -2.48 1 97.5 132 PHE B C 1
ATOM 2858 O O . PHE B 1 132 ? -3.082 0.003 -1.424 1 97.5 132 PHE B O 1
ATOM 2865 N N . ALA B 1 133 ? -1.507 -0.126 -2.965 1 96.38 133 ALA B N 1
ATOM 2866 C CA . ALA B 1 133 ? -0.636 0.81 -2.258 1 96.38 133 ALA B CA 1
ATOM 2867 C C . ALA B 1 133 ? -1.279 2.189 -2.16 1 96.38 133 ALA B C 1
ATOM 2869 O O . ALA B 1 133 ? -1.229 2.83 -1.107 1 96.38 133 ALA B O 1
ATOM 2870 N N . CYS B 1 134 ? -1.922 2.633 -3.17 1 95.12 134 CYS B N 1
ATOM 2871 C CA . CYS B 1 134 ? -2.559 3.943 -3.203 1 95.12 134 CYS B CA 1
ATOM 2872 C C . CYS B 1 134 ? -3.766 3.986 -2.273 1 95.12 134 CYS B C 1
ATOM 2874 O O . CYS B 1 134 ? -4.09 5.039 -1.719 1 95.12 134 CYS B O 1
ATOM 2876 N N . SER B 1 135 ? -4.387 2.834 -2.107 1 96.69 135 SER B N 1
ATOM 2877 C CA . SER B 1 135 ? -5.582 2.789 -1.273 1 96.69 135 SER B CA 1
ATOM 2878 C C . SER B 1 135 ? -5.23 2.912 0.206 1 96.69 135 SER B C 1
ATOM 2880 O O . SER B 1 135 ? -6.102 3.184 1.036 1 96.69 135 SER B O 1
ATOM 2882 N N . ALA B 1 136 ? -3.982 2.752 0.549 1 97.31 136 ALA B N 1
ATOM 2883 C CA . ALA B 1 136 ? -3.551 2.867 1.939 1 97.31 136 ALA B CA 1
ATOM 2884 C C . ALA B 1 136 ? -3.482 4.328 2.373 1 97.31 136 ALA B C 1
ATOM 2886 O O . ALA B 1 136 ? -3.568 4.633 3.564 1 97.31 136 ALA B O 1
ATOM 2887 N N . VAL B 1 137 ? -3.377 5.23 1.441 1 96.38 137 VAL B N 1
ATOM 2888 C CA . VAL B 1 137 ? -3.121 6.637 1.733 1 96.38 137 VAL B CA 1
ATOM 2889 C C . VAL B 1 137 ? -4.355 7.266 2.375 1 96.38 137 VAL B C 1
ATOM 2891 O O . VAL B 1 137 ? -4.266 7.875 3.443 1 96.38 137 VAL B O 1
ATOM 2894 N N . PRO B 1 138 ? -5.551 7.078 1.783 1 97.19 138 PRO B N 1
ATOM 2895 C CA . PRO B 1 138 ? -6.711 7.66 2.455 1 97.19 138 PRO B CA 1
ATOM 2896 C C . PRO B 1 138 ? -6.973 7.039 3.826 1 97.19 138 PRO B C 1
ATOM 2898 O O . PRO B 1 138 ? -7.434 7.727 4.742 1 97.19 138 PRO B O 1
ATOM 2901 N N . VAL B 1 139 ? -6.75 5.734 4.004 1 97.88 139 VAL B N 1
ATOM 2902 C CA . VAL B 1 139 ? -6.906 5.094 5.305 1 97.88 139 VAL B CA 1
ATOM 2903 C C . VAL B 1 139 ? -5.98 5.754 6.324 1 97.88 139 VAL B C 1
ATOM 2905 O O . VAL B 1 139 ? -6.383 6.02 7.461 1 97.88 139 VAL B O 1
ATOM 2908 N N . TYR B 1 140 ? -4.805 6.059 5.855 1 97.75 140 TYR B N 1
ATOM 2909 C CA . TYR B 1 140 ? -3.818 6.703 6.715 1 97.75 140 TYR B CA 1
ATOM 2910 C C . TYR B 1 140 ? -4.285 8.094 7.133 1 97.75 140 TYR B C 1
ATOM 2912 O O . TYR B 1 140 ? -4.172 8.469 8.305 1 97.75 140 TYR B O 1
ATOM 2920 N N . ILE B 1 141 ? -4.781 8.906 6.234 1 97.19 141 ILE B N 1
ATOM 2921 C CA . ILE B 1 141 ? -5.23 10.266 6.504 1 97.19 141 ILE B CA 1
ATOM 2922 C C . ILE B 1 141 ? -6.371 10.242 7.52 1 97.19 141 ILE B C 1
ATOM 2924 O O . ILE B 1 141 ? -6.344 10.984 8.508 1 97.19 141 ILE B O 1
ATOM 2928 N N . TYR B 1 142 ? -7.312 9.328 7.285 1 97.94 142 TYR B N 1
ATOM 2929 C CA . TYR B 1 142 ? -8.461 9.266 8.18 1 97.94 142 TYR B CA 1
ATOM 2930 C C . TYR B 1 142 ? -8.07 8.695 9.539 1 97.94 142 TYR B C 1
ATOM 2932 O O . TYR B 1 142 ? -8.609 9.102 10.57 1 97.94 142 TYR B O 1
ATOM 2940 N N . PHE B 1 143 ? -7.18 7.773 9.516 1 96.69 143 PHE B N 1
ATOM 2941 C CA . PHE B 1 143 ? -6.699 7.207 10.773 1 96.69 143 PHE B CA 1
ATOM 2942 C C . PHE B 1 143 ? -6.027 8.273 11.625 1 96.69 143 PHE B C 1
ATOM 2944 O O . PHE B 1 143 ? -6.273 8.359 12.836 1 96.69 143 PHE B O 1
ATOM 2951 N N . ASN B 1 144 ? -5.184 9.094 11.016 1 96.19 144 ASN B N 1
ATOM 2952 C CA . ASN B 1 144 ? -4.5 10.156 11.742 1 96.19 144 ASN B CA 1
ATOM 2953 C C . ASN B 1 144 ? -5.484 11.203 12.258 1 96.19 144 ASN B C 1
ATOM 2955 O O . ASN B 1 144 ? -5.316 11.719 13.367 1 96.19 144 ASN B O 1
ATOM 2959 N N . THR B 1 145 ? -6.414 11.547 11.43 1 96.56 145 THR B N 1
ATOM 2960 C CA . THR B 1 145 ? -7.434 12.492 11.867 1 96.56 145 THR B CA 1
ATOM 2961 C C . THR B 1 145 ? -8.219 11.93 13.047 1 96.56 145 THR B C 1
ATOM 2963 O O . THR B 1 145 ? -8.492 12.641 14.016 1 96.56 145 THR B O 1
ATOM 2966 N N . TRP B 1 146 ? -8.586 10.633 12.898 1 95.75 146 TRP B N 1
ATOM 2967 C CA . TRP B 1 146 ? -9.273 9.953 13.984 1 95.75 146 TRP B CA 1
ATOM 2968 C C . TRP B 1 146 ? -8.43 9.977 15.258 1 95.75 146 TRP B C 1
ATOM 2970 O O . TRP B 1 146 ? -8.953 10.203 16.359 1 95.75 146 TRP B O 1
ATOM 2980 N N . THR B 1 147 ? -7.148 9.75 15.211 1 94.12 147 THR B N 1
ATOM 2981 C CA . THR B 1 147 ? -6.25 9.742 16.359 1 94.12 147 THR B CA 1
ATOM 2982 C C . THR B 1 147 ? -6.145 11.141 16.969 1 94.12 147 THR B C 1
ATOM 2984 O O . THR B 1 147 ? -6.051 11.289 18.188 1 94.12 147 THR B O 1
ATOM 2987 N N . THR B 1 148 ? -6.078 12.148 16.109 1 94.31 148 THR B N 1
ATOM 2988 C CA . THR B 1 148 ? -6.062 13.531 16.594 1 94.31 148 THR B CA 1
ATOM 2989 C C . THR B 1 148 ? -7.32 13.836 17.391 1 94.31 148 THR B C 1
ATOM 2991 O O . THR B 1 148 ? -7.246 14.453 18.469 1 94.31 148 THR B O 1
ATOM 2994 N N . CYS B 1 149 ? -8.422 13.375 16.891 1 95.19 149 CYS B N 1
ATOM 2995 C CA . CYS B 1 149 ? -9.688 13.586 17.594 1 95.19 149 CYS B CA 1
ATOM 2996 C C . CYS B 1 149 ? -9.688 12.875 18.938 1 95.19 149 CYS B C 1
ATOM 2998 O O . CYS B 1 149 ? -10.227 13.391 19.922 1 95.19 149 CYS B O 1
ATOM 3000 N N . GLN B 1 150 ? -9.094 11.695 19 1 92.75 150 GLN B N 1
ATOM 3001 C CA . GLN B 1 150 ? -8.992 10.969 20.266 1 92.75 150 GLN B CA 1
ATOM 3002 C C . GLN B 1 150 ? -8.141 11.734 21.266 1 92.75 150 GLN B C 1
ATOM 3004 O O . GLN B 1 150 ? -8.422 11.719 22.469 1 92.75 150 GLN B O 1
ATOM 3009 N N . SER B 1 151 ? -7.152 12.383 20.766 1 90.94 151 SER B N 1
ATOM 3010 C CA . SER B 1 151 ? -6.297 13.188 21.641 1 90.94 151 SER B CA 1
ATOM 3011 C C . SER B 1 151 ? -7.039 14.414 22.156 1 90.94 151 SER B C 1
ATOM 3013 O O . SER B 1 151 ? -6.816 14.844 23.297 1 90.94 151 SER B O 1
ATOM 3015 N N . ILE B 1 152 ? -7.859 14.977 21.344 1 92.5 152 ILE B N 1
ATOM 3016 C CA . ILE B 1 152 ? -8.656 16.125 21.766 1 92.5 152 ILE B CA 1
ATOM 3017 C C . ILE B 1 152 ? -9.68 15.688 22.812 1 92.5 152 ILE B C 1
ATOM 3019 O O . ILE B 1 152 ? -9.914 16.391 23.797 1 92.5 152 ILE B O 1
ATOM 3023 N N . ALA B 1 153 ? -10.281 14.57 22.578 1 91.5 153 ALA B N 1
ATOM 3024 C CA . ALA B 1 153 ? -11.32 14.047 23.453 1 91.5 153 ALA B CA 1
ATOM 3025 C C . ALA B 1 153 ? -10.742 13.641 24.812 1 91.5 153 ALA B C 1
ATOM 3027 O O . ALA B 1 153 ? -11.461 13.617 25.812 1 91.5 153 ALA B O 1
ATOM 3028 N N . ALA B 1 154 ? -9.469 13.281 24.828 1 87.06 154 ALA B N 1
ATOM 3029 C CA . ALA B 1 154 ? -8.805 12.891 26.078 1 87.06 154 ALA B CA 1
ATOM 3030 C C . ALA B 1 154 ? -7.652 13.844 26.391 1 87.06 154 ALA B C 1
ATOM 3032 O O . ALA B 1 154 ? -6.484 13.492 26.234 1 87.06 154 ALA B O 1
ATOM 3033 N N . PRO B 1 155 ? -7.984 14.938 27.016 1 76.88 155 PRO B N 1
ATOM 3034 C CA . PRO B 1 155 ? -6.961 15.961 27.25 1 76.88 155 PRO B CA 1
ATOM 3035 C C . PRO B 1 155 ? -5.906 15.508 28.266 1 76.88 155 PRO B C 1
ATOM 3037 O O . PRO B 1 155 ? -4.809 16.062 28.297 1 76.88 155 PRO B O 1
ATOM 3040 N N . SER B 1 156 ? -6.207 14.594 29 1 76.5 156 SER B N 1
ATOM 3041 C CA . SER B 1 156 ? -5.238 14.117 29.984 1 76.5 156 SER B CA 1
ATOM 3042 C C . SER B 1 156 ? -4.047 13.453 29.297 1 76.5 156 SER B C 1
ATOM 3044 O O . SER B 1 156 ? -2.963 13.367 29.891 1 76.5 156 SER B O 1
ATOM 3046 N N . LYS B 1 157 ? -4.211 13.117 28.047 1 71.5 157 LYS B N 1
ATOM 3047 C CA . LYS B 1 157 ? -3.156 12.367 27.359 1 71.5 157 LYS B CA 1
ATOM 3048 C C . LYS B 1 157 ? -2.188 13.312 26.656 1 71.5 157 LYS B C 1
ATOM 3050 O O . LYS B 1 157 ? -1.096 12.898 26.25 1 71.5 157 LYS B O 1
ATOM 3055 N N . THR B 1 158 ? -2.625 14.555 26.5 1 73.06 158 THR B N 1
ATOM 3056 C CA . THR B 1 158 ? -1.749 15.516 25.844 1 73.06 158 THR B CA 1
ATOM 3057 C C . THR B 1 158 ? -1.758 16.844 26.578 1 73.06 158 THR B C 1
ATOM 3059 O O . THR B 1 158 ? -2.809 17.312 27.031 1 73.06 158 THR B O 1
ATOM 3062 N N . SER B 1 159 ? -0.592 17.391 26.797 1 73.62 159 SER B N 1
ATOM 3063 C CA . SER B 1 159 ? -0.463 18.688 27.453 1 73.62 159 SER B CA 1
ATOM 3064 C C . SER B 1 159 ? -0.639 19.828 26.469 1 73.62 159 SER B C 1
ATOM 3066 O O . SER B 1 159 ? -0.649 21 26.844 1 73.62 159 SER B O 1
ATOM 3068 N N . ALA B 1 160 ? -0.892 19.422 25.234 1 79.12 160 ALA B N 1
ATOM 3069 C CA . ALA B 1 160 ? -1.046 20.453 24.203 1 79.12 160 ALA B CA 1
ATOM 3070 C C . ALA B 1 160 ? -2.424 21.094 24.281 1 79.12 160 ALA B C 1
ATOM 3072 O O . ALA B 1 160 ? -3.396 20.469 24.688 1 79.12 160 ALA B O 1
ATOM 3073 N N . SER B 1 161 ? -2.447 22.359 23.969 1 84.75 161 SER B N 1
ATOM 3074 C CA . SER B 1 161 ? -3.721 23.078 23.938 1 84.75 161 SER B CA 1
ATOM 3075 C C . SER B 1 161 ? -4.629 22.516 22.844 1 84.75 161 SER B C 1
ATOM 3077 O O . SER B 1 161 ? -4.168 22.234 21.734 1 84.75 161 SER B O 1
ATOM 3079 N N . ILE B 1 162 ? -5.828 22.375 23.094 1 85.38 162 ILE B N 1
ATOM 3080 C CA . ILE B 1 162 ? -6.832 21.781 22.219 1 85.38 162 ILE B CA 1
ATOM 3081 C C . ILE B 1 162 ? -6.871 22.531 20.891 1 85.38 162 ILE B C 1
ATOM 3083 O O . ILE B 1 162 ? -7.082 21.922 19.844 1 85.38 162 ILE B O 1
ATOM 3087 N N . GLY B 1 163 ? -6.543 23.734 20.891 1 85.94 163 GLY B N 1
ATOM 3088 C CA . GLY B 1 163 ? -6.598 24.562 19.703 1 85.94 163 GLY B CA 1
ATOM 3089 C C . GLY B 1 163 ? -5.453 24.312 18.734 1 85.94 163 GLY B C 1
ATOM 3090 O O . GLY B 1 163 ? -5.512 24.703 17.578 1 85.94 163 GLY B O 1
ATOM 3091 N N . THR B 1 164 ? -4.457 23.594 19.188 1 86.62 164 THR B N 1
ATOM 3092 C CA . THR B 1 164 ? -3.299 23.328 18.344 1 86.62 164 THR B CA 1
ATOM 3093 C C . THR B 1 164 ? -3.451 22.016 17.594 1 86.62 164 THR B C 1
ATOM 3095 O O . THR B 1 164 ? -2.705 21.734 16.656 1 86.62 164 THR B O 1
ATOM 3098 N N . LEU B 1 165 ? -4.348 21.25 18.094 1 91.56 165 LEU B N 1
ATOM 3099 C CA . LEU B 1 165 ? -4.625 19.984 17.406 1 91.56 165 LEU B CA 1
ATOM 3100 C C . LEU B 1 165 ? -5.551 20.203 16.219 1 91.56 165 LEU B C 1
ATOM 3102 O O . LEU B 1 165 ? -6.719 20.562 16.391 1 91.56 165 LEU B O 1
ATOM 3106 N N . CYS B 1 166 ? -4.996 20.094 15.031 1 93.44 166 CYS B N 1
ATOM 3107 C CA . CYS B 1 166 ? -5.75 20.438 13.828 1 93.44 166 CYS B CA 1
ATOM 3108 C C . CYS B 1 166 ? -5.637 19.328 12.781 1 93.44 166 CYS B C 1
ATOM 3110 O O . CYS B 1 166 ? -4.715 18.516 12.836 1 93.44 166 CYS B O 1
ATOM 3112 N N . ALA B 1 167 ? -6.566 19.25 11.969 1 94.69 167 ALA B N 1
ATOM 3113 C CA . ALA B 1 167 ? -6.496 18.516 10.703 1 94.69 167 ALA B CA 1
ATOM 3114 C C . ALA B 1 167 ? -6.465 19.484 9.523 1 94.69 167 ALA B C 1
ATOM 3116 O O . ALA B 1 167 ? -7.453 20.172 9.242 1 94.69 167 ALA B O 1
ATOM 3117 N N . ASP B 1 168 ? -5.328 19.516 8.906 1 95 168 ASP B N 1
ATOM 3118 C CA . ASP B 1 168 ? -5.137 20.406 7.77 1 95 168 ASP B CA 1
ATOM 3119 C C . ASP B 1 168 ? -5.176 19.641 6.453 1 95 168 ASP B C 1
ATOM 3121 O O . ASP B 1 168 ? -4.219 18.938 6.109 1 95 168 ASP B O 1
ATOM 3125 N N . ALA B 1 169 ? -6.285 19.812 5.688 1 94.25 169 ALA B N 1
ATOM 3126 C CA . ALA B 1 169 ? -6.465 19.109 4.426 1 94.25 169 ALA B CA 1
ATOM 3127 C C . ALA B 1 169 ? -5.449 19.562 3.385 1 94.25 169 ALA B C 1
ATOM 3129 O O . ALA B 1 169 ? -5.148 18.844 2.432 1 94.25 169 ALA B O 1
ATOM 3130 N N . ARG B 1 170 ? -4.914 20.766 3.512 1 91.62 170 ARG B N 1
ATOM 3131 C CA . ARG B 1 170 ? -3.916 21.312 2.596 1 91.62 170 ARG B CA 1
ATOM 3132 C C . ARG B 1 170 ? -2.578 20.594 2.764 1 91.62 170 ARG B C 1
ATOM 3134 O O . ARG B 1 170 ? -1.91 20.281 1.777 1 91.62 170 ARG B O 1
ATOM 3141 N N . MET B 1 171 ? -2.248 20.297 4.023 1 92.88 171 MET B N 1
ATOM 3142 C CA . MET B 1 171 ? -0.989 19.609 4.309 1 92.88 171 MET B CA 1
ATOM 3143 C C . MET B 1 171 ? -0.999 18.203 3.756 1 92.88 171 MET B C 1
ATOM 3145 O O . MET B 1 171 ? 0.036 17.688 3.32 1 92.88 171 MET B O 1
ATOM 3149 N N . TYR B 1 172 ? -2.17 17.578 3.723 1 93.44 172 TYR B N 1
ATOM 3150 C CA . TYR B 1 172 ? -2.305 16.219 3.193 1 93.44 172 TYR B CA 1
ATOM 3151 C C . TYR B 1 172 ? -2.354 16.234 1.67 1 93.44 172 TYR B C 1
ATOM 3153 O O . TYR B 1 172 ? -2.406 15.172 1.037 1 93.44 172 TYR B O 1
ATOM 3161 N N . GLY B 1 173 ? -2.461 17.406 1.085 1 90.56 173 GLY B N 1
ATOM 3162 C CA . GLY B 1 173 ? -2.488 17.516 -0.364 1 90.56 173 GLY B CA 1
ATOM 3163 C C . GLY B 1 173 ? -3.875 17.328 -0.951 1 90.56 173 GLY B C 1
ATOM 3164 O O . GLY B 1 173 ? -4.027 17.188 -2.166 1 90.56 173 GLY B O 1
ATOM 3165 N N . VAL B 1 174 ? -4.852 17.312 -0.097 1 92.19 174 VAL B N 1
ATOM 3166 C CA . VAL B 1 174 ? -6.234 17.141 -0.528 1 92.19 174 VAL B CA 1
ATOM 3167 C C . VAL B 1 174 ? -6.777 18.453 -1.071 1 92.19 174 VAL B C 1
ATOM 3169 O O . VAL B 1 174 ? -7.543 18.469 -2.039 1 92.19 174 VAL B O 1
ATOM 3172 N N . LEU B 1 175 ? -6.398 19.578 -0.481 1 91.94 175 LEU B N 1
ATOM 3173 C CA . LEU B 1 175 ? -6.762 20.922 -0.911 1 91.94 175 LEU B CA 1
ATOM 3174 C C . LEU B 1 175 ? -5.516 21.766 -1.2 1 91.94 175 LEU B C 1
ATOM 3176 O O . LEU B 1 175 ? -4.445 21.5 -0.646 1 91.94 175 LEU B O 1
ATOM 3180 N N . PRO B 1 176 ? -5.699 22.641 -2.129 1 89.44 176 PRO B N 1
ATOM 3181 C CA . PRO B 1 176 ? -4.57 23.547 -2.354 1 89.44 176 PRO B CA 1
ATOM 3182 C C . PRO B 1 176 ? -4.305 24.453 -1.165 1 89.44 176 PRO B C 1
ATOM 3184 O O . PRO B 1 176 ? -5.203 24.703 -0.354 1 89.44 176 PRO B O 1
ATOM 3187 N N . TRP B 1 177 ? -3.156 25 -1.053 1 89.75 177 TRP B N 1
ATOM 3188 C CA . TRP B 1 177 ? -2.754 25.812 0.097 1 89.75 177 TRP B CA 1
ATOM 3189 C C . TRP B 1 177 ? -3.512 27.141 0.128 1 89.75 177 TRP B C 1
ATOM 3191 O O . TRP B 1 177 ? -3.561 27.797 1.162 1 89.75 177 TRP B O 1
ATOM 3201 N N . ASN B 1 178 ? -4.148 27.531 -0.988 1 87.25 178 ASN B N 1
ATOM 3202 C CA . ASN B 1 178 ? -4.922 28.766 -1.042 1 87.25 178 AS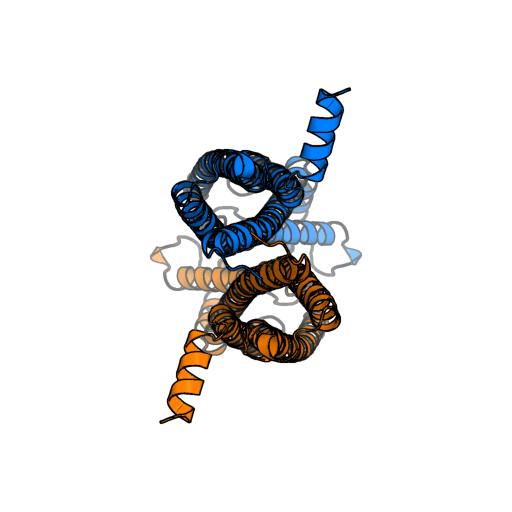N B CA 1
ATOM 3203 C C . ASN B 1 178 ? -6.328 28.562 -0.478 1 87.25 178 ASN B C 1
ATOM 3205 O O . ASN B 1 178 ? -7.07 29.531 -0.312 1 87.25 178 ASN B O 1
ATOM 3209 N N . ALA B 1 179 ? -6.664 27.328 -0.138 1 89.38 179 ALA B N 1
ATOM 3210 C CA . ALA B 1 179 ? -8 27.031 0.372 1 89.38 179 ALA B CA 1
ATOM 3211 C C . ALA B 1 179 ? -8.195 27.609 1.771 1 89.38 179 ALA B C 1
ATOM 3213 O O . ALA B 1 179 ? -7.293 27.531 2.611 1 89.38 179 ALA B O 1
ATOM 3214 N N . PHE B 1 180 ? -9.305 28.281 2.006 1 85.75 180 PHE B N 1
ATOM 3215 C CA . PHE B 1 180 ? -9.656 28.859 3.303 1 85.75 180 PHE B CA 1
ATOM 3216 C C . PHE B 1 180 ? -11.016 28.344 3.766 1 85.75 180 PHE B C 1
ATOM 3218 O O . PHE B 1 180 ? -11.992 28.375 3.012 1 85.75 180 PHE B O 1
ATOM 3225 N N . PRO B 1 181 ? -11.141 27.797 5.059 1 88.25 181 PRO B N 1
ATOM 3226 C CA . PRO B 1 181 ? -10.086 27.75 6.074 1 88.25 181 PRO B CA 1
ATOM 3227 C C . PRO B 1 181 ? -9.094 26.609 5.84 1 88.25 181 PRO B C 1
ATOM 3229 O O . PRO B 1 181 ? -7.926 26.719 6.227 1 88.25 181 PRO B O 1
ATOM 3232 N N . GLY B 1 182 ? -9.516 25.547 5.156 1 91.5 182 GLY B N 1
ATOM 3233 C CA . GLY B 1 182 ? -8.664 24.438 4.742 1 91.5 182 GLY B CA 1
ATOM 3234 C C . GLY B 1 182 ? -8.25 23.531 5.891 1 91.5 182 GLY B C 1
ATOM 3235 O O . GLY B 1 182 ? -7.75 22.438 5.668 1 91.5 182 GLY B O 1
ATOM 3236 N N . LYS B 1 183 ? -8.297 24.078 7.117 1 93.69 183 LYS B N 1
ATOM 3237 C CA . LYS B 1 183 ? -7.965 23.297 8.297 1 93.69 183 LYS B CA 1
ATOM 3238 C C . LYS B 1 183 ? -9.008 23.469 9.398 1 93.69 183 LYS B C 1
ATOM 3240 O O . LYS B 1 183 ? -9.695 24.5 9.445 1 93.69 183 LYS B O 1
ATOM 3245 N N . VAL B 1 184 ? -9.219 22.516 10.164 1 94.94 184 VAL B N 1
ATOM 3246 C CA . VAL B 1 184 ? -10.125 22.531 11.305 1 94.94 184 VAL B CA 1
ATOM 3247 C C . VAL B 1 184 ? -9.391 22.062 12.555 1 94.94 184 VAL B C 1
ATOM 3249 O O . VAL B 1 184 ? -8.594 21.125 12.508 1 94.94 184 VAL B O 1
ATOM 3252 N N . CYS B 1 185 ? -9.688 22.828 13.672 1 94.56 185 CYS B N 1
ATOM 3253 C CA . CYS B 1 185 ? -8.922 22.531 14.875 1 94.56 185 CYS B CA 1
ATOM 3254 C C . CYS B 1 185 ? -9.82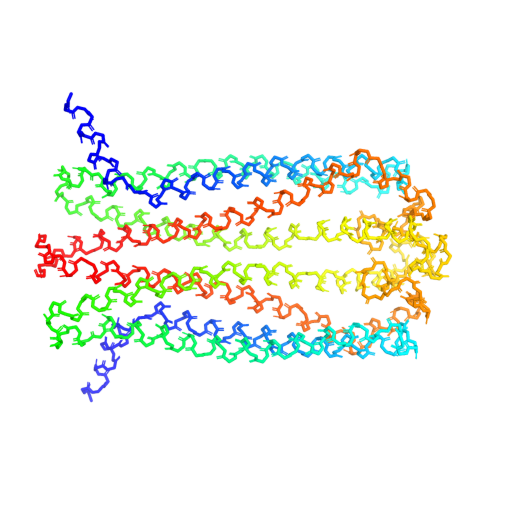8 22.406 16.094 1 94.56 185 CYS B C 1
ATOM 3256 O O . CYS B 1 185 ? -10.961 22.906 16.078 1 94.56 185 CYS B O 1
ATOM 3258 N N . GLY B 1 186 ? -9.328 21.734 17.109 1 93.81 186 GLY B N 1
ATOM 3259 C CA . GLY B 1 186 ? -9.922 21.75 18.438 1 93.81 186 GLY B CA 1
ATOM 3260 C C . GLY B 1 186 ? -11.297 21.109 18.484 1 93.81 186 GLY B C 1
ATOM 3261 O O . GLY B 1 186 ? -11.5 20.016 17.953 1 93.81 186 GLY B O 1
ATOM 3262 N N . SER B 1 187 ? -12.219 21.844 19.125 1 93.69 187 SER B N 1
ATOM 3263 C CA . SER B 1 187 ? -13.555 21.312 19.359 1 93.69 187 SER B CA 1
ATOM 3264 C C . SER B 1 187 ? -14.32 21.141 18.047 1 93.69 187 SER B C 1
ATOM 3266 O O . SER B 1 187 ? -15.125 20.219 17.922 1 93.69 187 SER B O 1
ATOM 3268 N N . ASN B 1 188 ? -14.055 22.031 17.172 1 95.5 188 ASN B N 1
ATOM 3269 C CA . ASN B 1 188 ? -14.695 21.906 15.859 1 95.5 188 ASN B CA 1
ATOM 3270 C C . ASN B 1 188 ? -14.289 20.609 15.164 1 95.5 188 ASN B C 1
ATOM 3272 O O . ASN B 1 188 ? -15.125 19.953 14.547 1 95.5 188 ASN B O 1
ATOM 3276 N N . LEU B 1 189 ? -13.016 20.266 15.258 1 96.38 189 LEU B N 1
ATOM 3277 C CA . LEU B 1 189 ? -12.539 19.016 14.672 1 96.38 189 LEU B CA 1
ATOM 3278 C C . LEU B 1 189 ? -13.172 17.812 15.367 1 96.38 189 LEU B C 1
ATOM 3280 O O . LEU B 1 189 ? -13.594 16.859 14.711 1 96.38 189 LEU B O 1
ATOM 3284 N N . LEU B 1 190 ? -13.164 17.859 16.672 1 96.12 190 LEU B N 1
ATOM 3285 C CA . LEU B 1 190 ? -13.781 16.766 17.422 1 96.12 190 LEU B CA 1
ATOM 3286 C C . LEU B 1 190 ? -15.234 16.578 17.016 1 96.12 190 LEU B C 1
ATOM 3288 O O . LEU B 1 190 ? -15.711 15.453 16.906 1 96.12 190 LEU B O 1
ATOM 3292 N N . SER B 1 191 ? -15.977 17.672 16.781 1 96.56 191 SER B N 1
ATOM 3293 C CA . SER B 1 191 ? -17.359 17.594 16.344 1 96.56 191 SER B CA 1
ATOM 3294 C C . SER B 1 191 ? -17.484 16.906 14.992 1 96.56 191 SER B C 1
ATOM 3296 O O . SER B 1 191 ? -18.438 16.141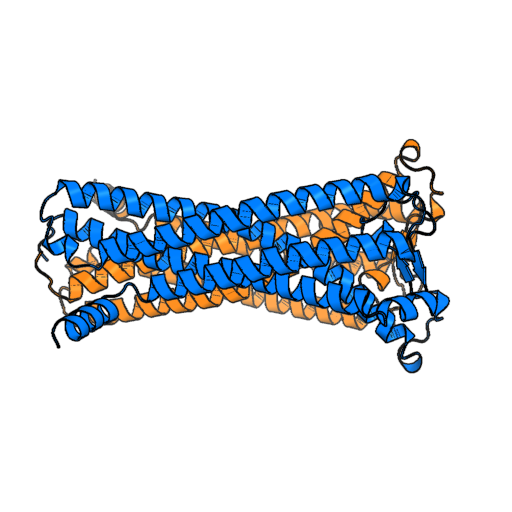 14.766 1 96.56 191 SER B O 1
ATOM 3298 N N . ILE B 1 192 ? -16.578 17.141 14.094 1 96.56 192 ILE B N 1
ATOM 3299 C CA . ILE B 1 192 ? -16.562 16.516 12.781 1 96.56 192 ILE B CA 1
ATOM 3300 C C . ILE B 1 192 ? -16.344 15.008 12.938 1 96.56 192 ILE B C 1
ATOM 3302 O O . ILE B 1 192 ? -17.031 14.203 12.297 1 96.56 192 ILE B O 1
ATOM 3306 N N . CYS B 1 193 ? -15.406 14.609 13.812 1 96.5 193 CYS B N 1
ATOM 3307 C CA . CYS B 1 193 ? -15.07 13.203 14.008 1 96.5 193 CYS B CA 1
ATOM 3308 C C . CYS B 1 193 ? -16.25 12.438 14.609 1 96.5 193 CYS B C 1
ATOM 3310 O O . CYS B 1 193 ? -16.359 11.219 14.445 1 96.5 193 CYS B O 1
ATOM 3312 N N . LYS B 1 194 ? -17.109 13.109 15.297 1 96.38 194 LYS B N 1
ATOM 3313 C CA . LYS B 1 194 ? -18.234 12.477 15.961 1 96.38 194 LYS B CA 1
ATOM 3314 C C . LYS B 1 194 ? -19.422 12.312 15.008 1 96.38 194 LYS B C 1
ATOM 3316 O O . LYS B 1 194 ? -20.359 11.57 15.289 1 96.38 194 LYS B O 1
ATOM 3321 N N . THR B 1 195 ? -19.406 12.945 13.883 1 96.75 195 THR B N 1
ATOM 3322 C CA . THR B 1 195 ? -20.484 12.812 12.906 1 96.75 195 THR B CA 1
ATOM 3323 C C . THR B 1 195 ? -20.5 11.398 12.328 1 96.75 195 THR B C 1
ATOM 3325 O O . THR B 1 195 ? -19.469 10.75 12.219 1 96.75 195 THR B O 1
ATOM 3328 N N . ALA B 1 196 ? -21.672 10.977 11.945 1 96.44 196 ALA B N 1
ATOM 3329 C CA . ALA B 1 196 ? -21.828 9.688 11.281 1 96.44 196 ALA B CA 1
ATOM 3330 C C . ALA B 1 196 ? -21.125 9.672 9.93 1 96.44 196 ALA B C 1
ATOM 3332 O O . ALA B 1 196 ? -20.578 8.641 9.523 1 96.44 196 ALA B O 1
ATOM 3333 N N . GLU B 1 197 ? -21.125 10.75 9.312 1 96.56 197 GLU B N 1
ATOM 3334 C CA . GLU B 1 197 ? -20.5 10.867 7.992 1 96.56 197 GLU B CA 1
ATOM 3335 C C . GLU B 1 197 ? -19 10.562 8.055 1 96.56 197 GLU B C 1
ATOM 3337 O O . GLU B 1 197 ? -18.484 9.812 7.23 1 96.56 197 GLU B O 1
ATOM 3342 N N . PHE B 1 198 ? -18.312 11.125 9.008 1 97.69 198 PHE B N 1
ATOM 3343 C CA . PHE B 1 198 ? -16.891 10.898 9.148 1 97.69 198 PHE B CA 1
ATOM 3344 C C . PHE B 1 198 ? -16.609 9.438 9.492 1 97.69 198 PHE B C 1
ATOM 3346 O O . PHE B 1 198 ? -15.766 8.797 8.859 1 97.69 198 PHE B O 1
ATOM 3353 N N . GLN B 1 199 ? -17.281 8.938 10.477 1 97.44 199 GLN B N 1
ATOM 3354 C CA . GLN B 1 199 ? -17.047 7.57 10.93 1 97.44 199 GLN B CA 1
ATOM 3355 C C . GLN B 1 199 ? -17.344 6.566 9.82 1 97.44 199 GLN B C 1
ATOM 3357 O O . GLN B 1 199 ? -16.562 5.633 9.602 1 97.44 199 GLN B O 1
ATOM 3362 N N . MET B 1 200 ? -18.422 6.805 9.18 1 97.75 200 MET B N 1
ATOM 3363 C CA . MET B 1 200 ? -18.797 5.902 8.086 1 97.75 200 MET B CA 1
ATOM 3364 C C . MET B 1 200 ? -17.766 5.973 6.961 1 97.75 200 MET B C 1
ATOM 3366 O O . MET B 1 200 ? -17.359 4.941 6.43 1 97.75 200 MET B O 1
ATOM 3370 N N . THR B 1 201 ? -17.328 7.125 6.547 1 98.12 201 THR B N 1
ATOM 3371 C CA . THR B 1 201 ? -16.344 7.285 5.473 1 98.12 201 THR B CA 1
ATOM 3372 C C . THR B 1 201 ? -15.031 6.613 5.84 1 98.12 201 THR B C 1
ATOM 3374 O O . THR B 1 201 ? -14.422 5.934 5.012 1 98.12 201 THR B O 1
ATOM 3377 N N . PHE B 1 202 ? -14.578 6.762 7.102 1 98.19 202 PHE B N 1
ATOM 3378 C CA . PHE B 1 202 ? -13.352 6.137 7.59 1 98.19 202 PHE B CA 1
ATOM 3379 C C . PHE B 1 202 ? -13.438 4.621 7.477 1 98.19 202 PHE B C 1
ATOM 3381 O O . PHE B 1 202 ? -12.555 3.982 6.91 1 98.19 202 PHE B O 1
ATOM 3388 N N . HIS B 1 203 ? -14.555 4.031 7.945 1 98.31 203 HIS B N 1
ATOM 3389 C CA . HIS B 1 203 ? -14.734 2.582 7.887 1 98.31 203 HIS B CA 1
ATOM 3390 C C . HIS B 1 203 ? -14.859 2.1 6.449 1 98.31 203 HIS B C 1
ATOM 3392 O O . HIS B 1 203 ? -14.422 0.993 6.121 1 98.31 203 HIS B O 1
ATOM 3398 N N . LEU B 1 204 ? -15.508 2.912 5.609 1 98.5 204 LEU B N 1
ATOM 3399 C CA . LEU B 1 204 ? -15.633 2.549 4.199 1 98.5 204 LEU B CA 1
ATOM 3400 C C . LEU B 1 204 ? -14.273 2.49 3.525 1 98.5 204 LEU B C 1
ATOM 3402 O O . LEU B 1 204 ? -14.016 1.608 2.701 1 98.5 204 LEU B O 1
ATOM 3406 N N . PHE B 1 205 ? -13.344 3.396 3.844 1 98.5 205 PHE B N 1
ATOM 3407 C CA . PHE B 1 205 ? -12.008 3.348 3.27 1 98.5 205 PHE B CA 1
ATOM 3408 C C . PHE B 1 205 ? -11.25 2.119 3.758 1 98.5 205 PHE B C 1
ATOM 3410 O O . PHE B 1 205 ? -10.5 1.505 3 1 98.5 205 PHE B O 1
ATOM 3417 N N . ILE B 1 206 ? -11.43 1.764 5.027 1 98.31 206 ILE B N 1
ATOM 3418 C CA . ILE B 1 206 ? -10.812 0.553 5.551 1 98.31 206 ILE B CA 1
ATOM 3419 C C . ILE B 1 206 ? -11.336 -0.667 4.801 1 98.31 206 ILE B C 1
ATOM 3421 O O . ILE B 1 206 ? -10.562 -1.533 4.387 1 98.31 206 ILE B O 1
ATOM 3425 N N . ALA B 1 207 ? -12.617 -0.69 4.645 1 98.19 207 ALA B N 1
ATOM 3426 C CA . ALA B 1 207 ? -13.234 -1.8 3.924 1 98.19 207 ALA B CA 1
ATOM 3427 C C . ALA B 1 207 ? -12.742 -1.862 2.482 1 98.19 207 ALA B C 1
ATOM 3429 O O . ALA B 1 207 ? -12.5 -2.947 1.947 1 98.19 207 ALA B O 1
ATOM 3430 N N . ALA B 1 208 ? -12.648 -0.727 1.845 1 98.25 208 ALA B N 1
ATOM 3431 C CA . ALA B 1 208 ? -12.133 -0.687 0.481 1 98.25 208 ALA B CA 1
ATOM 3432 C C . ALA B 1 208 ? -10.695 -1.209 0.425 1 98.25 208 ALA B C 1
ATOM 3434 O O . ALA B 1 208 ? -10.328 -1.928 -0.507 1 98.25 208 ALA B O 1
ATOM 3435 N N . PHE B 1 209 ? -9.859 -0.875 1.385 1 98.19 209 PHE B N 1
ATOM 3436 C CA . PHE B 1 209 ? -8.477 -1.344 1.474 1 98.19 209 PHE B CA 1
ATOM 3437 C C . PHE B 1 209 ? -8.43 -2.859 1.624 1 98.19 209 PHE B C 1
ATOM 3439 O O . PHE B 1 209 ? -7.66 -3.533 0.937 1 98.19 209 PHE B O 1
ATOM 3446 N N . VAL B 1 210 ? -9.258 -3.375 2.518 1 97.75 210 VAL B N 1
ATOM 3447 C CA . VAL B 1 210 ? -9.344 -4.816 2.729 1 97.75 210 VAL B CA 1
ATOM 3448 C C . VAL B 1 210 ? -9.82 -5.496 1.449 1 97.75 210 VAL B C 1
ATOM 3450 O O . VAL B 1 210 ? -9.352 -6.582 1.101 1 97.75 210 VAL B O 1
ATOM 3453 N N . GLY B 1 211 ? -10.758 -4.867 0.805 1 97.88 211 GLY B N 1
ATOM 3454 C CA . GLY B 1 211 ? -11.219 -5.398 -0.469 1 97.88 211 GLY B CA 1
ATOM 3455 C C . GLY B 1 211 ? -10.117 -5.477 -1.513 1 97.88 211 GLY B C 1
ATOM 3456 O O . GLY B 1 211 ? -10.039 -6.449 -2.264 1 97.88 211 GLY B O 1
ATOM 3457 N N . ALA B 1 212 ? -9.352 -4.426 -1.609 1 97.69 212 ALA B N 1
ATOM 3458 C CA . ALA B 1 212 ? -8.219 -4.441 -2.537 1 97.69 212 ALA B CA 1
ATOM 3459 C C . ALA B 1 212 ? -7.254 -5.574 -2.205 1 97.69 212 ALA B C 1
ATOM 3461 O O . ALA B 1 212 ? -6.75 -6.254 -3.105 1 97.69 212 ALA B O 1
ATOM 3462 N N . ALA B 1 213 ? -7 -5.789 -0.918 1 97.12 213 ALA B N 1
ATOM 3463 C CA . ALA B 1 213 ? -6.129 -6.879 -0.484 1 97.12 213 ALA B CA 1
ATOM 3464 C C . ALA B 1 213 ? -6.719 -8.234 -0.854 1 97.12 213 ALA B C 1
ATOM 3466 O O . ALA B 1 213 ? -6.012 -9.109 -1.352 1 97.12 213 ALA B O 1
ATOM 3467 N N . ALA B 1 214 ? -7.957 -8.375 -0.62 1 96.44 214 ALA B N 1
ATOM 3468 C CA . ALA B 1 214 ? -8.641 -9.633 -0.938 1 96.44 214 ALA B CA 1
ATOM 3469 C C . ALA B 1 214 ? -8.578 -9.922 -2.434 1 96.44 214 ALA B C 1
ATOM 3471 O O . ALA B 1 214 ? -8.43 -11.078 -2.842 1 96.44 214 ALA B O 1
ATOM 3472 N N . THR B 1 215 ? -8.742 -8.906 -3.221 1 96.69 215 THR B N 1
ATOM 3473 C CA . THR B 1 215 ? -8.648 -9.07 -4.664 1 96.69 215 THR B CA 1
ATOM 3474 C C . THR B 1 215 ? -7.262 -9.578 -5.062 1 96.69 215 THR B C 1
ATOM 3476 O O . THR B 1 215 ? -7.137 -10.461 -5.906 1 96.69 215 THR B O 1
ATOM 3479 N N . LEU B 1 216 ? -6.234 -9.055 -4.445 1 96.25 216 LEU B N 1
ATOM 3480 C CA . LEU B 1 216 ? -4.875 -9.5 -4.738 1 96.25 216 LEU B CA 1
ATOM 3481 C C . LEU B 1 216 ? -4.688 -10.961 -4.355 1 96.25 216 LEU B C 1
ATOM 3483 O O . LEU B 1 216 ? -4.082 -11.727 -5.102 1 96.25 216 LEU B O 1
ATOM 3487 N N . VAL B 1 217 ? -5.223 -11.328 -3.264 1 94.44 217 VAL B N 1
ATOM 3488 C CA . VAL B 1 217 ? -5.129 -12.719 -2.822 1 94.44 217 VAL B CA 1
ATOM 3489 C C . VAL B 1 217 ? -5.844 -13.625 -3.82 1 94.44 217 VAL B C 1
ATOM 3491 O O . VAL B 1 217 ? -5.367 -14.727 -4.117 1 94.44 217 VAL B O 1
ATOM 3494 N N . SER B 1 218 ? -6.945 -13.148 -4.281 1 94.31 218 SER B N 1
ATOM 3495 C CA . SER B 1 218 ? -7.672 -13.914 -5.289 1 94.31 218 SER B CA 1
ATOM 3496 C C . SER B 1 218 ? -6.844 -14.078 -6.559 1 94.31 218 SER B C 1
ATOM 3498 O O . SER B 1 218 ? -6.801 -15.164 -7.141 1 94.31 218 SER B O 1
ATOM 3500 N N . LEU B 1 219 ? -6.234 -13.039 -6.98 1 92.81 219 LEU B N 1
ATOM 3501 C CA . LEU B 1 219 ? -5.414 -13.094 -8.188 1 92.81 219 LEU B CA 1
ATOM 3502 C C . LEU B 1 219 ? -4.242 -14.047 -8 1 92.81 219 LEU B C 1
ATOM 3504 O O . LEU B 1 219 ? -3.865 -14.766 -8.938 1 92.81 219 LEU B O 1
ATOM 3508 N N . LEU B 1 220 ? -3.719 -14.094 -6.832 1 91.75 220 LEU B N 1
ATOM 3509 C CA . LEU B 1 220 ? -2.658 -15.047 -6.516 1 91.75 220 LEU B CA 1
ATOM 3510 C C . LEU B 1 220 ? -3.156 -16.484 -6.648 1 91.75 220 LEU B C 1
ATOM 3512 O O . LEU B 1 220 ? -2.475 -17.328 -7.227 1 91.75 220 LEU B O 1
ATOM 3516 N N . THR B 1 221 ? -4.27 -16.672 -6.152 1 89.88 221 THR B N 1
ATOM 3517 C CA . THR B 1 221 ? -4.855 -18.016 -6.203 1 89.88 221 THR B CA 1
ATOM 3518 C C . THR B 1 221 ? -5.168 -18.406 -7.641 1 89.88 221 THR B C 1
ATOM 3520 O O . THR B 1 221 ? -4.922 -19.547 -8.039 1 89.88 221 THR B O 1
ATOM 3523 N N . PHE B 1 222 ? -5.637 -17.484 -8.367 1 87.81 222 PHE B N 1
ATOM 3524 C CA . PHE B 1 222 ? -5.895 -17.734 -9.781 1 87.81 222 PHE B CA 1
ATOM 3525 C C . PHE B 1 222 ? -4.602 -18.078 -10.508 1 87.81 222 PHE B C 1
ATOM 3527 O O . PHE B 1 222 ? -4.598 -18.938 -11.406 1 87.81 222 PHE B O 1
ATOM 3534 N N . MET B 1 223 ? -3.629 -17.344 -10.188 1 87.62 223 MET B N 1
ATOM 3535 C CA . MET B 1 223 ? -2.342 -17.594 -10.836 1 87.62 223 MET B CA 1
ATOM 3536 C C . MET B 1 223 ? -1.854 -19.016 -10.562 1 87.62 223 MET B C 1
ATOM 3538 O O . MET B 1 223 ? -1.333 -19.672 -11.461 1 87.62 223 MET B O 1
ATOM 3542 N N . ILE B 1 224 ? -2.002 -19.453 -9.375 1 85.94 224 ILE B N 1
ATOM 3543 C CA . ILE B 1 224 ? -1.622 -20.812 -9.008 1 85.94 224 ILE B CA 1
ATOM 3544 C C . ILE B 1 224 ? -2.453 -21.828 -9.805 1 85.94 224 ILE B C 1
ATOM 3546 O O . ILE B 1 224 ? -1.91 -22.766 -10.383 1 85.94 224 ILE B O 1
ATOM 3550 N N . ALA B 1 225 ? -3.725 -21.609 -9.844 1 82.62 225 ALA B N 1
ATOM 3551 C CA . ALA B 1 225 ? -4.629 -22.516 -10.539 1 82.62 225 ALA B CA 1
ATOM 3552 C C . ALA B 1 225 ? -4.348 -22.516 -12.039 1 82.62 225 ALA B C 1
ATOM 3554 O O . ALA B 1 225 ? -4.309 -23.578 -12.664 1 82.62 225 ALA B O 1
ATOM 3555 N N . ALA B 1 226 ? -4.223 -21.359 -12.562 1 80.62 226 ALA B N 1
ATOM 3556 C CA . ALA B 1 226 ? -3.963 -21.266 -14 1 80.62 226 ALA B CA 1
ATOM 3557 C C . ALA B 1 226 ? -2.627 -21.906 -14.359 1 80.62 226 ALA B C 1
ATOM 3559 O O . ALA B 1 226 ? -2.498 -22.531 -15.414 1 80.62 226 ALA B O 1
ATOM 3560 N N . THR B 1 227 ? -1.636 -21.75 -13.562 1 82.56 227 THR B N 1
ATOM 3561 C CA . THR B 1 227 ? -0.334 -22.359 -13.805 1 82.56 227 THR B CA 1
ATOM 3562 C C . THR B 1 227 ? -0.426 -23.875 -13.719 1 82.56 227 THR B C 1
ATOM 3564 O O . THR B 1 227 ? 0.182 -24.578 -14.523 1 82.56 227 THR B O 1
ATOM 3567 N N . TYR B 1 228 ? -1.126 -24.312 -12.727 1 81.75 228 TYR B N 1
ATOM 3568 C CA . TYR B 1 228 ? -1.341 -25.75 -12.617 1 81.75 228 TYR B CA 1
ATOM 3569 C C . TYR B 1 228 ? -2.012 -26.297 -13.867 1 81.75 228 TYR B C 1
ATOM 3571 O O . TYR B 1 228 ? -1.6 -27.328 -14.398 1 81.75 228 TYR B O 1
ATOM 3579 N N . ASN B 1 229 ? -3.062 -25.641 -14.32 1 77.06 229 ASN B N 1
ATOM 3580 C CA . ASN B 1 229 ? -3.766 -26.062 -15.531 1 77.06 229 ASN B CA 1
ATOM 3581 C C . ASN B 1 229 ? -2.846 -26.047 -16.75 1 77.06 229 ASN B C 1
ATOM 3583 O O . ASN B 1 229 ? -2.908 -26.938 -17.594 1 77.06 229 ASN B O 1
ATOM 3587 N N . PHE B 1 230 ? -2.113 -25.016 -16.844 1 77.44 230 PHE B N 1
ATOM 3588 C CA . PHE B 1 230 ? -1.153 -24.906 -17.938 1 77.44 230 PHE B CA 1
ATOM 3589 C C . PHE B 1 230 ? -0.174 -26.062 -17.922 1 77.44 230 PHE B C 1
ATOM 3591 O O . PHE B 1 230 ? 0.137 -26.641 -18.969 1 77.44 230 PHE B O 1
ATOM 3598 N N . ALA B 1 231 ? 0.381 -26.453 -16.797 1 76.31 231 ALA B N 1
ATOM 3599 C CA . ALA B 1 231 ? 1.347 -27.531 -16.672 1 76.31 231 ALA B CA 1
ATOM 3600 C C . ALA B 1 231 ? 0.72 -28.875 -17.047 1 76.31 231 ALA B C 1
ATOM 3602 O O . ALA B 1 231 ? 1.353 -29.688 -17.719 1 76.31 231 ALA B O 1
ATOM 3603 N N . VAL B 1 232 ? -0.505 -29.047 -16.656 1 73.38 232 VAL B N 1
ATOM 3604 C CA . VAL B 1 232 ? -1.205 -30.297 -16.969 1 73.38 232 VAL B CA 1
ATOM 3605 C C . VAL B 1 232 ? -1.412 -30.406 -18.469 1 73.38 232 VAL B C 1
ATOM 3607 O O . VAL B 1 232 ? -1.151 -31.469 -19.062 1 73.38 232 VAL B O 1
ATOM 3610 N N . LEU B 1 233 ? -1.779 -29.344 -19.078 1 70.31 233 LEU B N 1
ATOM 3611 C CA . LEU B 1 233 ? -2.043 -29.359 -20.516 1 70.31 233 LEU B CA 1
ATOM 3612 C C . LEU B 1 233 ? -0.746 -29.516 -21.312 1 70.31 233 LEU B C 1
ATOM 3614 O O . LEU B 1 233 ? -0.719 -30.188 -22.344 1 70.31 233 LEU B O 1
ATOM 3618 N N . LYS B 1 234 ? 0.3 -28.844 -20.891 1 72.81 234 LYS B N 1
ATOM 3619 C CA . LYS B 1 234 ? 1.603 -28.953 -21.531 1 72.81 234 LYS B CA 1
ATOM 3620 C C . LYS B 1 234 ? 2.146 -30.375 -21.469 1 72.81 234 LYS B C 1
ATOM 3622 O O . LYS B 1 234 ? 2.719 -30.875 -22.438 1 72.81 234 LYS B O 1
ATOM 3627 N N . LEU B 1 235 ? 1.958 -31.078 -20.438 1 69.19 235 LEU B N 1
ATOM 3628 C CA . LEU B 1 235 ? 2.461 -32.438 -20.266 1 69.19 235 LEU B CA 1
ATOM 3629 C C . LEU B 1 235 ? 1.595 -33.438 -21.016 1 69.19 235 LEU B C 1
ATOM 3631 O O . LEU B 1 235 ? 2.104 -34.438 -21.531 1 69.19 235 LEU B O 1
ATOM 3635 N N . MET B 1 236 ? 0.327 -33.156 -21.094 1 66 236 MET B N 1
ATOM 3636 C CA . MET B 1 236 ? -0.567 -34.031 -21.875 1 66 236 MET B CA 1
ATOM 3637 C C . MET B 1 236 ? -0.265 -33.938 -23.359 1 66 236 MET B C 1
ATOM 3639 O O . MET B 1 236 ? -0.334 -34.938 -24.078 1 66 236 MET B O 1
ATOM 3643 N N . GLY B 1 237 ? -0.058 -32.656 -23.781 1 59.16 237 GLY B N 1
ATOM 3644 C CA . GLY B 1 237 ? 0.245 -32.469 -25.188 1 59.16 237 GLY B CA 1
ATOM 3645 C C . GLY B 1 237 ? 1.554 -33.094 -25.609 1 59.16 237 GLY B C 1
ATOM 3646 O O . GLY B 1 237 ? 1.711 -33.5 -26.766 1 59.16 237 GLY B O 1
ATOM 3647 N N . ARG B 1 238 ? 2.67 -33.188 -24.828 1 57.03 238 ARG B N 1
ATOM 3648 C CA . ARG B 1 238 ? 3.941 -33.781 -25.203 1 57.03 238 ARG B CA 1
ATOM 3649 C C . ARG B 1 238 ? 3.832 -35.312 -25.219 1 57.03 238 ARG B C 1
ATOM 3651 O O . ARG B 1 238 ? 4.703 -36 -25.766 1 57.03 238 ARG B O 1
ATOM 3658 N N . GLY B 1 239 ? 2.643 -35.781 -25.188 1 47.31 239 GLY B N 1
ATOM 3659 C CA . GLY B 1 239 ? 2.555 -37.25 -25.234 1 47.31 239 GLY B CA 1
ATOM 3660 C C . GLY B 1 239 ? 3.523 -37.938 -24.297 1 47.31 239 GLY B C 1
ATOM 3661 O O . GLY B 1 239 ? 3.965 -39.062 -24.547 1 47.31 239 GLY B O 1
ATOM 3662 N N . THR B 1 240 ? 4.188 -37.312 -23.5 1 41.69 240 THR B N 1
ATOM 3663 C CA . THR B 1 240 ? 5.277 -37.906 -22.734 1 41.69 240 THR B CA 1
ATOM 3664 C C . THR B 1 240 ? 4.75 -39.031 -21.828 1 41.69 240 THR B C 1
ATOM 3666 O O . THR B 1 240 ? 3.799 -38.812 -21.078 1 41.69 240 THR B O 1
ATOM 3669 N N . LYS B 1 241 ? 4.785 -40.281 -22.359 1 44.31 241 LYS B N 1
ATOM 3670 C CA . LYS B 1 241 ? 4.691 -41.562 -21.672 1 44.31 241 LYS B CA 1
ATOM 3671 C C . LYS B 1 241 ? 5.621 -41.594 -20.453 1 44.31 241 LYS B C 1
ATOM 3673 O O . LYS B 1 241 ? 6.832 -41.406 -20.594 1 44.31 241 LYS B O 1
ATOM 3678 N N . PHE B 1 242 ? 5.156 -41.219 -19.375 1 34.38 242 PHE B N 1
ATOM 3679 C CA . PHE B 1 242 ? 6.047 -41.594 -18.297 1 34.38 242 PHE B CA 1
ATOM 3680 C C . PHE B 1 242 ? 5.797 -43.031 -17.859 1 34.38 242 PHE B C 1
ATOM 3682 O O . PHE B 1 242 ? 4.66 -43.531 -17.922 1 34.38 242 PHE B O 1
#

Radius of gyration: 27.04 Å; Cα contacts (8 Å, |Δi|>4): 622; chains: 2; bounding box: 62×78×62 Å

Organism: Bos mutus grunniens (NCBI:txid30521)

pLDDT: mean 84.41, std 16.34, range [33.94, 98.56]

Foldseek 3Di:
DVVVVVVVVCVVLALVLLVVLLVLQLQLLCLQLVLVLVLLVLVVVLCCPAFFVDCVFQVVLVVVSVVVNVVSVVVNVVSNVLSVVLSVLRSVLSDCVCVVPVDLVVLVVNLVVLVVNLVVLVVVLVVLVVVLVVLVLVLVLLVVLLVLLVCLVPVVVDPDDQFVSKRAQCVSVNTPPPGPPRMDTGPSSNVSCPDPSSVSSSVSSVSSSVSSVSNSVSSVSSSVSSVVSSVVSVVVSVVDDD/DVVVVVVVVCVVLALVLLVVLLVLQLQLLCLQLVLVLVLLVLVVVLCCPAAFVDCVFQVVVVVVSVVVNVVSVVVNVVSNVLSVVLSVLRSVLSDCVCVVCVDLVVLVVNLVVLVVNLVVLVVVLVVLVVVLVVLVLVLVLLVVLLVLLVCLVPVVVDVDDQFVSKRAQCVSVNTPPPGPPRMDTGPSSNVSCPDPSSVSSSVSSVSSSVSSVSNSVSSVSSSVSSVVSSVVSVVVSVVDDD

Secondary structure (DSSP, 8-state):
-HHHHHHHHHHHSS-HHHHHHHHHHHHHHHHHHHHHHHHHHHHHHHIIIIIB--HHHHHHHHHHHHHHHHHHHHHHHHHHHHHHHHHHHHHHHHSTHHHH---HHHHHHHHHHHHHHHHHHHHHHHHHHHHHHHHHHHHHHHHHHHHHHHHHH-GGG--S-GGG-EEETTTTTSS-TT-SB-EEEHHHHHHHHHSHHHHHHHHHHHHHHHHHHHHHHHHHHHHHHHHHHHHHHHHHHTT---/-HHHHHHHHHHHSS-HHHHHHHHHHHHHHHHHHHHHHHHHHHHHHHIIIIIB--HHHHHHHHHHHHHHHHHHHHHHHHHHHHHHHHHHHHHHHHSTHHHH---HHHHHHHHHHHHHHHHHHHHHHHHHHHHHHHHHHHHHHHHHHHHHHHHHH-GGG--S-GGG-EEETTTTTSS-TT-SB-EEEHHHHHHHHHSHHHHHHHHHHHHHHHHHHHHHHHHHHHHHHHHHHHHHHHHHHTT---

Nearest PDB structures (foldseek):
  7ung-assembly1_A0  TM=2.856E-01  e=3.445E+00  Homo sapiens
  7aal-assembly1_B  TM=2.004E-01  e=9.995E+00  Homo sapiens
  7ung-assembly1_A0  TM=2.856E-01  e=5.155E+00  Homo sapiens
  7aal-assembly1_B  TM=2.005E-01  e=9.718E+00  Homo sapiens

InterPro domains:
  IPR001614 Myelin proteolipid protein PLP [PF01275] (5-238)
  IPR001614 Myelin proteolipid protein PLP [PR00214] (6-35)
  IPR001614 Myelin proteolipid protein PLP [PR00214] (60-88)
  IPR001614 Myelin proteolipid protein PLP [PR00214] (90-119)
  IPR001614 Myelin proteolipid protein PLP [PTHR11683] (4-241)
  IPR001614 Myelin proteolipid protein PLP [SM00002] (144-203)
  IPR018237 Myelin proteolipid protein PLP, conserved site [PS00575] (28-37)
  IPR018237 Myelin proteolipid protein PLP, conserved site [PS01004] (193-212)